Protein AF-0000000086093682 (afdb_homodimer)

Nearest PDB structures (foldseek):
  6ixg-assembly2_B  TM=2.651E-01  e=4.968E+00  Homo sapiens
  8dl8-assembly1_A  TM=3.132E-01  e=8.928E+00  Homo sapiens
  8p4y-assembly1_A  TM=1.957E-01  e=4.505E+00  synthetic construct
  6ixg-assembly2_B  TM=2.914E-01  e=2.664E+00  Homo sapiens
  8p4y-assembly1_A  TM=1.962E-01  e=3.083E+00  synthetic construct

Foldseek 3Di:
DPPPCPPPQFQVVVLVVLVVVLVVLVVVLVVDDDLVVNLVSLLVNLQSLQLSLQLCLVQPLVCQPVQPDDPCSLVVSLVLLVLSLVLLVLSVVCVVPSVVLVVDDPVVVVVNSVSVVVNSVSVNVSSVCCVVPVSVSSVVRDDPVSRNVSSVSSVVSSVVTDRHGDSPPDRPSPPPPPDPPDPPVVCVVPVPPPPPDPPPPPPPDDPPD/DPPPCPVPQFQVVVLVVLVVVLVVLLVVLVVDDDLVVNLVSLLVNLQSLQLSLQLCLVQPLVCQPVQPDDPCSLVVSLVLLVLSLVLLVLSVVCVVPSVVLVVDDPVVVVVNSVSVVVNSVSVNVSSVCCVVPVSVVSVVRDDPVSRNVSSVSSVVSSVVTDRHGDSPPDRPSPPPPPDDPDPPVVCVVVVPPPDPDPPDPPDPPDDDD

Secondary structure (DSSP, 8-state):
-------TT-HHHHHHHHHHHHHHHHHHHHH---HHHHHHHHHHHHHHHHHHHHHIIIIIHHHHHHH--STTHHHHHHHHHHHHHHHHHHHHHHHHHTGGGGGS-HHHHHHHHHHHHHHHHHHHHHHHHIIIIIHHHHHHHS-HHHHHHHHHHHHHHHHT--SS--TTS---S---------SSHHHHHHGGGTTTT------------/-------TT-HHHHHHHHHHHHHHHHHHHHH---HHHHHHHHHHHHHHHHHHHHHIIIIIHHHHHHH--STTHHHHHHHHHHHHHHHHHHHHHHHHHTGGGGGS-HHHHHHHHHHHHHHHHHHHHHHHHIIIIIHHHHHHHS-HHHHHHHHHHHHHHHHT--SS--TTS---S---------SHHHHHHHGGGTTTT--------TT--

Radius of gyration: 27.47 Å; Cα contacts (8 Å, |Δi|>4): 283; chains: 2; bounding box: 153×78×54 Å

Structure (mmCIF, N/CA/C/O b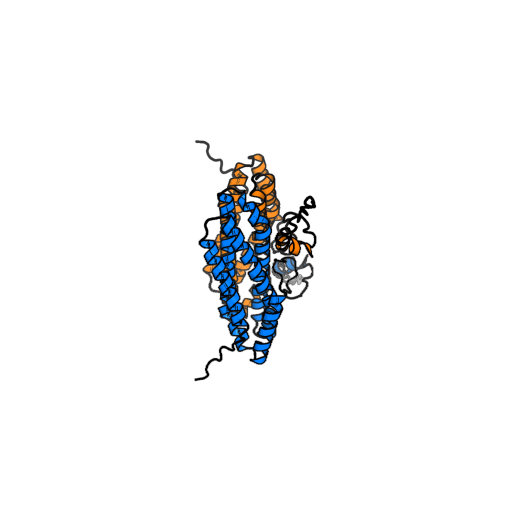ackbone):
data_AF-0000000086093682-model_v1
#
loop_
_entity.id
_entity.type
_entity.pdbx_description
1 polymer 'Hemerythrin-like domain-containing protein'
#
loop_
_atom_site.group_PDB
_atom_site.id
_atom_site.type_symbol
_atom_site.label_atom_id
_atom_site.label_alt_id
_atom_site.label_comp_id
_atom_site.label_asym_id
_atom_site.label_entity_id
_atom_site.label_seq_id
_atom_site.pdbx_PDB_ins_code
_atom_site.Cartn_x
_atom_site.Cartn_y
_atom_site.Cartn_z
_atom_site.occupancy
_atom_site.B_iso_or_equiv
_atom_site.auth_seq_id
_atom_site.auth_comp_id
_atom_site.auth_asym_id
_atom_site.auth_atom_id
_atom_site.pdbx_PDB_model_num
ATOM 1 N N . MET A 1 1 ? -0.188 -31.25 -34.125 1 26.95 1 MET A N 1
ATOM 2 C CA . MET A 1 1 ? -0.972 -30.141 -33.594 1 26.95 1 MET A CA 1
ATOM 3 C C . MET A 1 1 ? -1.224 -30.297 -32.125 1 26.95 1 MET A C 1
ATOM 5 O O . MET A 1 1 ? -2.061 -31.109 -31.703 1 26.95 1 MET A O 1
ATOM 9 N N . VAL A 1 2 ? -0.212 -30.359 -31.234 1 35.53 2 VAL A N 1
ATOM 10 C CA . VAL A 1 2 ? -0.322 -30.625 -29.797 1 35.53 2 VAL A CA 1
ATOM 11 C C . VAL A 1 2 ? -1.395 -29.734 -29.188 1 35.53 2 VAL A C 1
ATOM 13 O O . VAL A 1 2 ? -1.284 -28.5 -29.234 1 35.53 2 VAL A O 1
ATOM 16 N N . GLU A 1 3 ? -2.633 -29.938 -29.422 1 36.41 3 GLU A N 1
ATOM 17 C CA . GLU A 1 3 ? -3.748 -29.25 -28.781 1 36.41 3 GLU A CA 1
ATOM 18 C C . GLU A 1 3 ? -3.414 -28.875 -27.344 1 36.41 3 GLU A C 1
ATOM 20 O O . GLU A 1 3 ? -3.035 -29.75 -26.547 1 36.41 3 GLU A O 1
ATOM 25 N N . SER A 1 4 ? -2.721 -27.766 -27.094 1 41.31 4 SER A N 1
ATOM 26 C CA . SER A 1 4 ? -2.508 -27.25 -25.75 1 41.31 4 SER A CA 1
ATOM 27 C C . SER A 1 4 ? -3.691 -27.562 -24.844 1 41.31 4 SER A C 1
ATOM 29 O O . SER A 1 4 ? -4.797 -27.062 -25.047 1 41.31 4 SER A O 1
ATOM 31 N N . SER A 1 5 ? -4.008 -28.75 -24.5 1 41.97 5 SER A N 1
ATOM 32 C CA . SER A 1 5 ? -5.027 -29.219 -23.578 1 41.97 5 SER A CA 1
ATOM 33 C C . SER A 1 5 ? -5.281 -28.188 -22.469 1 41.97 5 SER A C 1
ATOM 35 O O . SER A 1 5 ? -4.438 -27.984 -21.609 1 41.97 5 SER A O 1
ATOM 37 N N . ILE A 1 6 ? -5.746 -26.984 -22.859 1 49.75 6 ILE A N 1
ATOM 38 C CA . ILE A 1 6 ? -6.336 -26.188 -21.781 1 49.75 6 ILE A CA 1
ATOM 39 C C . ILE A 1 6 ? -6.887 -27.109 -20.703 1 49.75 6 ILE A C 1
ATOM 41 O O . ILE A 1 6 ? -7.824 -27.875 -20.938 1 49.75 6 ILE A O 1
ATOM 45 N N . LEU A 1 7 ? -6.035 -27.75 -20.031 1 57.09 7 LEU A N 1
ATOM 46 C CA . LEU A 1 7 ? -6.488 -28.625 -18.953 1 57.09 7 LEU A CA 1
ATOM 47 C C . LEU A 1 7 ? -7.699 -28.016 -18.234 1 57.09 7 LEU A C 1
ATOM 49 O O . LEU A 1 7 ? -7.664 -26.875 -17.812 1 57.09 7 LEU A O 1
ATOM 53 N N . LEU A 1 8 ? -8.898 -28.406 -18.5 1 66.25 8 LEU A N 1
ATOM 54 C CA . LEU A 1 8 ? -10.164 -28.078 -17.859 1 66.25 8 LEU A CA 1
ATOM 55 C C . LEU A 1 8 ? -9.961 -27.688 -16.406 1 66.25 8 LEU A C 1
ATOM 57 O O . LEU A 1 8 ? -10.664 -26.812 -15.883 1 66.25 8 LEU A O 1
ATOM 61 N N . ASN A 1 9 ? -8.781 -28.078 -15.781 1 87.94 9 ASN A N 1
ATOM 62 C CA . ASN A 1 9 ? -8.547 -27.812 -14.359 1 87.94 9 ASN A CA 1
ATOM 63 C C . ASN A 1 9 ? -7.223 -27.078 -14.141 1 87.94 9 ASN A C 1
ATOM 65 O O . ASN A 1 9 ? -6.414 -27.484 -13.312 1 87.94 9 ASN A O 1
ATOM 69 N N . ASP A 1 10 ? -7.035 -26.016 -14.898 1 96.19 10 ASP A N 1
ATOM 70 C CA . ASP A 1 10 ? -5.852 -25.172 -14.75 1 96.19 10 ASP A CA 1
ATOM 71 C C . ASP A 1 10 ? -5.992 -24.234 -13.555 1 96.19 10 ASP A C 1
ATOM 73 O O . ASP A 1 10 ? -6.828 -23.328 -13.562 1 96.19 10 ASP A O 1
ATOM 77 N N . PRO A 1 11 ? -5.16 -24.422 -12.539 1 98.31 11 PRO A N 1
ATOM 78 C CA . PRO A 1 11 ? -5.305 -23.609 -11.336 1 98.31 11 PRO A CA 1
ATOM 79 C C . PRO A 1 11 ? -5.113 -22.125 -11.602 1 98.31 11 PRO A C 1
ATOM 81 O O . PRO A 1 11 ? -5.754 -21.281 -10.961 1 98.31 11 PRO A O 1
ATOM 84 N N . PHE A 1 12 ? -4.32 -21.766 -12.562 1 98.56 12 PHE A N 1
ATOM 85 C CA . PHE A 1 12 ? -4.051 -20.359 -12.82 1 98.56 12 PHE A CA 1
ATOM 86 C C . PHE A 1 12 ? -5.164 -19.734 -13.656 1 98.56 12 PHE A C 1
ATOM 88 O O . PHE A 1 12 ? -5.457 -18.547 -13.531 1 98.56 12 PHE A O 1
ATOM 95 N N . LYS A 1 13 ? -5.824 -20.531 -14.438 1 97.88 13 LYS A N 1
ATOM 96 C CA . LYS A 1 13 ? -7.027 -20.031 -15.102 1 97.88 13 LYS A CA 1
ATOM 97 C C . LYS A 1 13 ? -8.141 -19.766 -14.086 1 97.88 13 LYS A C 1
ATOM 99 O O . LYS A 1 13 ? -8.93 -18.828 -14.258 1 97.88 13 LYS A O 1
ATOM 104 N N . LEU A 1 14 ? -8.188 -20.625 -13.102 1 97.94 14 LEU A N 1
ATOM 105 C CA . LEU A 1 14 ? -9.133 -20.391 -12.016 1 97.94 14 LEU A CA 1
ATOM 106 C C . LEU A 1 14 ? -8.867 -19.047 -11.344 1 97.94 14 LEU A C 1
ATOM 108 O O . LEU A 1 14 ? -9.797 -18.281 -11.094 1 97.94 14 LEU A O 1
ATOM 112 N N . LEU A 1 15 ? -7.633 -18.734 -11.07 1 98.56 15 LEU A N 1
ATOM 113 C CA . LEU A 1 15 ? -7.262 -17.484 -10.422 1 98.56 15 LEU A CA 1
ATOM 114 C C . LEU A 1 15 ? -7.488 -16.297 -11.359 1 98.56 15 LEU A C 1
ATOM 116 O O . LEU A 1 15 ? -7.875 -15.219 -10.922 1 98.56 15 LEU A O 1
ATOM 120 N N . ILE A 1 16 ? -7.234 -16.531 -12.633 1 98.44 16 ILE A N 1
ATOM 121 C CA . ILE A 1 16 ? -7.461 -15.477 -13.617 1 98.44 16 ILE A CA 1
ATOM 122 C C . ILE A 1 16 ? -8.953 -15.172 -13.703 1 98.44 16 ILE A C 1
ATOM 124 O O . ILE A 1 16 ? -9.344 -14.008 -13.867 1 98.44 16 ILE A O 1
ATOM 128 N N . LYS A 1 17 ? -9.75 -16.156 -13.523 1 97.88 17 LYS A N 1
ATOM 129 C CA . LYS A 1 17 ? -11.188 -15.922 -13.461 1 97.88 17 LYS A CA 1
ATOM 130 C C . LYS A 1 17 ? -11.539 -15.016 -12.289 1 97.88 17 LYS A C 1
ATOM 132 O O . LYS A 1 17 ? -12.383 -14.125 -12.414 1 97.88 17 LYS A O 1
ATOM 137 N N . ASP A 1 18 ? -10.93 -15.25 -11.117 1 97.94 18 ASP A N 1
ATOM 138 C CA . ASP A 1 18 ? -11.094 -14.336 -9.992 1 97.94 18 ASP A CA 1
ATOM 139 C C . ASP A 1 18 ? -10.703 -12.906 -10.383 1 97.94 18 ASP A C 1
ATOM 141 O O . ASP A 1 18 ? -11.414 -11.953 -10.055 1 97.94 18 ASP A O 1
ATOM 145 N N . HIS A 1 19 ? -9.594 -12.766 -11.062 1 98.56 19 HIS A N 1
ATOM 146 C CA . HIS A 1 19 ? -9.117 -11.461 -11.516 1 98.56 19 HIS A CA 1
ATOM 147 C C . HIS A 1 19 ? -10.148 -10.789 -12.414 1 98.56 19 HIS A C 1
ATOM 149 O O . HIS A 1 19 ? -10.406 -9.586 -12.273 1 98.56 19 HIS A O 1
ATOM 155 N N . ASP A 1 20 ? -10.68 -11.57 -13.266 1 98.06 20 ASP A N 1
ATOM 156 C CA . ASP A 1 20 ? -11.688 -11.039 -14.188 1 98.06 20 ASP A CA 1
ATOM 157 C C . ASP A 1 20 ? -12.914 -10.547 -13.43 1 98.06 20 ASP A C 1
ATOM 159 O O . ASP A 1 20 ? -13.477 -9.5 -13.766 1 98.06 20 ASP A O 1
ATOM 163 N N . ASN A 1 21 ? -13.32 -11.289 -12.469 1 96.94 21 ASN A N 1
ATOM 164 C CA . ASN A 1 21 ? -14.438 -10.859 -11.641 1 96.94 21 ASN A CA 1
ATOM 165 C C . ASN A 1 21 ? -14.148 -9.531 -10.945 1 96.94 21 ASN A C 1
ATOM 167 O O . ASN A 1 21 ? -15.016 -8.648 -10.898 1 96.94 21 ASN A O 1
ATOM 171 N N . VAL A 1 22 ? -13.016 -9.398 -10.422 1 95.81 22 VAL A N 1
ATOM 172 C CA . VAL A 1 22 ? -12.609 -8.18 -9.734 1 95.81 22 VAL A CA 1
ATOM 173 C C . VAL A 1 22 ? -12.594 -7.016 -10.727 1 95.81 22 VAL A C 1
ATOM 175 O O . VAL A 1 22 ? -13.062 -5.918 -10.406 1 95.81 22 VAL A O 1
ATOM 178 N N . ARG A 1 23 ? -12.062 -7.219 -11.906 1 97.31 23 ARG A N 1
ATOM 179 C CA . ARG A 1 23 ? -12.055 -6.191 -12.945 1 97.31 23 ARG A CA 1
ATOM 180 C C . ARG A 1 23 ? -13.477 -5.734 -13.273 1 97.31 23 ARG A C 1
ATOM 182 O O . ARG A 1 23 ? -13.719 -4.539 -13.453 1 97.31 23 ARG A O 1
ATOM 189 N N . GLU A 1 24 ? -14.367 -6.684 -13.32 1 97.5 24 GLU A N 1
ATOM 190 C CA . GLU A 1 24 ? -15.758 -6.352 -13.609 1 97.5 24 GLU A CA 1
ATOM 191 C C . GLU A 1 24 ? -16.359 -5.5 -12.492 1 97.5 24 GLU A C 1
ATOM 193 O O . GLU A 1 24 ? -17.062 -4.527 -12.758 1 97.5 24 GLU A O 1
ATOM 198 N N . LEU A 1 25 ? -16.109 -5.852 -11.297 1 96.44 25 LEU A N 1
ATOM 199 C CA . LEU A 1 25 ? -16.594 -5.074 -10.164 1 96.44 25 LEU A CA 1
ATOM 200 C C . LEU A 1 25 ? -16.062 -3.648 -10.211 1 96.44 25 LEU A C 1
ATOM 202 O O . LEU A 1 25 ? -16.781 -2.697 -9.906 1 96.44 25 LEU A O 1
ATOM 206 N N . PHE A 1 26 ? -14.867 -3.547 -10.617 1 94 26 PHE A N 1
ATOM 207 C CA . PHE A 1 26 ? -14.266 -2.223 -10.703 1 94 26 PHE A CA 1
ATOM 208 C C . PHE A 1 26 ? -14.938 -1.391 -11.789 1 94 26 PHE A C 1
ATOM 210 O O . PHE A 1 26 ? -15.203 -0.204 -11.594 1 94 26 PHE A O 1
ATOM 217 N N . ASN A 1 27 ? -15.164 -1.987 -12.898 1 96.25 27 ASN A N 1
ATOM 218 C CA . ASN A 1 27 ? -15.867 -1.287 -13.961 1 96.25 27 ASN A CA 1
ATOM 219 C C . ASN A 1 27 ? -17.25 -0.81 -13.508 1 96.25 27 ASN A C 1
ATOM 221 O O . ASN A 1 27 ? -17.641 0.316 -13.805 1 96.25 27 ASN A O 1
ATOM 225 N N . ASN A 1 28 ? -17.891 -1.63 -12.781 1 96.06 28 ASN A N 1
ATOM 226 C CA . ASN A 1 28 ? -19.188 -1.255 -12.219 1 96.06 28 ASN A CA 1
ATOM 227 C C . ASN A 1 28 ? -19.062 -0.092 -11.234 1 96.06 28 ASN A C 1
ATOM 229 O O . ASN A 1 28 ? -19.859 0.848 -11.273 1 96.06 28 ASN A O 1
ATOM 233 N N . PHE A 1 29 ? -18.078 -0.117 -10.406 1 97.19 29 PHE A N 1
ATOM 234 C CA . PHE A 1 29 ? -17.828 0.938 -9.43 1 97.19 29 PHE A CA 1
ATOM 235 C C . PHE A 1 29 ? -17.656 2.285 -10.117 1 97.19 29 PHE A C 1
ATOM 237 O O . PHE A 1 29 ? -18.234 3.289 -9.688 1 97.19 29 PHE A O 1
ATOM 244 N N . LYS A 1 30 ? -16.953 2.307 -11.156 1 95 30 LYS A N 1
ATOM 245 C CA . LYS A 1 30 ? -16.641 3.543 -11.867 1 95 30 LYS A CA 1
ATOM 246 C C . LYS A 1 30 ? -17.859 4.09 -12.602 1 95 30 LYS A C 1
ATOM 248 O O . LYS A 1 30 ? -17.953 5.293 -12.836 1 95 30 LYS A O 1
ATOM 253 N N . SER A 1 31 ? -18.781 3.244 -12.883 1 95.38 31 SER A N 1
ATOM 254 C CA . SER A 1 31 ? -19.922 3.641 -13.695 1 95.38 31 SER A CA 1
ATOM 255 C C . SER A 1 31 ? -21.094 4.098 -12.828 1 95.38 31 SER A C 1
ATOM 257 O O . SER A 1 31 ? -22.047 4.691 -13.32 1 95.38 31 SER A O 1
ATOM 259 N N . ILE A 1 32 ? -20.969 3.844 -11.578 1 93.38 32 ILE A N 1
ATOM 260 C CA . ILE A 1 32 ? -22.062 4.125 -10.664 1 93.38 32 ILE A CA 1
ATOM 261 C C . ILE A 1 32 ? -21.875 5.496 -10.023 1 93.38 32 ILE A C 1
ATOM 263 O O . ILE A 1 32 ? -20.75 5.871 -9.672 1 93.38 32 ILE A O 1
ATOM 267 N N . SER A 1 33 ? -23.016 6.207 -9.828 1 89.56 33 SER A N 1
ATOM 268 C CA . SER A 1 33 ? -22.938 7.531 -9.211 1 89.56 33 SER A CA 1
ATOM 269 C C . SER A 1 33 ? -23.422 7.504 -7.77 1 89.56 33 SER A C 1
ATOM 271 O O . SER A 1 33 ? -22.906 8.219 -6.918 1 89.56 33 SER A O 1
ATOM 273 N N . SER A 1 34 ? -24.344 6.617 -7.395 1 94.56 34 SER A N 1
ATOM 274 C CA . SER A 1 34 ? -24.922 6.52 -6.055 1 94.56 34 SER A CA 1
ATOM 275 C C . SER A 1 34 ? -23.906 5.953 -5.066 1 94.56 34 SER A C 1
ATOM 277 O O . SER A 1 34 ? -23.375 4.859 -5.273 1 94.56 34 SER A O 1
ATOM 279 N N . GLN A 1 35 ? -23.672 6.738 -4.023 1 96.44 35 GLN A N 1
ATOM 280 C CA . GLN A 1 35 ? -22.75 6.273 -3.002 1 96.44 35 GLN A CA 1
ATOM 281 C C . GLN A 1 35 ? -23.219 4.965 -2.379 1 96.44 35 GLN A C 1
ATOM 283 O O . GLN A 1 35 ? -22.406 4.09 -2.057 1 96.44 35 GLN A O 1
ATOM 288 N N . GLN A 1 36 ? -24.484 4.805 -2.203 1 96.81 36 GLN A N 1
ATOM 289 C CA . GLN A 1 36 ? -25.047 3.576 -1.647 1 96.81 36 GLN A CA 1
ATOM 290 C C . GLN A 1 36 ? -24.719 2.375 -2.533 1 96.81 36 GLN A C 1
ATOM 292 O O . GLN A 1 36 ? -24.344 1.314 -2.035 1 96.81 36 GLN A O 1
ATOM 297 N N . GLN A 1 37 ? -24.875 2.545 -3.777 1 97.12 37 GLN A N 1
ATOM 298 C CA . GLN A 1 37 ? -24.578 1.467 -4.715 1 97.12 37 GLN A CA 1
ATOM 299 C C . GLN A 1 37 ? -23.078 1.181 -4.762 1 97.12 37 GLN A C 1
ATOM 301 O O . GLN A 1 37 ? -22.656 0.026 -4.895 1 97.12 37 GLN A O 1
ATOM 306 N N . LYS A 1 38 ? -22.266 2.24 -4.676 1 97.56 38 LYS A N 1
ATOM 307 C CA . LYS A 1 38 ? -20.828 2.057 -4.617 1 97.56 38 LYS A CA 1
ATOM 308 C C . LYS A 1 38 ? -20.438 1.2 -3.416 1 97.56 38 LYS A C 1
ATOM 310 O O . LYS A 1 38 ? -19.562 0.325 -3.529 1 97.56 38 LYS A O 1
ATOM 315 N N . ILE A 1 39 ? -21.109 1.435 -2.322 1 97.88 39 ILE A N 1
ATOM 316 C CA . ILE A 1 39 ? -20.797 0.697 -1.1 1 97.88 39 ILE A CA 1
ATOM 317 C C . ILE A 1 39 ? -21.109 -0.785 -1.303 1 97.88 39 ILE A C 1
ATOM 319 O O . ILE A 1 39 ? -20.344 -1.648 -0.878 1 97.88 39 ILE A O 1
ATOM 323 N N . LEU A 1 40 ? -22.141 -1.104 -2.014 1 97.56 40 LEU A N 1
ATOM 324 C CA . LEU A 1 40 ? -22.5 -2.494 -2.279 1 97.56 40 LEU A CA 1
ATOM 325 C C . LEU A 1 40 ? -21.438 -3.172 -3.141 1 97.56 40 LEU A C 1
ATOM 327 O O . LEU A 1 40 ? -21.094 -4.336 -2.912 1 97.56 40 LEU A O 1
ATOM 331 N N . ILE A 1 41 ? -20.969 -2.453 -4.051 1 97.5 41 ILE A N 1
ATOM 332 C CA . ILE A 1 41 ? -19.906 -2.988 -4.906 1 97.5 41 ILE A CA 1
ATOM 333 C C . ILE A 1 41 ? -18.641 -3.211 -4.09 1 97.5 41 ILE A C 1
ATOM 335 O O . ILE A 1 41 ? -17.969 -4.23 -4.242 1 97.5 41 ILE A O 1
ATOM 339 N N . ILE A 1 42 ? -18.359 -2.26 -3.197 1 97.69 42 ILE A N 1
ATOM 340 C CA . ILE A 1 42 ? -17.172 -2.359 -2.354 1 97.69 42 ILE A CA 1
ATOM 341 C C . ILE A 1 42 ? -17.297 -3.588 -1.451 1 97.69 42 ILE A C 1
ATOM 343 O O . ILE A 1 42 ? -16.312 -4.305 -1.248 1 97.69 42 ILE A O 1
ATOM 347 N N . GLU A 1 43 ? -18.422 -3.883 -0.979 1 97.31 43 GLU A N 1
ATOM 348 C CA . GLU A 1 43 ? -18.625 -5.059 -0.14 1 97.31 43 GLU A CA 1
ATOM 349 C C . GLU A 1 43 ? -18.344 -6.344 -0.909 1 97.31 43 GLU A C 1
ATOM 351 O O . GLU A 1 43 ? -17.688 -7.25 -0.39 1 97.31 43 GLU A O 1
ATOM 356 N N . GLN A 1 44 ? -18.797 -6.395 -2.096 1 97.06 44 GLN A N 1
ATOM 357 C CA . GLN A 1 44 ? -18.531 -7.559 -2.932 1 97.06 44 GLN A CA 1
ATOM 358 C C . GLN A 1 44 ? -17.047 -7.672 -3.244 1 97.06 44 GLN A C 1
ATOM 360 O O . GLN A 1 44 ? -16.484 -8.773 -3.229 1 97.06 44 GLN A O 1
ATOM 365 N N . PHE A 1 45 ? -16.531 -6.527 -3.506 1 95.94 45 PHE A N 1
ATOM 366 C CA . PHE A 1 45 ? -15.094 -6.434 -3.789 1 95.94 45 PHE A CA 1
ATOM 367 C C . PHE A 1 45 ? -14.273 -6.977 -2.625 1 95.94 45 PHE A C 1
ATOM 369 O O . PHE A 1 45 ? -13.367 -7.785 -2.822 1 95.94 45 PHE A O 1
ATOM 376 N N . ILE A 1 46 ? -14.578 -6.617 -1.443 1 96.88 46 ILE A N 1
ATOM 377 C CA . ILE A 1 46 ? -13.883 -7.039 -0.235 1 96.88 46 ILE A CA 1
ATOM 378 C C . ILE A 1 46 ? -13.953 -8.562 -0.103 1 96.88 46 ILE A C 1
ATOM 380 O O . ILE A 1 46 ? -12.93 -9.219 0.093 1 96.88 46 ILE A O 1
ATOM 384 N N . LYS A 1 47 ? -15.078 -9.086 -0.292 1 97.19 47 LYS A N 1
ATOM 385 C CA . LYS A 1 47 ? -15.281 -10.523 -0.168 1 97.19 47 LYS A CA 1
ATOM 386 C C . LYS A 1 47 ? -14.445 -11.289 -1.192 1 97.19 47 LYS A C 1
ATOM 388 O O . LYS A 1 47 ? -13.711 -12.211 -0.838 1 97.19 47 LYS A O 1
ATOM 393 N N . GLU A 1 48 ? -14.5 -10.867 -2.426 1 97.19 48 GLU A N 1
ATOM 394 C CA . GLU A 1 48 ? -13.805 -11.57 -3.504 1 97.19 48 GLU A CA 1
ATOM 395 C C . GLU A 1 48 ? -12.297 -11.508 -3.316 1 97.19 48 GLU A C 1
ATOM 397 O O . GLU A 1 48 ? -11.602 -12.508 -3.512 1 97.19 48 GLU A O 1
ATOM 402 N N . ILE A 1 49 ? -11.828 -10.367 -2.904 1 97.69 49 ILE A N 1
ATOM 403 C CA . ILE A 1 49 ? -10.391 -10.195 -2.754 1 97.69 49 ILE A CA 1
ATOM 404 C C . ILE A 1 49 ? -9.898 -11 -1.558 1 97.69 49 ILE A C 1
ATOM 406 O O . ILE A 1 49 ? -8.828 -11.617 -1.616 1 97.69 49 ILE A O 1
ATOM 410 N N . CYS A 1 50 ? -10.648 -11.008 -0.494 1 96.12 50 CYS A N 1
ATOM 411 C CA . CYS A 1 50 ? -10.242 -11.758 0.688 1 96.12 50 CYS A CA 1
ATOM 412 C C . CYS A 1 50 ? -10.164 -13.25 0.384 1 96.12 50 CYS A C 1
ATOM 414 O O . CYS A 1 50 ? -9.188 -13.914 0.755 1 96.12 50 CYS A O 1
ATOM 416 N N . ILE A 1 51 ? -11.133 -13.797 -0.335 1 97.06 51 ILE A N 1
ATOM 417 C CA . ILE A 1 51 ? -11.117 -15.203 -0.727 1 97.06 51 ILE A CA 1
ATOM 418 C C . ILE A 1 51 ? -9.922 -15.469 -1.644 1 97.06 51 ILE A C 1
ATOM 420 O O . ILE A 1 51 ? -9.125 -16.375 -1.388 1 97.06 51 ILE A O 1
ATOM 424 N N . HIS A 1 52 ? -9.75 -14.641 -2.67 1 97.94 52 HIS A N 1
ATOM 425 C CA . HIS A 1 52 ? -8.688 -14.797 -3.656 1 97.94 52 HIS A CA 1
ATOM 426 C C . HIS A 1 52 ? -7.312 -14.766 -2.992 1 97.94 52 HIS A C 1
ATOM 428 O O . HIS A 1 52 ? -6.477 -15.633 -3.246 1 97.94 52 HIS A O 1
ATOM 434 N N . SER A 1 53 ? -7.156 -13.773 -2.146 1 96.69 53 SER A N 1
ATOM 435 C CA . SER A 1 53 ? -5.855 -13.586 -1.515 1 96.69 53 SER A CA 1
ATOM 436 C C . SER A 1 53 ? -5.523 -14.734 -0.57 1 96.69 53 SER A C 1
ATOM 438 O O . SER A 1 53 ? -4.379 -15.188 -0.517 1 96.69 53 SER A O 1
ATOM 440 N N . SER A 1 54 ? -6.488 -15.18 0.141 1 95.81 54 SER A N 1
ATOM 441 C CA . SER A 1 54 ? -6.246 -16.25 1.111 1 95.81 54 SER A CA 1
ATOM 442 C C . SER A 1 54 ? -5.766 -17.516 0.425 1 95.81 54 SER A C 1
ATOM 444 O O . SER A 1 54 ? -4.797 -18.141 0.865 1 95.81 54 SER A O 1
ATOM 446 N N . ILE A 1 55 ? -6.363 -17.938 -0.635 1 97.31 55 ILE A N 1
ATOM 447 C CA . ILE A 1 55 ? -6.031 -19.203 -1.275 1 97.31 55 ILE A CA 1
ATOM 448 C C . ILE A 1 55 ? -4.711 -19.062 -2.031 1 97.31 55 ILE A C 1
ATOM 450 O O . ILE A 1 55 ? -3.926 -20.016 -2.098 1 97.31 55 ILE A O 1
ATOM 454 N N . GLU A 1 56 ? -4.461 -17.938 -2.611 1 97.69 56 GLU A N 1
ATOM 455 C CA . GLU A 1 56 ? -3.193 -17.719 -3.305 1 97.69 56 GLU A CA 1
ATOM 456 C C . GLU A 1 56 ? -2.021 -17.734 -2.328 1 97.69 56 GLU A C 1
ATOM 458 O O . GLU A 1 56 ? -0.982 -18.344 -2.611 1 97.69 56 GLU A O 1
ATOM 463 N N . GLU A 1 57 ? -2.201 -17.078 -1.192 1 96.56 57 GLU A N 1
ATOM 464 C CA . GLU A 1 57 ? -1.157 -17.062 -0.172 1 96.56 57 GLU A CA 1
ATOM 465 C C . GLU A 1 57 ? -0.887 -18.469 0.353 1 96.56 57 GLU A C 1
ATOM 467 O O . GLU A 1 57 ? 0.265 -18.844 0.596 1 96.56 57 GLU A O 1
ATOM 472 N N . ARG A 1 58 ? -1.897 -19.172 0.471 1 95.75 58 ARG A N 1
ATOM 473 C CA . ARG A 1 58 ? -1.791 -20.484 1.103 1 95.75 58 ARG A CA 1
ATOM 474 C C . ARG A 1 58 ? -1.231 -21.516 0.129 1 95.75 58 ARG A C 1
ATOM 476 O O . ARG A 1 58 ? -0.396 -22.344 0.504 1 95.75 58 ARG A O 1
ATOM 483 N N . PHE A 1 59 ? -1.579 -21.406 -1.134 1 97.5 59 PHE A N 1
ATOM 484 C CA . PHE A 1 59 ? -1.319 -22.562 -1.982 1 97.5 59 PHE A CA 1
ATOM 485 C C . PHE A 1 59 ? -0.391 -22.203 -3.133 1 97.5 59 PHE A C 1
ATOM 487 O O . PHE A 1 59 ? 0.294 -23.062 -3.688 1 97.5 59 PHE A O 1
ATOM 494 N N . VAL A 1 60 ? -0.338 -20.938 -3.512 1 97.94 60 VAL A N 1
ATOM 495 C CA . VAL A 1 60 ? 0.435 -20.547 -4.688 1 97.94 60 VAL A CA 1
ATOM 496 C C . VAL A 1 60 ? 1.77 -19.953 -4.258 1 97.94 60 VAL A C 1
ATOM 498 O O . VAL A 1 60 ? 2.826 -20.344 -4.758 1 97.94 60 VAL A O 1
ATOM 501 N N . TYR A 1 61 ? 1.812 -19.078 -3.279 1 96.38 61 TYR A N 1
ATOM 502 C CA . TYR A 1 61 ? 3 -18.297 -2.961 1 96.38 61 TYR A CA 1
ATOM 503 C C . TYR A 1 61 ? 4.117 -19.188 -2.438 1 96.38 61 TYR A C 1
ATOM 505 O O . TYR A 1 61 ? 5.289 -18.984 -2.768 1 96.38 61 TYR A O 1
ATOM 513 N N . PRO A 1 62 ? 3.785 -20.203 -1.669 1 96.75 62 PRO A N 1
ATOM 514 C CA . PRO A 1 62 ? 4.871 -21.094 -1.257 1 96.75 62 PRO A CA 1
ATOM 515 C C . PRO A 1 62 ? 5.566 -21.766 -2.441 1 96.75 62 PRO A C 1
ATOM 517 O O . PRO A 1 62 ? 6.75 -22.109 -2.354 1 96.75 62 PRO A O 1
ATOM 520 N N . LEU A 1 63 ? 4.922 -21.922 -3.547 1 97.06 63 LEU A N 1
ATOM 521 C CA . LEU A 1 63 ? 5.496 -22.547 -4.727 1 97.06 63 LEU A CA 1
ATOM 522 C C . LEU A 1 63 ? 6.523 -21.641 -5.387 1 97.06 63 LEU A C 1
ATOM 524 O O . LEU A 1 63 ? 7.395 -22.109 -6.125 1 97.06 63 LEU A O 1
ATOM 528 N N . ILE A 1 64 ? 6.449 -20.328 -5.117 1 95.62 64 ILE A N 1
ATOM 529 C CA . ILE A 1 64 ? 7.387 -19.391 -5.719 1 95.62 64 ILE A CA 1
ATOM 530 C C . ILE A 1 64 ? 8.805 -19.688 -5.234 1 95.62 64 ILE A C 1
ATOM 532 O O . ILE A 1 64 ? 9.711 -19.891 -6.043 1 95.62 64 ILE A O 1
ATOM 536 N N . THR A 1 65 ? 8.938 -19.844 -3.943 1 92.5 65 THR A N 1
ATOM 537 C CA . THR A 1 65 ? 10.281 -20.078 -3.41 1 92.5 65 THR A CA 1
ATOM 538 C C . THR A 1 65 ? 10.688 -21.531 -3.564 1 92.5 65 THR A C 1
ATOM 540 O O . THR A 1 65 ? 11.875 -21.844 -3.678 1 92.5 65 THR A O 1
ATOM 543 N N . SER A 1 66 ? 9.688 -22.422 -3.688 1 95.12 66 SER A N 1
ATOM 544 C CA . SER A 1 66 ? 10.047 -23.828 -3.76 1 95.12 66 SER A CA 1
ATOM 545 C C . SER A 1 66 ? 10.359 -24.25 -5.191 1 95.12 66 SER A C 1
ATOM 547 O O . SER A 1 66 ? 11.18 -25.141 -5.418 1 95.12 66 SER A O 1
ATOM 549 N N . LYS A 1 67 ? 9.773 -23.578 -6.164 1 95.56 67 LYS A N 1
ATOM 550 C CA . LYS A 1 67 ? 9.914 -24.031 -7.547 1 95.56 67 LYS A CA 1
ATOM 551 C C . LYS A 1 67 ? 10.867 -23.109 -8.32 1 95.56 67 LYS A C 1
ATOM 553 O O . LYS A 1 67 ? 11.594 -23.578 -9.203 1 95.56 67 LYS A O 1
ATOM 558 N N . ILE A 1 68 ? 10.773 -21.875 -7.992 1 91.06 68 ILE A N 1
ATOM 559 C CA . ILE A 1 68 ? 11.641 -20.938 -8.688 1 91.06 68 ILE A CA 1
ATOM 560 C C . ILE A 1 68 ? 13.023 -20.922 -8.039 1 91.06 68 ILE A C 1
ATOM 562 O O . ILE A 1 68 ? 13.164 -20.547 -6.879 1 91.06 68 ILE A O 1
ATOM 566 N N . ARG A 1 69 ? 14.008 -21.266 -8.703 1 86.25 69 ARG A N 1
ATOM 567 C CA . ARG A 1 69 ? 15.336 -21.484 -8.125 1 86.25 69 ARG A CA 1
ATOM 568 C C . ARG A 1 69 ? 16.266 -20.328 -8.453 1 86.25 69 ARG A C 1
ATOM 570 O O . ARG A 1 69 ? 17.375 -20.25 -7.918 1 86.25 69 ARG A O 1
ATOM 577 N N . ASP A 1 70 ? 15.82 -19.438 -9.109 1 85.06 70 ASP A N 1
ATOM 578 C CA . ASP A 1 70 ? 16.688 -18.312 -9.43 1 85.06 70 ASP A CA 1
ATOM 579 C C . ASP A 1 70 ? 16.797 -17.344 -8.25 1 85.06 70 ASP A C 1
ATOM 581 O O . ASP A 1 70 ? 16.062 -17.484 -7.273 1 85.06 70 ASP A O 1
ATOM 585 N N . SER A 1 71 ? 17.75 -16.516 -8.289 1 85.69 71 SER A N 1
ATOM 586 C CA . SER A 1 71 ? 18.078 -15.594 -7.211 1 85.69 71 SER A CA 1
ATOM 587 C C . SER A 1 71 ? 16.922 -14.617 -6.957 1 85.69 71 SER A C 1
ATOM 589 O O . SER A 1 71 ? 16.844 -14.016 -5.883 1 85.69 71 SER A O 1
ATOM 591 N N . GLY A 1 72 ? 15.984 -14.523 -7.871 1 91.94 72 GLY A N 1
ATOM 592 C CA . GLY A 1 72 ? 14.906 -13.555 -7.75 1 91.94 72 GLY A CA 1
ATOM 593 C C . GLY A 1 72 ? 13.672 -14.109 -7.078 1 91.94 72 GLY A C 1
ATOM 594 O O . GLY A 1 72 ? 12.711 -13.375 -6.824 1 91.94 72 GLY A O 1
ATOM 595 N N . ALA A 1 73 ? 13.727 -15.367 -6.695 1 93.69 73 ALA A N 1
ATOM 596 C CA . ALA A 1 73 ? 12.539 -16.047 -6.172 1 93.69 73 ALA A CA 1
ATOM 597 C C . ALA A 1 73 ? 12.062 -15.391 -4.875 1 93.69 73 ALA A C 1
ATOM 599 O O . ALA A 1 73 ? 10.875 -15.125 -4.703 1 93.69 73 ALA A O 1
ATOM 600 N N . LYS A 1 74 ? 12.969 -15.148 -3.996 1 94.5 74 LYS A N 1
ATOM 601 C CA . LYS A 1 74 ? 12.609 -14.547 -2.719 1 94.5 74 LYS A CA 1
ATOM 602 C C . LYS A 1 74 ? 12.055 -13.141 -2.916 1 94.5 74 LYS A C 1
ATOM 604 O O . LYS A 1 74 ? 11.078 -12.75 -2.264 1 94.5 74 LYS A O 1
ATOM 609 N N . MET A 1 75 ? 12.648 -12.391 -3.779 1 95.25 75 MET A N 1
ATOM 610 C CA . MET A 1 75 ? 12.18 -11.039 -4.07 1 95.25 75 MET A CA 1
ATOM 611 C C . MET A 1 75 ? 10.766 -11.062 -4.637 1 95.25 75 MET A C 1
ATOM 613 O O . MET A 1 75 ? 9.922 -10.258 -4.234 1 95.25 75 MET A O 1
ATOM 617 N N . ILE A 1 76 ? 10.539 -12 -5.516 1 94.62 76 ILE A N 1
ATOM 618 C CA . ILE A 1 76 ? 9.227 -12.141 -6.145 1 94.62 76 ILE A CA 1
ATOM 619 C C . ILE A 1 76 ? 8.195 -12.555 -5.102 1 94.62 76 ILE A C 1
ATOM 621 O O . ILE A 1 76 ? 7.098 -11.992 -5.039 1 94.62 76 ILE A O 1
ATOM 625 N N . SER A 1 77 ? 8.555 -13.508 -4.328 1 95.5 77 SER A N 1
ATOM 626 C CA . SER A 1 77 ? 7.668 -13.961 -3.262 1 95.5 77 SER A CA 1
ATOM 627 C C . SER A 1 77 ? 7.332 -12.828 -2.299 1 95.5 77 SER A C 1
ATOM 629 O O . SER A 1 77 ? 6.156 -12.562 -2.029 1 95.5 77 SER A O 1
ATOM 631 N N . ASP A 1 78 ? 8.328 -12.133 -1.85 1 95.25 78 ASP A N 1
ATOM 632 C CA . ASP A 1 78 ? 8.133 -11.055 -0.891 1 95.25 78 ASP A CA 1
ATOM 633 C C . ASP A 1 78 ? 7.273 -9.938 -1.488 1 95.25 78 ASP A C 1
ATOM 635 O O . ASP A 1 78 ? 6.461 -9.336 -0.789 1 95.25 78 ASP A O 1
ATOM 639 N N . ARG A 1 79 ? 7.434 -9.688 -2.746 1 95.81 79 ARG A N 1
ATOM 640 C CA . ARG A 1 79 ? 6.625 -8.664 -3.414 1 95.81 79 ARG A CA 1
ATOM 641 C C . ARG A 1 79 ? 5.152 -9.055 -3.426 1 95.81 79 ARG A C 1
ATOM 643 O O . ARG A 1 79 ? 4.281 -8.227 -3.174 1 95.81 79 ARG A O 1
ATOM 650 N N . ASN A 1 80 ? 4.914 -10.266 -3.729 1 96.31 80 ASN A N 1
ATOM 651 C CA . ASN A 1 80 ? 3.529 -10.727 -3.764 1 96.31 80 ASN A CA 1
ATOM 652 C C . ASN A 1 80 ? 2.893 -10.695 -2.379 1 96.31 80 ASN A C 1
ATOM 654 O O . ASN A 1 80 ? 1.753 -10.25 -2.225 1 96.31 80 ASN A O 1
ATOM 658 N N . TYR A 1 81 ? 3.623 -11.078 -1.397 1 95.25 81 TYR A N 1
ATOM 659 C CA . TYR A 1 81 ? 3.105 -10.984 -0.037 1 95.25 81 TYR A CA 1
ATOM 660 C C . TYR A 1 81 ? 2.898 -9.531 0.375 1 95.25 81 TYR A C 1
ATOM 662 O O . TYR A 1 81 ? 1.929 -9.211 1.062 1 95.25 81 TYR A O 1
ATOM 670 N N . LEU A 1 82 ? 3.771 -8.672 0.023 1 95.12 82 LEU A N 1
ATOM 671 C CA . LEU A 1 82 ? 3.645 -7.246 0.302 1 95.12 82 LEU A CA 1
ATOM 672 C C . LEU A 1 82 ? 2.365 -6.684 -0.308 1 95.12 82 LEU A C 1
ATOM 674 O O . LEU A 1 82 ? 1.613 -5.973 0.362 1 95.12 82 LEU A O 1
ATOM 678 N N . ASP A 1 83 ? 2.131 -7.047 -1.529 1 96.44 83 ASP A N 1
ATOM 679 C CA . ASP A 1 83 ? 0.929 -6.578 -2.213 1 96.44 83 ASP A CA 1
ATOM 680 C C . ASP A 1 83 ? -0.331 -7.031 -1.479 1 96.44 83 ASP A C 1
ATOM 682 O O . ASP A 1 83 ? -1.272 -6.254 -1.312 1 96.44 83 ASP A O 1
ATOM 686 N N . HIS A 1 84 ? -0.32 -8.227 -1.033 1 96.44 84 HIS A N 1
ATOM 687 C CA . HIS A 1 84 ? -1.482 -8.75 -0.325 1 96.44 84 HIS A CA 1
ATOM 688 C C . HIS A 1 84 ? -1.641 -8.094 1.04 1 96.44 84 HIS A C 1
ATOM 690 O O . HIS A 1 84 ? -2.76 -7.797 1.467 1 96.44 84 HIS A O 1
ATOM 696 N N . GLN A 1 85 ? -0.568 -7.863 1.691 1 94.06 85 GLN A N 1
ATOM 697 C CA . GLN A 1 85 ? -0.631 -7.18 2.979 1 94.06 85 GLN A CA 1
ATOM 698 C C . GLN A 1 85 ? -1.208 -5.777 2.826 1 94.06 85 GLN A C 1
ATOM 700 O O . GLN A 1 85 ? -2.078 -5.371 3.6 1 94.06 85 GLN A O 1
ATOM 705 N N . GLN A 1 86 ? -0.721 -5.105 1.869 1 95.31 86 GLN A N 1
ATOM 706 C CA . GLN A 1 86 ? -1.232 -3.764 1.616 1 95.31 86 GLN A CA 1
ATOM 707 C C . GLN A 1 86 ? -2.721 -3.795 1.279 1 95.31 86 GLN A C 1
ATOM 709 O O . GLN A 1 86 ? -3.486 -2.947 1.744 1 95.31 86 GLN A O 1
ATOM 714 N N . ALA A 1 87 ? -3.057 -4.758 0.519 1 96.38 87 ALA A N 1
ATOM 715 C CA . ALA A 1 87 ? -4.465 -4.891 0.162 1 96.38 87 ALA A CA 1
ATOM 716 C C . ALA A 1 87 ? -5.328 -5.113 1.4 1 96.38 87 ALA A C 1
ATOM 718 O O . ALA A 1 87 ? -6.383 -4.496 1.552 1 96.38 87 ALA A O 1
ATOM 719 N N . LYS A 1 88 ? -4.887 -5.941 2.234 1 94.81 88 LYS A N 1
ATOM 720 C CA . LYS A 1 88 ? -5.645 -6.23 3.449 1 94.81 88 LYS A CA 1
ATOM 721 C C . LYS A 1 88 ? -5.844 -4.969 4.285 1 94.81 88 LYS A C 1
ATOM 723 O O . LYS A 1 88 ? -6.93 -4.734 4.816 1 94.81 88 LYS A O 1
ATOM 728 N N . GLU A 1 89 ? -4.898 -4.219 4.352 1 94.94 89 GLU A N 1
ATOM 729 C CA . GLU A 1 89 ? -4.984 -2.979 5.117 1 94.94 89 GLU A CA 1
ATOM 730 C C . GLU A 1 89 ? -5.98 -2.01 4.488 1 94.94 89 GLU A C 1
ATOM 732 O O . GLU A 1 89 ? -6.77 -1.376 5.195 1 94.94 89 GLU A O 1
ATOM 737 N N . VAL A 1 90 ? -5.93 -1.891 3.217 1 97.12 90 VAL A N 1
ATOM 738 C CA . VAL A 1 90 ? -6.836 -0.983 2.523 1 97.12 90 VAL A CA 1
ATOM 739 C C . VAL A 1 90 ? -8.273 -1.489 2.65 1 97.12 90 VAL A C 1
ATOM 741 O O . VAL A 1 90 ? -9.195 -0.702 2.855 1 97.12 90 VAL A O 1
ATOM 744 N N . LEU A 1 91 ? -8.445 -2.787 2.541 1 97.25 91 LEU A N 1
ATOM 745 C CA . LEU A 1 91 ? -9.781 -3.357 2.676 1 97.25 91 LEU A CA 1
ATOM 746 C C . LEU A 1 91 ? -10.344 -3.092 4.066 1 97.25 91 LEU A C 1
ATOM 748 O O . LEU A 1 91 ? -11.531 -2.801 4.215 1 97.25 91 LEU A O 1
ATOM 752 N N . GLN A 1 92 ? -9.5 -3.176 5.043 1 96.12 92 GLN A N 1
ATOM 753 C CA . GLN A 1 92 ? -9.953 -2.846 6.391 1 96.12 92 GLN A CA 1
ATOM 754 C C . GLN A 1 92 ? -10.375 -1.382 6.484 1 96.12 92 GLN A C 1
ATOM 756 O O . GLN A 1 92 ? -11.375 -1.06 7.129 1 96.12 92 GLN A O 1
ATOM 761 N N . TYR A 1 93 ? -9.633 -0.527 5.891 1 96.75 93 TYR A N 1
ATOM 762 C CA . TYR A 1 93 ? -10 0.884 5.832 1 96.75 93 TYR A CA 1
ATOM 763 C C . TYR A 1 93 ? -11.367 1.065 5.184 1 96.75 93 TYR A C 1
ATOM 765 O O . TYR A 1 93 ? -12.172 1.876 5.641 1 96.75 93 TYR A O 1
ATOM 773 N N . PHE A 1 94 ? -11.625 0.333 4.109 1 97.69 94 PHE A N 1
ATOM 774 C CA . PHE A 1 94 ? -12.938 0.401 3.463 1 97.69 94 PHE A CA 1
ATOM 775 C C . PHE A 1 94 ? -14.039 -0.006 4.43 1 97.69 94 PHE A C 1
ATOM 777 O O . PHE A 1 94 ? -15.039 0.703 4.574 1 97.69 94 PHE A O 1
ATOM 784 N N . ILE A 1 95 ? -13.812 -1.066 5.102 1 96.56 95 ILE A N 1
ATOM 785 C CA . ILE A 1 95 ? -14.805 -1.593 6.027 1 96.56 95 ILE A CA 1
ATOM 786 C C . ILE A 1 95 ? -15.086 -0.564 7.121 1 96.56 95 ILE A C 1
ATOM 788 O O . ILE A 1 95 ? -16.25 -0.331 7.477 1 96.56 95 ILE A O 1
ATOM 792 N N . ASP A 1 96 ? -14.109 0.071 7.551 1 96.19 96 ASP A N 1
ATOM 793 C CA . ASP A 1 96 ? -14.211 0.98 8.688 1 96.19 96 ASP A CA 1
ATOM 794 C C . ASP A 1 96 ? -14.953 2.258 8.305 1 96.19 96 ASP A C 1
ATOM 796 O O . ASP A 1 96 ? -15.562 2.908 9.156 1 96.19 96 ASP A O 1
ATOM 800 N N . HIS A 1 97 ? -14.953 2.588 6.984 1 97.06 97 HIS A N 1
ATOM 801 C CA . HIS A 1 97 ? -15.391 3.951 6.703 1 97.06 97 HIS A CA 1
ATOM 802 C C . HIS A 1 97 ? -16.484 3.975 5.641 1 97.06 97 HIS A C 1
ATOM 804 O O . HIS A 1 97 ? -17.172 4.984 5.473 1 97.06 97 HIS A O 1
ATOM 810 N N . MET A 1 98 ? -16.656 2.9 4.895 1 97.31 98 MET A N 1
ATOM 811 C CA . MET A 1 98 ? -17.5 2.953 3.709 1 97.31 98 MET A CA 1
ATOM 812 C C . MET A 1 98 ? -18.922 3.367 4.078 1 97.31 98 MET A C 1
ATOM 814 O O . MET A 1 98 ? -19.531 4.191 3.395 1 97.31 98 MET A O 1
ATOM 818 N N . HIS A 1 99 ? -19.438 2.947 5.188 1 96.62 99 HIS A N 1
ATOM 819 C CA . HIS A 1 99 ? -20.828 3.26 5.535 1 96.62 99 HIS A CA 1
ATOM 820 C C . HIS A 1 99 ? -20.953 4.688 6.062 1 96.62 99 HIS A C 1
ATOM 822 O O . HIS A 1 99 ? -21.953 5.359 5.805 1 96.62 99 HIS A O 1
ATOM 828 N N . SER A 1 100 ? -19.953 5.148 6.703 1 95.62 100 SER A N 1
ATOM 829 C CA . SER A 1 100 ? -19.984 6.512 7.23 1 95.62 100 SER A CA 1
ATOM 830 C C . SER A 1 100 ? -19.984 7.539 6.105 1 95.62 100 SER A C 1
ATOM 832 O O . SER A 1 100 ? -20.359 8.695 6.316 1 95.62 100 SER A O 1
ATOM 834 N N . THR A 1 101 ? -19.578 7.125 4.902 1 96.06 101 THR A N 1
ATOM 835 C CA . THR A 1 101 ? -19.484 8.055 3.781 1 96.06 101 THR A CA 1
ATOM 836 C C . THR A 1 101 ? -20.859 8.594 3.41 1 96.06 101 THR A C 1
ATOM 838 O O . THR A 1 101 ? -20.969 9.641 2.766 1 96.06 101 THR A O 1
ATOM 841 N N . LEU A 1 102 ? -21.891 7.891 3.795 1 96.06 102 LEU A N 1
ATOM 842 C CA . LEU A 1 102 ? -23.25 8.297 3.465 1 96.06 102 LEU A CA 1
ATOM 843 C C . LEU A 1 102 ? -23.609 9.602 4.168 1 96.06 102 LEU A C 1
ATOM 845 O O . LEU A 1 102 ? -24.516 10.312 3.73 1 96.06 102 LEU A O 1
ATOM 849 N N . THR A 1 103 ? -22.953 9.977 5.203 1 94.5 103 THR A N 1
ATOM 850 C CA . THR A 1 103 ? -23.266 11.164 5.98 1 94.5 103 THR A CA 1
ATOM 851 C C . THR A 1 103 ? -22.188 12.234 5.809 1 94.5 103 THR A C 1
ATOM 853 O O . THR A 1 103 ? -22.25 13.289 6.438 1 94.5 103 THR A O 1
ATOM 856 N N . LEU A 1 104 ? -21.219 11.922 4.973 1 93.69 104 LEU A N 1
ATOM 857 C CA . LEU A 1 104 ? -20.141 12.875 4.742 1 93.69 104 LEU A CA 1
ATOM 858 C C . LEU A 1 104 ? -20.516 13.867 3.643 1 93.69 104 LEU A C 1
ATOM 860 O O . LEU A 1 104 ? -21.438 13.617 2.867 1 93.69 104 LEU A O 1
ATOM 864 N N . ASN A 1 105 ? -19.781 14.977 3.645 1 90.94 105 ASN A N 1
ATOM 865 C CA . ASN A 1 105 ? -19.984 15.93 2.559 1 90.94 105 ASN A CA 1
ATOM 866 C C . ASN A 1 105 ? -19.406 15.422 1.247 1 90.94 105 ASN A C 1
ATOM 868 O O . ASN A 1 105 ? -18.688 14.414 1.229 1 90.94 105 ASN A O 1
ATOM 872 N N . GLN A 1 106 ? -19.609 16.078 0.187 1 90.94 106 GLN A N 1
ATOM 873 C CA . GLN A 1 106 ? -19.25 15.625 -1.153 1 90.94 106 GLN A CA 1
ATOM 874 C C . GLN A 1 106 ? -17.734 15.492 -1.31 1 90.94 106 GLN A C 1
ATOM 876 O O . GLN A 1 106 ? -17.25 14.547 -1.923 1 90.94 106 GLN A O 1
ATOM 881 N N . ASN A 1 107 ? -17.047 16.422 -0.766 1 88.12 107 ASN A N 1
ATOM 882 C CA . ASN A 1 107 ? -15.586 16.406 -0.874 1 88.12 107 ASN A CA 1
ATOM 883 C C . ASN A 1 107 ? -14.992 15.203 -0.136 1 88.12 107 ASN A C 1
ATOM 885 O O . ASN A 1 107 ? -14.07 14.562 -0.634 1 88.12 107 ASN A O 1
ATOM 889 N N . GLU A 1 108 ? -15.562 14.898 0.981 1 89.81 108 GLU A N 1
ATOM 890 C CA . GLU A 1 108 ? -15.086 13.766 1.771 1 89.81 108 GLU A CA 1
ATOM 891 C C . GLU A 1 108 ? -15.469 12.445 1.115 1 89.81 108 GLU A C 1
ATOM 893 O O . GLU A 1 108 ? -14.688 11.492 1.121 1 89.81 108 GLU A O 1
ATOM 898 N N . GLN A 1 109 ? -16.609 12.469 0.576 1 93.88 109 GLN A N 1
ATOM 899 C CA . GLN A 1 109 ? -17.031 11.289 -0.178 1 93.88 109 GLN A CA 1
ATOM 900 C C . GLN A 1 109 ? -16.109 11.047 -1.37 1 93.88 109 GLN A C 1
ATOM 902 O O . GLN A 1 109 ? -15.711 9.914 -1.633 1 93.88 109 GLN A O 1
ATOM 907 N N . LEU A 1 110 ? -15.773 12.086 -2.01 1 92.31 110 LEU A N 1
ATOM 908 C CA . LEU A 1 110 ? -14.875 11.992 -3.156 1 92.31 110 LEU A CA 1
ATOM 909 C C . LEU A 1 110 ? -13.5 11.492 -2.732 1 92.31 110 LEU A C 1
ATOM 911 O O . LEU A 1 110 ? -12.883 10.703 -3.441 1 92.31 110 LEU A O 1
ATOM 915 N N . LEU A 1 111 ? -13.117 11.914 -1.595 1 91.94 111 LEU A N 1
ATOM 916 C CA . LEU A 1 111 ? -11.82 11.477 -1.088 1 91.94 111 LEU A CA 1
ATOM 917 C C . LEU A 1 111 ? -11.82 9.969 -0.832 1 91.94 111 LEU A C 1
ATOM 919 O O . LEU A 1 111 ? -10.859 9.281 -1.169 1 91.94 111 LEU A O 1
ATOM 923 N N . PHE A 1 112 ? -12.867 9.5 -0.271 1 96.25 112 PHE A N 1
ATOM 924 C CA . PHE A 1 112 ? -12.984 8.062 -0.047 1 96.25 112 PHE A CA 1
ATOM 925 C C . PHE A 1 112 ? -12.977 7.305 -1.369 1 96.25 112 PHE A C 1
ATOM 927 O O . PHE A 1 112 ? -12.234 6.336 -1.533 1 96.25 112 PHE A O 1
ATOM 934 N N . ASN A 1 113 ? -13.766 7.809 -2.27 1 96.25 113 ASN A N 1
ATOM 935 C CA . ASN A 1 113 ? -13.883 7.113 -3.547 1 96.25 113 ASN A CA 1
ATOM 936 C C . ASN A 1 113 ? -12.578 7.16 -4.336 1 96.25 113 ASN A C 1
ATOM 938 O O . ASN A 1 113 ? -12.258 6.219 -5.062 1 96.25 113 ASN A O 1
ATOM 942 N N . LYS A 1 114 ? -11.836 8.156 -4.18 1 93.88 114 LYS A N 1
ATOM 943 C CA . LYS A 1 114 ? -10.508 8.219 -4.789 1 93.88 114 LYS A CA 1
ATOM 944 C C . LYS A 1 114 ? -9.586 7.152 -4.207 1 93.88 114 LYS A C 1
ATOM 946 O O . LYS A 1 114 ? -8.75 6.586 -4.918 1 93.88 114 LYS A O 1
ATOM 951 N N . THR A 1 115 ? -9.758 6.898 -2.916 1 95.12 115 THR A N 1
ATOM 952 C CA . THR A 1 115 ? -8.984 5.84 -2.287 1 95.12 115 THR A CA 1
ATOM 953 C C . THR A 1 115 ? -9.336 4.48 -2.889 1 95.12 115 THR A C 1
ATOM 955 O O . THR A 1 115 ? -8.445 3.66 -3.139 1 95.12 115 THR A O 1
ATOM 958 N N . VAL A 1 116 ? -10.562 4.309 -3.135 1 97 116 VAL A N 1
ATOM 959 C CA . VAL A 1 116 ? -11.016 3.064 -3.75 1 97 116 VAL A CA 1
ATOM 960 C C . VAL A 1 116 ? -10.414 2.932 -5.148 1 97 116 VAL A C 1
ATOM 962 O O . VAL A 1 116 ? -9.883 1.877 -5.504 1 97 116 VAL A O 1
ATOM 965 N N . GLU A 1 117 ? -10.438 3.975 -5.863 1 94.69 117 GLU A N 1
ATOM 966 C CA . GLU A 1 117 ? -9.922 3.951 -7.23 1 94.69 117 GLU A CA 1
ATOM 967 C C . GLU A 1 117 ? -8.414 3.697 -7.246 1 94.69 117 GLU A C 1
ATOM 969 O O . GLU A 1 117 ? -7.918 2.951 -8.094 1 94.69 117 GLU A O 1
ATOM 974 N N . LYS A 1 118 ? -7.75 4.289 -6.359 1 94.12 118 LYS A N 1
ATOM 975 C CA . LYS A 1 118 ? -6.316 4.043 -6.242 1 94.12 118 LYS A CA 1
ATOM 976 C C . LYS A 1 118 ? -6.035 2.578 -5.918 1 94.12 118 LYS A C 1
ATOM 978 O O . LYS A 1 118 ? -5.117 1.977 -6.48 1 94.12 118 LYS A O 1
ATOM 983 N N . PHE A 1 119 ? -6.789 2.055 -5.039 1 95.56 119 PHE A N 1
ATOM 984 C CA . PHE A 1 119 ? -6.641 0.65 -4.676 1 95.56 119 PHE A CA 1
ATOM 985 C C . PHE A 1 119 ? -6.855 -0.247 -5.891 1 95.56 119 PHE A C 1
ATOM 987 O O . PHE A 1 119 ? -6.125 -1.221 -6.086 1 95.56 119 PHE A O 1
ATOM 994 N N . ILE A 1 120 ? -7.789 0.096 -6.625 1 93.81 120 ILE A N 1
ATOM 995 C CA . ILE A 1 120 ? -8.109 -0.672 -7.824 1 93.81 120 ILE A CA 1
ATOM 996 C C . ILE A 1 120 ? -6.922 -0.657 -8.781 1 93.81 120 ILE A C 1
ATOM 998 O O . ILE A 1 120 ? -6.531 -1.699 -9.312 1 93.81 120 ILE A O 1
ATOM 1002 N N . MET A 1 121 ? -6.348 0.436 -8.938 1 92.69 121 MET A N 1
ATOM 1003 C CA . MET A 1 121 ? -5.199 0.539 -9.836 1 92.69 121 MET A CA 1
ATOM 1004 C C . MET A 1 121 ? -4.043 -0.325 -9.344 1 92.69 121 MET A C 1
ATOM 1006 O O . MET A 1 121 ? -3.396 -1.014 -10.133 1 92.69 121 MET A O 1
ATOM 1010 N N . ASP A 1 122 ? -3.857 -0.303 -8.102 1 94.44 122 ASP A N 1
ATOM 1011 C CA . ASP A 1 122 ? -2.812 -1.136 -7.516 1 94.44 122 ASP A CA 1
ATOM 1012 C C . ASP A 1 122 ? -3.113 -2.619 -7.723 1 94.44 122 ASP A C 1
ATOM 1014 O O . ASP A 1 122 ? -2.211 -3.406 -8.016 1 94.44 122 ASP A O 1
ATOM 1018 N N . LEU A 1 123 ? -4.336 -2.922 -7.566 1 96.19 123 LEU A N 1
ATOM 1019 C CA . LEU A 1 123 ? -4.738 -4.316 -7.711 1 96.19 123 LEU A CA 1
ATOM 1020 C C . LEU A 1 123 ? -4.613 -4.77 -9.164 1 96.19 123 LEU A C 1
ATOM 1022 O O . LEU A 1 123 ? -4.188 -5.898 -9.43 1 96.19 123 LEU A O 1
ATOM 1026 N N . LEU A 1 124 ? -4.996 -3.926 -10.047 1 94.81 124 LEU A N 1
ATOM 1027 C CA . LEU A 1 124 ? -4.848 -4.25 -11.461 1 94.81 124 LEU A CA 1
ATOM 1028 C C . LEU A 1 124 ? -3.387 -4.512 -11.812 1 94.81 124 LEU A C 1
ATOM 1030 O O . LEU A 1 124 ? -3.08 -5.453 -12.547 1 94.81 124 LEU A O 1
ATOM 1034 N N . ASP A 1 125 ? -2.561 -3.729 -11.289 1 94.31 125 ASP A N 1
ATOM 1035 C CA . ASP A 1 125 ? -1.13 -3.926 -11.508 1 94.31 125 ASP A CA 1
ATOM 1036 C C . ASP A 1 125 ? -0.66 -5.25 -10.906 1 94.31 125 ASP A C 1
ATOM 1038 O O . ASP A 1 125 ? 0.085 -5.996 -11.547 1 94.31 125 ASP A O 1
ATOM 1042 N N . HIS A 1 126 ? -1.062 -5.531 -9.695 1 96.62 126 HIS A N 1
ATOM 1043 C CA . HIS A 1 126 ? -0.73 -6.785 -9.023 1 96.62 126 HIS A CA 1
ATOM 1044 C C . HIS A 1 126 ? -1.182 -7.984 -9.844 1 96.62 126 HIS A C 1
ATOM 1046 O O . HIS A 1 126 ? -0.4 -8.906 -10.086 1 96.62 126 HIS A O 1
ATOM 1052 N N . MET A 1 127 ? -2.375 -7.922 -10.312 1 97.94 127 MET A N 1
ATOM 1053 C CA . MET A 1 127 ? -2.934 -9.016 -11.109 1 97.94 127 MET A CA 1
ATOM 1054 C C . MET A 1 127 ? -2.18 -9.172 -12.422 1 97.94 127 MET A C 1
ATOM 1056 O O . MET A 1 127 ? -1.892 -10.297 -12.844 1 97.94 127 MET A O 1
ATOM 1060 N N . SER A 1 128 ? -1.866 -8.078 -13 1 96.25 128 SER A N 1
ATOM 1061 C CA . SER A 1 128 ? -1.115 -8.117 -14.258 1 96.25 128 SER A CA 1
ATOM 1062 C C . SER A 1 128 ? 0.25 -8.766 -14.062 1 96.25 128 SER A C 1
ATOM 1064 O O . SER A 1 128 ? 0.686 -9.57 -14.891 1 96.25 128 SER A O 1
ATOM 1066 N N . GLU A 1 129 ? 0.902 -8.477 -13.023 1 94.75 129 GLU A N 1
ATOM 1067 C CA . GLU A 1 129 ? 2.217 -9.047 -12.734 1 94.75 129 GLU A CA 1
ATOM 1068 C C . GLU A 1 129 ? 2.135 -10.555 -12.547 1 94.75 129 GLU A C 1
ATOM 1070 O O . GLU A 1 129 ? 2.973 -11.297 -13.062 1 94.75 129 GLU A O 1
ATOM 1075 N N . GLU A 1 130 ? 1.185 -10.977 -11.82 1 97.81 130 GLU A N 1
ATOM 1076 C CA . GLU A 1 130 ? 1.012 -12.414 -11.641 1 97.81 130 GLU A CA 1
ATOM 1077 C C . GLU A 1 130 ? 0.734 -13.117 -12.969 1 97.81 130 GLU A C 1
ATOM 1079 O O . GLU A 1 130 ? 1.331 -14.156 -13.266 1 97.81 130 GLU A O 1
ATOM 1084 N N . GLU A 1 131 ? -0.084 -12.516 -13.742 1 98 131 GLU A N 1
ATOM 1085 C CA . GLU A 1 131 ? -0.51 -13.109 -15.008 1 98 131 GLU A CA 1
ATOM 1086 C C . GLU A 1 131 ? 0.632 -13.133 -16.016 1 98 131 GLU A C 1
ATOM 1088 O O . GLU A 1 131 ? 0.717 -14.047 -16.844 1 98 131 GLU A O 1
ATOM 1093 N N . GLN A 1 132 ? 1.518 -12.195 -15.875 1 95.06 132 GLN A N 1
ATOM 1094 C CA . GLN A 1 132 ? 2.568 -12.055 -16.875 1 95.06 132 GLN A CA 1
ATOM 1095 C C . GLN A 1 132 ? 3.852 -12.75 -16.422 1 95.06 132 GLN A C 1
ATOM 1097 O O . GLN A 1 132 ? 4.652 -13.188 -17.25 1 95.06 132 GLN A O 1
ATOM 1102 N N . PHE A 1 133 ? 3.988 -12.914 -15.117 1 92.88 133 PHE A N 1
ATOM 1103 C CA . PHE A 1 133 ? 5.289 -13.383 -14.656 1 92.88 133 PHE A CA 1
ATOM 1104 C C . PHE A 1 133 ? 5.137 -14.617 -13.773 1 92.88 133 PHE A C 1
ATOM 1106 O O . PHE A 1 133 ? 5.621 -15.695 -14.117 1 92.88 133 PHE A O 1
ATOM 1113 N N . VAL A 1 134 ? 4.379 -14.547 -12.781 1 96.06 134 VAL A N 1
ATOM 1114 C CA . VAL A 1 134 ? 4.355 -15.586 -11.758 1 96.06 134 VAL A CA 1
ATOM 1115 C C . VAL A 1 134 ? 3.658 -16.828 -12.297 1 96.06 134 VAL A C 1
ATOM 1117 O O . VAL A 1 134 ? 4.223 -17.922 -12.266 1 96.06 134 VAL A O 1
ATOM 1120 N N . PHE A 1 135 ? 2.475 -16.656 -12.859 1 97.94 135 PHE A N 1
ATOM 1121 C CA . PHE A 1 135 ? 1.674 -17.797 -13.281 1 97.94 135 PHE A CA 1
ATOM 1122 C C . PHE A 1 135 ? 2.357 -18.547 -14.414 1 97.94 135 PHE A C 1
ATOM 1124 O O . PHE A 1 135 ? 2.52 -19.781 -14.352 1 97.94 135 PHE A O 1
ATOM 1131 N N . PRO A 1 136 ? 2.824 -17.875 -15.445 1 97 136 PRO A N 1
ATOM 1132 C CA . PRO A 1 136 ? 3.516 -18.594 -16.516 1 97 136 PRO A CA 1
ATOM 1133 C C . PRO A 1 136 ? 4.777 -19.312 -16.031 1 97 136 PRO A C 1
ATOM 1135 O O . PRO A 1 136 ? 5.062 -20.438 -16.438 1 97 136 PRO A O 1
ATOM 1138 N N . LYS A 1 137 ? 5.531 -18.688 -15.125 1 94.88 137 LYS A N 1
ATOM 1139 C CA . LYS A 1 137 ? 6.754 -19.297 -14.602 1 94.88 137 LYS A CA 1
ATOM 1140 C C . LYS A 1 137 ? 6.445 -20.578 -13.82 1 94.88 137 LYS A C 1
ATOM 1142 O O . LYS A 1 137 ? 7.082 -21.609 -14.031 1 94.88 137 LYS A O 1
ATOM 1147 N N . LEU A 1 138 ? 5.484 -20.484 -12.984 1 97.31 138 LEU A N 1
ATOM 1148 C CA . LEU A 1 138 ? 5.109 -21.672 -12.211 1 97.31 138 LEU A CA 1
ATOM 1149 C C . LEU A 1 138 ? 4.574 -22.766 -13.117 1 97.31 138 LEU A C 1
ATOM 1151 O O . LEU A 1 138 ? 4.883 -23.953 -12.93 1 97.31 138 LEU A O 1
ATOM 1155 N N . THR A 1 139 ? 3.756 -22.359 -14.133 1 97.44 139 THR A N 1
ATOM 1156 C CA . THR A 1 139 ? 3.227 -23.312 -15.094 1 97.44 139 THR A CA 1
ATOM 1157 C C . THR A 1 139 ? 4.359 -24.078 -15.773 1 97.44 139 THR A C 1
ATOM 1159 O O . THR A 1 139 ? 4.277 -25.297 -15.961 1 97.44 139 THR A O 1
ATOM 1162 N N . SER A 1 140 ? 5.438 -23.406 -16.031 1 96.56 140 SER A N 1
ATOM 1163 C CA . SER A 1 140 ? 6.551 -24.016 -16.75 1 96.56 140 SER A CA 1
ATOM 1164 C C . SER A 1 140 ? 7.359 -24.938 -15.844 1 96.56 140 SER A C 1
ATOM 1166 O O . SER A 1 140 ? 8.125 -25.766 -16.312 1 96.56 140 SER A O 1
ATOM 1168 N N . LEU A 1 141 ? 7.188 -24.844 -14.562 1 96.62 141 LEU A N 1
ATOM 1169 C CA . LEU A 1 141 ? 8.031 -25.562 -13.617 1 96.62 141 LEU A CA 1
ATOM 1170 C C . LEU A 1 141 ? 7.258 -26.688 -12.945 1 96.62 141 LEU A C 1
ATOM 1172 O O . LEU A 1 141 ? 7.824 -27.469 -12.172 1 96.62 141 LEU A O 1
ATOM 1176 N N . MET A 1 142 ? 6.027 -26.766 -13.242 1 96.75 142 MET A N 1
ATOM 1177 C CA . MET A 1 142 ? 5.184 -27.75 -12.555 1 96.75 142 MET A CA 1
ATOM 1178 C C . MET A 1 142 ? 4.734 -28.844 -13.516 1 96.75 142 MET A C 1
ATOM 1180 O O . MET A 1 142 ? 4.52 -28.594 -14.703 1 96.75 142 MET A O 1
ATOM 1184 N N . THR A 1 143 ? 4.594 -30.078 -12.945 1 96.31 143 THR A N 1
ATOM 1185 C CA . THR A 1 143 ? 4.047 -31.188 -13.711 1 96.31 143 THR A CA 1
ATOM 1186 C C . THR A 1 143 ? 2.527 -31.078 -13.82 1 96.31 143 THR A C 1
ATOM 1188 O O . THR A 1 143 ? 1.902 -30.312 -13.086 1 96.31 143 THR A O 1
ATOM 1191 N N . GLN A 1 144 ? 2.021 -31.828 -14.719 1 95.31 144 GLN A N 1
ATOM 1192 C CA . GLN A 1 144 ? 0.57 -31.859 -14.867 1 95.31 144 GLN A CA 1
ATOM 1193 C C . GLN A 1 144 ? -0.098 -32.344 -13.578 1 95.31 144 GLN A C 1
ATOM 1195 O O . GLN A 1 144 ? -1.167 -31.844 -13.211 1 95.31 144 GLN A O 1
ATOM 1200 N N . GLN A 1 145 ? 0.523 -33.25 -12.922 1 96.12 145 GLN A N 1
ATOM 1201 C CA . GLN A 1 145 ? -0.008 -33.75 -11.656 1 96.12 145 GLN A CA 1
ATOM 1202 C C . GLN A 1 145 ? -0.015 -32.656 -10.586 1 96.12 145 GLN A C 1
ATOM 1204 O O . GLN A 1 145 ? -1.008 -32.5 -9.875 1 96.12 145 GLN A O 1
ATOM 1209 N N . GLU A 1 146 ? 1.039 -31.922 -10.5 1 96.62 146 GLU A N 1
ATOM 1210 C CA . GLU A 1 146 ? 1.132 -30.812 -9.547 1 96.62 146 GLU A CA 1
ATOM 1211 C C . GLU A 1 146 ? 0.09 -29.734 -9.844 1 96.62 146 GLU A C 1
ATOM 1213 O O . GLU A 1 146 ? -0.515 -29.188 -8.93 1 96.62 146 GLU A O 1
ATOM 1218 N N . MET A 1 147 ? -0.091 -29.5 -11.117 1 97.56 147 MET A N 1
ATOM 1219 C CA . MET A 1 147 ? -1.098 -28.531 -11.539 1 97.56 147 MET A CA 1
ATOM 1220 C C . MET A 1 147 ? -2.494 -28.984 -11.125 1 97.56 147 MET A C 1
ATOM 1222 O O . MET A 1 147 ? -3.283 -28.188 -10.609 1 97.56 147 MET A O 1
ATOM 1226 N N . SER A 1 148 ? -2.775 -30.188 -11.328 1 96.5 148 SER A N 1
ATOM 1227 C CA . SER A 1 148 ? -4.074 -30.75 -10.969 1 96.5 148 SER A CA 1
ATOM 1228 C C . SER A 1 148 ? -4.301 -30.703 -9.461 1 96.5 148 SER A C 1
ATOM 1230 O O . SER A 1 148 ? -5.391 -30.359 -9 1 96.5 148 SER A O 1
ATOM 1232 N N . GLU A 1 149 ? -3.309 -30.984 -8.703 1 97.31 149 GLU A N 1
ATOM 1233 C CA . GLU A 1 149 ? -3.4 -30.953 -7.246 1 97.31 149 GLU A CA 1
ATOM 1234 C C . GLU A 1 149 ? -3.607 -29.516 -6.746 1 97.31 149 GLU A C 1
ATOM 1236 O O . GLU A 1 149 ? -4.414 -29.281 -5.844 1 97.31 149 GLU A O 1
ATOM 1241 N N . LEU A 1 150 ? -2.893 -28.594 -7.34 1 98 150 LEU A N 1
ATOM 1242 C CA . LEU A 1 150 ? -3.062 -27.188 -6.977 1 98 150 LEU A CA 1
ATOM 1243 C C . LEU A 1 150 ? -4.48 -26.719 -7.277 1 98 150 LEU A C 1
ATOM 1245 O O . LEU A 1 150 ? -5.082 -26 -6.477 1 98 150 LEU A O 1
ATOM 1249 N N . TYR A 1 151 ? -4.969 -27.156 -8.422 1 97.94 151 TYR A N 1
ATOM 1250 C CA . TYR A 1 151 ? -6.34 -26.797 -8.766 1 97.94 151 TYR A CA 1
ATOM 1251 C C . TYR A 1 151 ? -7.316 -27.266 -7.691 1 97.94 151 TYR A C 1
ATOM 1253 O O . TYR A 1 151 ? -8.156 -26.484 -7.23 1 97.94 151 TYR A O 1
ATOM 1261 N N . SER A 1 152 ? -7.152 -28.484 -7.328 1 97.44 152 SER A N 1
ATOM 1262 C CA . SER A 1 152 ? -8.023 -29.047 -6.305 1 97.44 152 SER A CA 1
ATOM 1263 C C . SER A 1 152 ? -7.883 -28.312 -4.98 1 97.44 152 SER A C 1
ATOM 1265 O O . SER A 1 152 ? -8.875 -28.031 -4.301 1 97.44 152 SER A O 1
ATOM 1267 N N . ASP A 1 153 ? -6.723 -27.969 -4.609 1 97.62 153 ASP A N 1
ATOM 1268 C CA . ASP A 1 153 ? -6.465 -27.219 -3.379 1 97.62 153 ASP A CA 1
ATOM 1269 C C . ASP A 1 153 ? -7.133 -25.844 -3.418 1 97.62 153 ASP A C 1
ATOM 1271 O O . ASP A 1 153 ? -7.727 -25.406 -2.43 1 97.62 153 ASP A O 1
ATOM 1275 N N . LEU A 1 154 ? -7.02 -25.203 -4.523 1 98.12 154 LEU A N 1
ATOM 1276 C CA . LEU A 1 154 ? -7.598 -23.875 -4.664 1 98.12 154 LEU A CA 1
ATOM 1277 C C . LEU A 1 154 ? -9.117 -23.938 -4.566 1 98.12 154 LEU A C 1
ATOM 1279 O O . LEU A 1 154 ? -9.734 -23.109 -3.889 1 98.12 154 LEU A O 1
ATOM 1283 N N . VAL A 1 155 ? -9.68 -24.906 -5.207 1 97.31 155 VAL A N 1
ATOM 1284 C CA . VAL A 1 155 ? -11.125 -25.047 -5.176 1 97.31 155 VAL A CA 1
ATOM 1285 C C . VAL A 1 155 ? -11.586 -25.312 -3.742 1 97.31 155 VAL A C 1
ATOM 1287 O O . VAL A 1 155 ? -12.508 -24.656 -3.25 1 97.31 155 VAL A O 1
ATOM 1290 N N . ARG A 1 156 ? -10.977 -26.188 -3.072 1 96.88 156 ARG A N 1
ATOM 1291 C CA . ARG A 1 156 ? -11.312 -26.5 -1.685 1 96.88 156 ARG A CA 1
ATOM 1292 C C . ARG A 1 156 ? -11.062 -25.281 -0.782 1 96.88 156 ARG A C 1
ATOM 1294 O O . ARG A 1 156 ? -11.859 -25 0.116 1 96.88 156 ARG A O 1
ATOM 1301 N N . GLY A 1 157 ? -9.969 -24.656 -1.055 1 96.44 157 GLY A N 1
ATOM 1302 C CA . GLY A 1 157 ? -9.625 -23.484 -0.261 1 96.44 157 GLY A CA 1
ATOM 1303 C C . GLY A 1 157 ? -10.656 -22.375 -0.355 1 96.44 157 GLY A C 1
ATOM 1304 O O . GLY A 1 157 ? -10.922 -21.688 0.628 1 96.44 157 GLY A O 1
ATOM 1305 N N . LYS A 1 158 ? -11.188 -22.234 -1.519 1 95.94 158 LYS A N 1
ATOM 1306 C CA . LYS A 1 158 ? -12.195 -21.203 -1.709 1 95.94 158 LYS A CA 1
ATOM 1307 C C . LYS A 1 158 ? -13.414 -21.453 -0.827 1 95.94 158 LYS A C 1
ATOM 1309 O O . LYS A 1 158 ? -14.016 -20.5 -0.314 1 95.94 158 LYS A O 1
ATOM 1314 N N . GLU A 1 159 ? -13.758 -22.609 -0.584 1 93.62 159 GLU A N 1
ATOM 1315 C CA . GLU A 1 159 ? -14.93 -22.984 0.2 1 93.62 159 GLU A CA 1
ATOM 1316 C C . GLU A 1 159 ? -14.781 -22.547 1.657 1 93.62 159 GLU A C 1
ATOM 1318 O O . GLU A 1 159 ? -15.766 -22.25 2.332 1 93.62 159 GLU A O 1
ATOM 1323 N N . ASN A 1 160 ? -13.602 -22.438 2.115 1 91.06 160 ASN A N 1
ATOM 1324 C CA . ASN A 1 160 ? -13.352 -22.172 3.527 1 91.06 160 ASN A CA 1
ATOM 1325 C C . ASN A 1 160 ? -12.617 -20.844 3.719 1 91.06 160 ASN A C 1
ATOM 1327 O O . ASN A 1 160 ? -12.125 -20.562 4.812 1 91.06 160 ASN A O 1
ATOM 1331 N N . ALA A 1 161 ? -12.57 -20.109 2.711 1 92.62 161 ALA A N 1
ATOM 1332 C CA . ALA A 1 161 ? -11.758 -18.891 2.744 1 92.62 161 ALA A CA 1
ATOM 1333 C C . ALA A 1 161 ? -12.477 -17.781 3.5 1 92.62 161 ALA A C 1
ATOM 1335 O O . ALA A 1 161 ? -13.695 -17.656 3.422 1 92.62 161 ALA A O 1
ATOM 1336 N N . PRO A 1 162 ? -11.664 -16.984 4.277 1 90.88 162 PRO A N 1
ATOM 1337 C CA . PRO A 1 162 ? -12.273 -15.828 4.926 1 90.88 162 PRO A CA 1
ATOM 1338 C C . PRO A 1 162 ? -12.852 -14.828 3.926 1 90.88 162 PRO A C 1
ATOM 1340 O O . PRO A 1 162 ? -12.289 -14.633 2.848 1 90.88 162 PRO A O 1
ATOM 1343 N N . THR A 1 163 ? -13.953 -14.188 4.352 1 90 163 THR A N 1
ATOM 1344 C CA . THR A 1 163 ? -14.602 -13.211 3.479 1 90 163 THR A CA 1
ATOM 1345 C C . THR A 1 163 ? -14.352 -11.789 3.973 1 90 163 THR A C 1
ATOM 1347 O O . THR A 1 163 ? -14.797 -10.828 3.352 1 90 163 THR A O 1
ATOM 1350 N N . LEU A 1 164 ? -13.609 -11.648 5.055 1 89.19 164 LEU A N 1
ATOM 1351 C CA . LEU A 1 164 ? -13.18 -10.367 5.605 1 89.19 164 LEU A CA 1
ATOM 1352 C C . LEU A 1 164 ? -11.664 -10.336 5.789 1 89.19 164 LEU A C 1
ATOM 1354 O O . LEU A 1 164 ? -11.039 -11.383 5.992 1 89.19 164 LEU A O 1
ATOM 1358 N N . PRO A 1 165 ? -11.156 -9.094 5.672 1 87 165 PRO A N 1
ATOM 1359 C CA . PRO A 1 165 ? -9.695 -9.016 5.793 1 87 165 PRO A CA 1
ATOM 1360 C C . PRO A 1 165 ? -9.211 -9.211 7.227 1 87 165 PRO A C 1
ATOM 1362 O O . PRO A 1 165 ? -9.945 -8.945 8.172 1 87 165 PRO A O 1
ATOM 1365 N N . HIS A 1 166 ? -7.945 -9.758 7.359 1 81.62 166 HIS A N 1
ATOM 1366 C CA . HIS A 1 166 ? -7.254 -9.883 8.641 1 81.6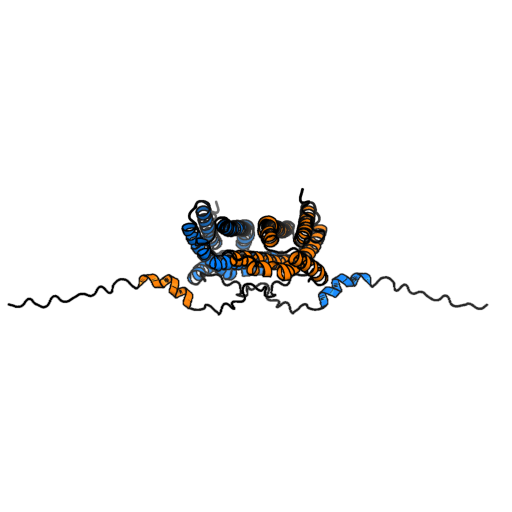2 166 HIS A CA 1
ATOM 1367 C C . HIS A 1 166 ? -5.82 -9.383 8.539 1 81.62 166 HIS A C 1
ATOM 1369 O O . HIS A 1 166 ? -4.875 -10.172 8.547 1 81.62 166 HIS A O 1
ATOM 1375 N N . PRO A 1 167 ? -5.598 -8.07 8.547 1 80.69 167 PRO A N 1
ATOM 1376 C CA . PRO A 1 167 ? -4.277 -7.504 8.258 1 80.69 167 PRO A CA 1
ATOM 1377 C C . PRO A 1 167 ? -3.258 -7.801 9.352 1 80.69 167 PRO A C 1
ATOM 1379 O O . PRO A 1 167 ? -2.049 -7.707 9.125 1 80.69 167 PRO A O 1
ATOM 1382 N N . LYS A 1 168 ? -3.697 -8.109 10.438 1 71.25 168 LYS A N 1
ATOM 1383 C CA . LYS A 1 168 ? -2.77 -8.367 11.531 1 71.25 168 LYS A CA 1
ATOM 1384 C C . LYS A 1 168 ? -2.365 -9.844 11.57 1 71.25 168 LYS A C 1
ATOM 1386 O O . LYS A 1 168 ? -1.513 -10.234 12.367 1 71.25 168 LYS A O 1
ATOM 1391 N N . ALA A 1 169 ? -3.033 -10.586 10.695 1 61.75 169 ALA A N 1
ATOM 1392 C CA . ALA A 1 169 ? -2.623 -11.992 10.648 1 61.75 169 ALA A CA 1
ATOM 1393 C C . ALA A 1 169 ? -1.276 -12.141 9.945 1 61.75 169 ALA A C 1
ATOM 1395 O O . ALA A 1 169 ? -1.077 -11.609 8.852 1 61.75 169 ALA A O 1
ATOM 1396 N N . PRO A 1 170 ? -0.305 -12.656 10.789 1 51.94 170 PRO A N 1
ATOM 1397 C CA . PRO A 1 170 ? 1.038 -12.75 10.211 1 51.94 170 PRO A CA 1
ATOM 1398 C C . PRO A 1 170 ? 1.05 -13.453 8.859 1 51.94 170 PRO A C 1
ATOM 1400 O O . PRO A 1 170 ? 0.315 -14.43 8.656 1 51.94 170 PRO A O 1
ATOM 1403 N N . MET A 1 171 ? 1.257 -12.68 7.941 1 53.16 171 MET A N 1
ATOM 1404 C CA . MET A 1 171 ? 1.521 -13.328 6.656 1 53.16 171 MET A CA 1
ATOM 1405 C C . MET A 1 171 ? 2.939 -13.891 6.609 1 53.16 171 MET A C 1
ATOM 1407 O O . MET A 1 171 ? 3.842 -13.359 7.262 1 53.16 171 MET A O 1
ATOM 1411 N N . LYS A 1 172 ? 3.186 -15.164 6.414 1 44.56 172 LYS A N 1
ATOM 1412 C CA . LYS A 1 172 ? 4.504 -15.789 6.379 1 44.56 172 LYS A CA 1
ATOM 1413 C C . LYS A 1 172 ? 5.508 -14.922 5.629 1 44.56 172 LYS A C 1
ATOM 1415 O O . LYS A 1 172 ? 5.586 -14.977 4.398 1 44.56 172 LYS A O 1
ATOM 1420 N N . MET A 1 173 ? 5.516 -13.609 5.715 1 41.31 173 MET A N 1
ATOM 1421 C CA . MET A 1 173 ? 6.758 -13.195 5.066 1 41.31 173 MET A CA 1
ATOM 1422 C C . MET A 1 173 ? 7.906 -14.125 5.457 1 41.31 173 MET A C 1
ATOM 1424 O O . MET A 1 173 ? 7.828 -14.828 6.461 1 41.31 173 MET A O 1
ATOM 1428 N N . GLY A 1 174 ? 9.086 -14.328 4.852 1 36.59 174 GLY A N 1
ATOM 1429 C CA . GLY A 1 174 ? 10.18 -15.102 5.422 1 36.59 174 GLY A CA 1
ATOM 1430 C C . GLY A 1 174 ? 10.273 -14.977 6.934 1 36.59 174 GLY A C 1
ATOM 1431 O O . GLY A 1 174 ? 10.07 -13.891 7.484 1 36.59 174 GLY A O 1
ATOM 1432 N N . THR A 1 175 ? 9.891 -16 7.691 1 34.69 175 THR A N 1
ATOM 1433 C CA . THR A 1 175 ? 10.016 -16.297 9.117 1 34.69 175 THR A CA 1
ATOM 1434 C C . THR A 1 175 ? 11.258 -15.609 9.695 1 34.69 175 THR A C 1
ATOM 1436 O O . THR A 1 175 ? 11.672 -15.922 10.812 1 34.69 175 THR A O 1
ATOM 1439 N N . LYS A 1 176 ? 12.242 -15.125 9.031 1 33.88 176 LYS A N 1
ATOM 1440 C CA . LYS A 1 176 ? 13.242 -14.773 10.031 1 33.88 176 LYS A CA 1
ATOM 1441 C C . LYS A 1 176 ? 12.742 -13.664 10.953 1 33.88 176 LYS A C 1
ATOM 1443 O O . LYS A 1 176 ? 12.359 -12.586 10.484 1 33.88 176 LYS A O 1
ATOM 1448 N N . LEU A 1 177 ? 12.039 -13.969 12.031 1 34.06 177 LEU A N 1
ATOM 1449 C CA . LEU A 1 177 ? 11.898 -13.094 13.188 1 34.06 177 LEU A CA 1
ATOM 1450 C C . LEU A 1 177 ? 13.031 -12.07 13.227 1 34.06 177 LEU A C 1
ATOM 1452 O O . LEU A 1 177 ? 14.195 -12.43 13.398 1 34.06 177 LEU A O 1
ATOM 1456 N N . LEU A 1 178 ? 13.031 -11.156 12.383 1 35.91 178 LEU A N 1
ATOM 1457 C CA . LEU A 1 178 ? 14.023 -10.109 12.609 1 35.91 178 LEU A CA 1
ATOM 1458 C C . LEU A 1 178 ? 14.047 -9.695 14.078 1 35.91 178 LEU A C 1
ATOM 1460 O O . LEU A 1 178 ? 13.016 -9.312 14.633 1 35.91 178 LEU A O 1
ATOM 1464 N N . HIS A 1 179 ? 14.906 -10.32 14.82 1 33.03 179 HIS A N 1
ATOM 1465 C CA . HIS A 1 179 ? 15.383 -9.805 16.094 1 33.03 179 HIS A CA 1
ATOM 1466 C C . HIS A 1 179 ? 15.461 -8.281 16.094 1 33.03 179 HIS A C 1
ATOM 1468 O O . HIS A 1 179 ? 15.797 -7.68 15.062 1 33.03 179 HIS A O 1
ATOM 1474 N N . PRO A 1 180 ? 15.047 -7.59 17.109 1 34.62 180 PRO A N 1
ATOM 1475 C CA . PRO A 1 180 ? 15.125 -6.141 17.312 1 34.62 180 PRO A CA 1
ATOM 1476 C C . PRO A 1 180 ? 16.453 -5.551 16.859 1 34.62 180 PRO A C 1
ATOM 1478 O O . PRO A 1 180 ? 17.516 -5.969 17.344 1 34.62 180 PRO A O 1
ATOM 1481 N N . ILE A 1 181 ? 16.781 -5.234 15.734 1 33.94 181 ILE A N 1
ATOM 1482 C CA . ILE A 1 181 ? 17.969 -4.512 15.273 1 33.94 181 ILE A CA 1
ATOM 1483 C C . ILE A 1 181 ? 18.078 -3.182 16.016 1 33.94 181 ILE A C 1
ATOM 1485 O O . ILE A 1 181 ? 17.406 -2.211 15.656 1 33.94 181 ILE A O 1
ATOM 1489 N N . THR A 1 182 ? 18.062 -3.086 17.297 1 32.97 182 THR A N 1
ATOM 1490 C CA . THR A 1 182 ? 18.375 -1.803 17.922 1 32.97 182 THR A CA 1
ATOM 1491 C C . THR A 1 182 ? 19.609 -1.179 17.281 1 32.97 182 THR A C 1
ATOM 1493 O O . THR A 1 182 ? 19.562 -0.031 16.828 1 32.97 182 THR A O 1
ATOM 1496 N N . GLY A 1 183 ? 20.938 -1.392 17.891 1 30.73 183 GLY A N 1
ATOM 1497 C CA . GLY A 1 183 ? 22.203 -0.672 17.906 1 30.73 183 GLY A CA 1
ATOM 1498 C C . GLY A 1 183 ? 23 -0.854 16.641 1 30.73 183 GLY A C 1
ATOM 1499 O O . GLY A 1 183 ? 24.016 -0.179 16.422 1 30.73 183 GLY A O 1
ATOM 1500 N N . ALA A 1 184 ? 22.953 -1.891 15.914 1 32.56 184 ALA A N 1
ATOM 1501 C CA . ALA A 1 184 ? 24.047 -2.287 15.031 1 32.56 184 ALA A CA 1
ATOM 1502 C C . AL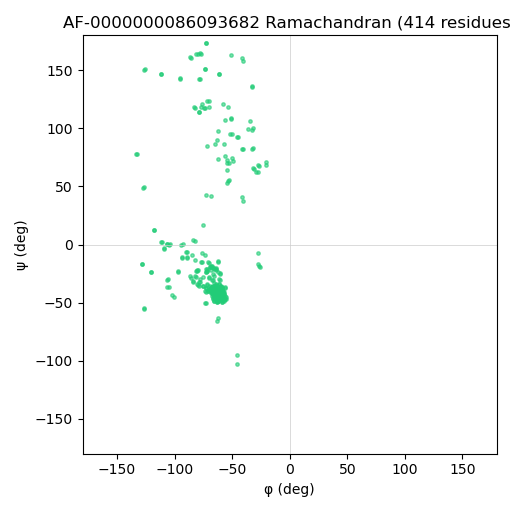A A 1 184 ? 23.969 -1.555 13.695 1 32.56 184 ALA A C 1
ATOM 1504 O O . ALA A 1 184 ? 24.984 -1.388 13.016 1 32.56 184 ALA A O 1
ATOM 1505 N N . MET A 1 185 ? 22.906 -1.243 13.211 1 35.38 185 MET A N 1
ATOM 1506 C CA . MET A 1 185 ? 22.891 -0.627 11.883 1 35.38 185 MET A CA 1
ATOM 1507 C C . MET A 1 185 ? 23.453 0.789 11.938 1 35.38 185 MET A C 1
ATOM 1509 O O . MET A 1 185 ? 23.828 1.353 10.906 1 35.38 185 MET A O 1
ATOM 1513 N N . ASP A 1 186 ? 23.594 1.386 13.062 1 31.92 186 ASP A N 1
ATOM 1514 C CA . ASP A 1 186 ? 24.328 2.639 13.133 1 31.92 186 ASP A CA 1
ATOM 1515 C C . ASP A 1 186 ? 25.797 2.428 12.758 1 31.92 186 ASP A C 1
ATOM 1517 O O . ASP A 1 186 ? 26.453 3.336 12.234 1 31.92 186 ASP A O 1
ATOM 1521 N N . LYS A 1 187 ? 26.406 1.244 13.094 1 33.78 187 LYS A N 1
ATOM 1522 C CA . LYS A 1 187 ? 27.844 1.03 12.898 1 33.78 187 LYS A CA 1
ATOM 1523 C C . LYS A 1 187 ? 28.172 0.837 11.422 1 33.78 187 LYS A C 1
ATOM 1525 O O . LYS A 1 187 ? 29.25 1.219 10.969 1 33.78 187 LYS A O 1
ATOM 1530 N N . LEU A 1 188 ? 27.375 0.128 10.625 1 36.12 188 LEU A N 1
ATOM 1531 C CA . LEU A 1 188 ? 27.797 -0.139 9.258 1 36.12 188 LEU A CA 1
ATOM 1532 C C . LEU A 1 188 ? 27.844 1.15 8.445 1 36.12 188 LEU A C 1
ATOM 1534 O O . LEU A 1 188 ? 28.734 1.314 7.59 1 36.12 188 LEU A O 1
ATOM 1538 N N . MET A 1 189 ? 26.969 1.971 8.727 1 36.22 189 MET A N 1
ATOM 1539 C CA . MET A 1 189 ? 27.062 3.168 7.898 1 36.22 189 MET A CA 1
ATOM 1540 C C . MET A 1 189 ? 28.266 4.012 8.297 1 36.22 189 MET A C 1
ATOM 1542 O O . MET A 1 189 ? 28.766 4.805 7.492 1 36.22 189 MET A O 1
ATOM 1546 N N . HIS A 1 190 ? 28.578 4.031 9.609 1 35.06 190 HIS A N 1
ATOM 1547 C CA . HIS A 1 190 ? 29.641 4.922 10.055 1 35.06 190 HIS A CA 1
ATOM 1548 C C . HIS A 1 190 ? 31 4.23 9.984 1 35.06 190 HIS A C 1
ATOM 1550 O O . HIS A 1 190 ? 32 4.805 10.391 1 35.06 190 HIS A O 1
ATOM 1556 N N . GLY A 1 191 ? 30.953 2.906 9.75 1 35.06 191 GLY A N 1
ATOM 1557 C CA . GLY A 1 191 ? 32.219 2.24 9.922 1 35.06 191 GLY A CA 1
ATOM 1558 C C . GLY A 1 191 ? 33.281 2.725 8.953 1 35.06 191 GLY A C 1
ATOM 1559 O O . GLY A 1 191 ? 34.438 2.297 9.023 1 35.06 191 GLY A O 1
ATOM 1560 N N . GLY A 1 192 ? 32.938 3.295 7.805 1 33.75 192 GLY A N 1
ATOM 1561 C CA . GLY A 1 192 ? 34 3.455 6.836 1 33.75 192 GLY A CA 1
ATOM 1562 C C . GLY A 1 192 ? 35.031 4.473 7.262 1 33.75 192 GLY A C 1
ATOM 1563 O O . GLY A 1 192 ? 36.062 4.641 6.594 1 33.75 192 GLY A O 1
ATOM 1564 N N . LYS A 1 193 ? 34.688 5.418 8.188 1 35.25 193 LYS A N 1
ATOM 1565 C CA . LYS A 1 193 ? 35.625 6.543 8.211 1 35.25 193 LYS A CA 1
ATOM 1566 C C . LYS A 1 193 ? 36.875 6.199 8.992 1 35.25 193 LYS A C 1
ATOM 1568 O O . LYS A 1 193 ? 37.844 6.977 9.008 1 35.25 193 LYS A O 1
ATOM 1573 N N . GLU A 1 194 ? 36.781 5.203 9.883 1 32.47 194 GLU A N 1
ATOM 1574 C CA . GLU A 1 194 ? 37.875 5.391 10.844 1 32.47 194 GLU A CA 1
ATOM 1575 C C . GLU A 1 194 ? 39.188 4.82 10.305 1 32.47 194 GLU A C 1
ATOM 1577 O O . GLU A 1 194 ? 40.219 4.887 10.977 1 32.47 194 GLU A O 1
ATOM 1582 N N . GLU A 1 195 ? 39.188 4.059 9.297 1 30.89 195 GLU A N 1
ATOM 1583 C CA . GLU A 1 195 ? 40.469 3.318 9.305 1 30.89 195 GLU A CA 1
ATOM 1584 C C . GLU A 1 195 ? 41.625 4.211 8.906 1 30.89 195 GLU A C 1
ATOM 1586 O O . GLU A 1 195 ? 42.75 3.736 8.758 1 30.89 195 GLU A O 1
ATOM 1591 N N . GLU A 1 196 ? 41.344 5.445 8.422 1 28.42 196 GLU A N 1
ATOM 1592 C CA . GLU A 1 196 ? 42.531 5.824 7.664 1 28.42 196 GLU A CA 1
ATOM 1593 C C . GLU A 1 196 ? 43.75 5.902 8.57 1 28.42 196 GLU A C 1
ATOM 1595 O O . GLU A 1 196 ? 44.844 5.434 8.203 1 28.42 196 GLU A O 1
ATOM 1600 N N . THR A 1 197 ? 43.719 6.777 9.484 1 27.92 197 THR A N 1
ATOM 1601 C CA . THR A 1 197 ? 44.875 7.652 9.531 1 27.92 197 THR A CA 1
ATOM 1602 C C . THR A 1 197 ? 46.031 6.988 10.289 1 27.92 197 THR A C 1
ATOM 1604 O O . THR A 1 197 ? 46.812 7.664 10.953 1 27.92 197 THR A O 1
ATOM 1607 N N . ARG A 1 198 ? 45.969 5.781 10.75 1 27.06 198 ARG A N 1
ATOM 1608 C CA . ARG A 1 198 ? 47.031 5.496 11.727 1 27.06 198 ARG A CA 1
ATOM 1609 C C . ARG A 1 198 ? 48.406 5.469 11.062 1 27.06 198 ARG A C 1
ATOM 1611 O O . ARG A 1 198 ? 48.781 4.453 10.484 1 27.06 198 ARG A O 1
ATOM 1618 N N . VAL A 1 199 ? 48.688 6.398 10.148 1 27.84 199 VAL A N 1
ATOM 1619 C CA . VAL A 1 199 ? 50.031 6.316 9.586 1 27.84 199 VAL A CA 1
ATOM 1620 C C . VAL A 1 199 ? 51.062 6.316 10.703 1 27.84 199 VAL A C 1
ATOM 1622 O O . VAL A 1 199 ? 50.906 7.039 11.695 1 27.84 199 VAL A O 1
ATOM 1625 N N . SER A 1 200 ? 51.875 5.25 10.852 1 26.84 200 SER A N 1
ATOM 1626 C CA . SER A 1 200 ? 52.969 4.805 11.68 1 26.84 200 SER A CA 1
ATOM 1627 C C . SER A 1 200 ? 54.094 5.852 11.711 1 26.84 200 SER A C 1
ATOM 1629 O O . SER A 1 200 ? 54.688 6.148 10.68 1 26.84 200 SER A O 1
ATOM 1631 N N . SER A 1 201 ? 53.906 6.977 12.344 1 27.66 201 SER A N 1
ATOM 1632 C CA . SER A 1 201 ? 55 7.953 12.484 1 27.66 201 SER A CA 1
ATOM 1633 C C . SER A 1 201 ? 56.25 7.32 13.102 1 27.66 201 SER A C 1
ATOM 1635 O O . SER A 1 201 ? 56.219 6.887 14.25 1 27.66 201 SER A O 1
ATOM 1637 N N . THR A 1 202 ? 57 6.422 12.406 1 28.45 202 THR A N 1
ATOM 1638 C CA . THR A 1 202 ? 58.312 5.945 12.812 1 28.45 202 THR A CA 1
ATOM 1639 C C . THR A 1 202 ? 59.25 7.113 13.164 1 28.45 202 THR A C 1
ATOM 1641 O O . THR A 1 202 ? 59.406 8.031 12.367 1 28.45 202 THR A O 1
ATOM 1644 N N . THR A 1 203 ? 59.344 7.465 14.461 1 27.03 203 THR A N 1
ATOM 1645 C CA . THR A 1 203 ? 60.219 8.43 15.133 1 27.03 203 THR A CA 1
ATOM 1646 C C . THR A 1 203 ? 61.688 8.195 14.789 1 27.03 203 THR A C 1
ATOM 1648 O O . THR A 1 203 ? 62.188 7.078 14.906 1 27.03 203 THR A O 1
ATOM 1651 N N . HIS A 1 204 ? 62.25 8.898 13.797 1 29.42 204 HIS A N 1
ATOM 1652 C CA . HIS A 1 204 ? 63.656 9.07 13.461 1 29.42 204 HIS A CA 1
ATOM 1653 C C . HIS A 1 204 ? 64.438 9.539 14.672 1 29.42 204 HIS A C 1
ATOM 1655 O O . HIS A 1 204 ? 64.312 10.672 15.133 1 29.42 204 HIS A O 1
ATOM 1661 N N . GLU A 1 205 ? 64.438 8.875 15.797 1 26.3 205 GLU A N 1
ATOM 1662 C CA . GLU A 1 205 ? 65.25 9.406 16.859 1 26.3 205 GLU A CA 1
ATOM 1663 C C . GLU A 1 205 ? 66.688 9.68 16.359 1 26.3 205 GLU A C 1
ATOM 1665 O O . GLU A 1 205 ? 67.125 9.086 15.367 1 26.3 205 GLU A O 1
ATOM 1670 N N . ASN A 1 206 ? 67.438 10.516 17.156 1 27.52 206 ASN A N 1
ATOM 1671 C CA . ASN A 1 206 ? 68.562 11.391 17.281 1 27.52 206 ASN A CA 1
ATOM 1672 C C . ASN A 1 206 ? 69.875 10.594 17.266 1 27.52 206 ASN A C 1
ATOM 1674 O O . ASN A 1 206 ? 70.125 9.734 18.125 1 27.52 206 ASN A O 1
ATOM 1678 N N . VAL A 1 207 ? 70.375 10.305 16.125 1 27.05 207 VAL A N 1
ATOM 1679 C CA . VAL A 1 207 ? 71.812 9.898 15.93 1 27.05 207 VAL A CA 1
ATOM 1680 C C . VAL A 1 207 ? 72.688 10.961 16.531 1 27.05 207 VAL A C 1
ATOM 1682 O O . VAL A 1 207 ? 72.75 12.102 16.078 1 27.05 207 VAL A O 1
ATOM 1685 N N . ASN A 1 208 ? 72.688 11.219 17.766 1 24.98 208 ASN A N 1
ATOM 1686 C CA . ASN A 1 208 ? 73.75 12 18.406 1 24.98 208 ASN A CA 1
ATOM 1687 C C . ASN A 1 208 ? 75.125 11.422 18.125 1 24.98 208 ASN A C 1
ATOM 1689 O O . ASN A 1 208 ? 75.438 10.312 18.547 1 24.98 208 ASN A O 1
ATOM 1693 N N . MET A 1 209 ? 75.625 11.609 16.812 1 22.94 209 MET A N 1
ATOM 1694 C CA . MET A 1 209 ? 77 11.945 16.594 1 22.94 209 MET A CA 1
ATOM 1695 C C . MET A 1 209 ? 77.375 13.242 17.297 1 22.94 209 MET A C 1
ATOM 1697 O O . MET A 1 209 ? 76.562 14.195 17.297 1 22.94 209 MET A O 1
ATOM 1701 N N . MET B 1 1 ? -3.297 45.781 1.556 1 26.91 1 MET B N 1
ATOM 1702 C CA . MET B 1 1 ? -2.557 44.688 0.913 1 26.91 1 MET B CA 1
ATOM 1703 C C . MET B 1 1 ? -1.982 43.75 1.95 1 26.91 1 MET B C 1
ATOM 1705 O O . MET B 1 1 ? -0.994 44.062 2.615 1 26.91 1 MET B O 1
ATOM 1709 N N . VAL B 1 2 ? -2.762 43.031 2.791 1 35.5 2 VAL B N 1
ATOM 1710 C CA . VAL B 1 2 ? -2.342 42.188 3.896 1 35.5 2 VAL B CA 1
ATOM 1711 C C . VAL B 1 2 ? -1.255 41.219 3.42 1 35.5 2 VAL B C 1
ATOM 1713 O O . VAL B 1 2 ? -1.476 40.438 2.498 1 35.5 2 VAL B O 1
ATOM 1716 N N . GLU B 1 3 ? -0.068 41.625 3.203 1 36.06 3 GLU B N 1
ATOM 1717 C CA . GLU B 1 3 ? 1.087 40.781 2.893 1 36.06 3 GLU B CA 1
ATOM 1718 C C . GLU B 1 3 ? 0.994 39.438 3.596 1 36.06 3 GLU B C 1
ATOM 1720 O O . GLU B 1 3 ? 0.846 39.375 4.816 1 36.06 3 GLU B O 1
ATOM 1725 N N . SER B 1 4 ? 0.254 38.469 3.061 1 41.16 4 SER B N 1
ATOM 1726 C CA . SER B 1 4 ? 0.252 37.094 3.574 1 41.16 4 SER B CA 1
ATOM 1727 C C . SER B 1 4 ? 1.61 36.75 4.16 1 41.16 4 SER B C 1
ATOM 1729 O O . SER B 1 4 ? 2.605 36.656 3.438 1 41.16 4 SER B O 1
ATOM 1731 N N . SER B 1 5 ? 2.092 37.312 5.184 1 41.72 5 SER B N 1
ATOM 1732 C CA . SER B 1 5 ? 3.311 37 5.926 1 41.72 5 SER B CA 1
ATOM 1733 C C . SER B 1 5 ? 3.678 35.531 5.809 1 41.72 5 SER B C 1
ATOM 1735 O O . SER B 1 5 ? 2.992 34.656 6.363 1 41.72 5 SER B O 1
ATOM 1737 N N . ILE B 1 6 ? 3.971 35.031 4.59 1 49.66 6 ILE B N 1
ATOM 1738 C CA . ILE B 1 6 ? 4.68 33.75 4.57 1 49.66 6 ILE B CA 1
ATOM 1739 C C . ILE B 1 6 ? 5.48 33.594 5.859 1 49.66 6 ILE B C 1
ATOM 1741 O O . ILE B 1 6 ? 6.414 34.375 6.117 1 49.66 6 ILE B O 1
ATOM 1745 N N . LEU B 1 7 ? 4.809 33.469 6.914 1 56.84 7 LEU B N 1
ATOM 1746 C CA . LEU B 1 7 ? 5.52 33.25 8.172 1 56.84 7 LEU B CA 1
ATOM 1747 C C . LEU B 1 7 ? 6.789 32.438 7.953 1 56.84 7 LEU B C 1
ATOM 1749 O O . LEU B 1 7 ? 6.738 31.344 7.367 1 56.84 7 LEU B O 1
ATOM 1753 N N . LEU B 1 8 ? 7.941 32.969 7.855 1 66.06 8 LEU B N 1
ATOM 1754 C CA . LEU B 1 8 ? 9.273 32.375 7.777 1 66.06 8 LEU B CA 1
ATOM 1755 C C . LEU B 1 8 ? 9.312 31.016 8.461 1 66.06 8 LEU B C 1
ATOM 1757 O O . LEU B 1 8 ? 10.016 30.109 8.016 1 66.06 8 LEU B O 1
ATOM 1761 N N . ASN B 1 9 ? 8.297 30.688 9.359 1 87.69 9 ASN B N 1
ATOM 1762 C CA . ASN B 1 9 ? 8.297 29.453 10.117 1 87.69 9 ASN B CA 1
ATOM 1763 C C . ASN B 1 9 ? 6.984 28.688 9.945 1 87.69 9 ASN B C 1
ATOM 1765 O O . ASN B 1 9 ? 6.375 28.266 10.93 1 87.69 9 ASN B O 1
ATOM 1769 N N . ASP B 1 10 ? 6.586 28.547 8.688 1 96.19 10 ASP B N 1
ATOM 1770 C CA . ASP B 1 10 ? 5.383 27.781 8.367 1 96.19 10 ASP B CA 1
ATOM 1771 C C . ASP B 1 10 ? 5.656 26.281 8.391 1 96.19 10 ASP B C 1
ATOM 1773 O O . ASP B 1 10 ? 6.395 25.766 7.551 1 96.19 10 ASP B O 1
ATOM 1777 N N . PRO B 1 11 ? 5.043 25.578 9.336 1 98.31 11 PRO B N 1
ATOM 1778 C CA . PRO B 1 11 ? 5.336 24.141 9.461 1 98.31 11 PRO B CA 1
ATOM 1779 C C . PRO B 1 11 ? 4.977 23.359 8.203 1 98.31 11 PRO B C 1
ATOM 1781 O O . PRO B 1 11 ? 5.648 22.375 7.871 1 98.31 11 PRO B O 1
ATOM 1784 N N . PHE B 1 12 ? 3.994 23.781 7.484 1 98.56 12 PHE B N 1
ATOM 1785 C CA . PHE B 1 12 ? 3.566 23.031 6.309 1 98.56 12 PHE B CA 1
ATOM 1786 C C . PHE B 1 12 ? 4.449 23.344 5.109 1 98.56 12 PHE B C 1
ATOM 1788 O O . PHE B 1 12 ? 4.664 22.484 4.246 1 98.56 12 PHE B O 1
ATOM 1795 N N . LYS B 1 13 ? 5.004 24.516 5.086 1 97.88 13 LYS B N 1
ATOM 1796 C CA . LYS B 1 13 ? 6.016 24.781 4.07 1 97.88 13 LYS B CA 1
ATOM 1797 C C . LYS B 1 13 ? 7.27 23.953 4.305 1 97.88 13 LYS B C 1
ATOM 1799 O O . LYS B 1 13 ? 7.934 23.531 3.354 1 97.88 13 LYS B O 1
ATOM 1804 N N . LEU B 1 14 ? 7.574 23.781 5.562 1 97.94 14 LEU B N 1
ATOM 1805 C CA . LEU B 1 14 ? 8.688 22.891 5.898 1 97.94 14 LEU B CA 1
ATOM 1806 C C . LEU B 1 14 ? 8.438 21.484 5.363 1 97.94 14 LEU B C 1
ATOM 1808 O O . LEU B 1 14 ? 9.336 20.875 4.777 1 97.94 14 LEU B O 1
ATOM 1812 N N . LEU B 1 15 ? 7.254 20.953 5.539 1 98.56 15 LEU B N 1
ATOM 1813 C CA . LEU B 1 15 ? 6.906 19.625 5.07 1 98.56 15 LEU B CA 1
ATOM 1814 C C . LEU B 1 15 ? 6.855 19.578 3.547 1 98.56 15 LEU B C 1
ATOM 1816 O O . LEU B 1 15 ? 7.223 18.562 2.941 1 98.56 15 LEU B O 1
ATOM 1820 N N . ILE B 1 16 ? 6.383 20.656 2.969 1 98.44 16 ILE B N 1
ATOM 1821 C CA . ILE B 1 16 ? 6.336 20.734 1.513 1 98.44 16 ILE B CA 1
ATOM 1822 C C . ILE B 1 16 ? 7.758 20.719 0.95 1 98.44 16 ILE B C 1
ATOM 1824 O O . ILE B 1 16 ? 8.008 20.125 -0.099 1 98.44 16 ILE B O 1
ATOM 1828 N N . LYS B 1 17 ? 8.656 21.312 1.66 1 97.81 17 LYS B N 1
ATOM 1829 C CA . LYS B 1 17 ? 10.055 21.219 1.253 1 97.81 17 LYS B CA 1
ATOM 1830 C C . LYS B 1 17 ? 10.539 19.766 1.251 1 97.81 17 LYS B C 1
ATOM 1832 O O . LYS B 1 17 ? 11.266 19.359 0.346 1 97.81 17 LYS B O 1
ATOM 1837 N N . ASP B 1 18 ? 10.172 19 2.277 1 97.94 18 ASP B N 1
ATOM 1838 C CA . ASP B 1 18 ? 10.469 17.562 2.27 1 97.94 18 ASP B CA 1
ATOM 1839 C C . ASP B 1 18 ? 9.891 16.891 1.023 1 97.94 18 ASP B C 1
ATOM 1841 O O . ASP B 1 18 ? 10.562 16.078 0.383 1 97.94 18 ASP B O 1
ATOM 1845 N N . HIS B 1 19 ? 8.672 17.219 0.691 1 98.56 19 HIS B N 1
ATOM 1846 C CA . HIS B 1 19 ? 8.016 16.672 -0.489 1 98.56 19 HIS B CA 1
ATOM 1847 C C . HIS B 1 19 ? 8.797 16.984 -1.757 1 98.56 19 HIS B C 1
ATOM 1849 O O . HIS B 1 19 ? 8.977 16.125 -2.617 1 98.56 19 HIS B O 1
ATOM 1855 N N . ASP B 1 20 ? 9.219 18.188 -1.795 1 98.06 20 ASP B N 1
ATOM 1856 C CA . ASP B 1 20 ? 9.992 18.625 -2.961 1 98.06 20 ASP B CA 1
ATOM 1857 C C . ASP B 1 20 ? 11.289 17.828 -3.08 1 98.06 20 ASP B C 1
ATOM 1859 O O . ASP B 1 20 ? 11.695 17.453 -4.18 1 98.06 20 ASP B O 1
ATOM 1863 N N . ASN B 1 21 ? 11.938 17.625 -1.992 1 96.94 21 ASN B N 1
ATOM 1864 C CA . ASN B 1 21 ? 13.156 16.812 -1.994 1 96.94 21 ASN B CA 1
ATOM 1865 C C . ASN B 1 21 ? 12.891 15.406 -2.51 1 96.94 21 ASN B C 1
ATOM 1867 O O . ASN B 1 21 ? 13.664 14.875 -3.301 1 96.94 21 ASN B O 1
ATOM 1871 N N . VAL B 1 22 ? 11.852 14.836 -2.072 1 95.81 22 VAL B N 1
ATOM 1872 C CA . VAL B 1 22 ? 11.477 13.484 -2.486 1 95.81 22 VAL B CA 1
ATOM 1873 C C . VAL B 1 22 ? 11.18 13.469 -3.984 1 95.81 22 VAL B C 1
ATOM 1875 O O . VAL B 1 22 ? 11.609 12.562 -4.699 1 95.81 22 VAL B O 1
ATOM 1878 N N . ARG B 1 23 ? 10.453 14.445 -4.477 1 97.38 23 ARG B N 1
ATOM 1879 C CA . ARG B 1 23 ? 10.172 14.555 -5.902 1 97.38 23 ARG B CA 1
ATOM 1880 C C . ARG B 1 23 ? 11.461 14.625 -6.715 1 97.38 23 ARG B C 1
ATOM 1882 O O . ARG B 1 23 ? 11.562 14.008 -7.777 1 97.38 23 ARG B O 1
ATOM 1889 N N . GLU B 1 24 ? 12.406 15.359 -6.195 1 97.56 24 GLU B N 1
ATOM 1890 C CA . GLU B 1 24 ? 13.695 15.477 -6.883 1 97.56 24 GLU B CA 1
ATOM 1891 C C . GLU B 1 24 ? 14.414 14.125 -6.93 1 97.56 24 GLU B C 1
ATOM 1893 O O . GLU B 1 24 ? 14.969 13.758 -7.961 1 97.56 24 GLU B O 1
ATOM 1898 N N . LEU B 1 25 ? 14.422 13.438 -5.867 1 96.44 25 LEU B N 1
ATOM 1899 C CA . LEU B 1 25 ? 15.031 12.109 -5.824 1 96.44 25 LEU B CA 1
ATOM 1900 C C . LEU B 1 25 ? 14.367 11.172 -6.828 1 96.44 25 LEU B C 1
ATOM 1902 O O . LEU B 1 25 ? 15.047 10.383 -7.488 1 96.44 25 LEU B O 1
ATOM 1906 N N . PHE B 1 26 ? 13.109 11.32 -6.918 1 94.31 26 PHE B N 1
ATOM 1907 C CA . PHE B 1 26 ? 12.375 10.492 -7.863 1 94.31 26 PHE B CA 1
ATOM 1908 C C . PHE B 1 26 ? 12.781 10.805 -9.297 1 94.31 26 PHE B C 1
ATOM 1910 O O . PHE B 1 26 ? 12.992 9.898 -10.109 1 94.31 26 PHE B O 1
ATOM 1917 N N . ASN B 1 27 ? 12.859 12.047 -9.602 1 96.31 27 ASN B N 1
ATOM 1918 C CA . ASN B 1 27 ? 13.297 12.453 -10.938 1 96.31 27 ASN B CA 1
ATOM 1919 C C . ASN B 1 27 ? 14.688 11.906 -11.258 1 96.31 27 ASN B C 1
ATOM 1921 O O . ASN B 1 27 ? 14.938 11.438 -12.367 1 96.31 27 ASN B O 1
ATOM 1925 N N . ASN B 1 28 ? 15.523 11.961 -10.305 1 96.12 28 ASN B N 1
ATOM 1926 C CA . ASN B 1 28 ? 16.859 11.398 -10.461 1 96.12 28 ASN B CA 1
ATOM 1927 C C . ASN B 1 28 ? 16.812 9.891 -10.695 1 96.12 28 ASN B C 1
ATOM 1929 O O . ASN B 1 28 ? 17.516 9.375 -11.578 1 96.12 28 ASN B O 1
ATOM 1933 N N . PHE B 1 29 ? 16 9.195 -9.977 1 97.25 29 PHE B N 1
ATOM 1934 C CA . PHE B 1 29 ? 15.859 7.75 -10.109 1 97.25 29 PHE B CA 1
ATOM 1935 C C . PHE B 1 29 ? 15.445 7.375 -11.531 1 97.25 29 PHE B C 1
ATOM 1937 O O . PHE B 1 29 ? 16 6.441 -12.117 1 97.25 29 PHE B O 1
ATOM 1944 N N . LYS B 1 30 ? 14.562 8.086 -12.07 1 95.06 30 LYS B N 1
ATOM 1945 C CA . LYS B 1 30 ? 14.016 7.789 -13.383 1 95.06 30 LYS B CA 1
ATOM 1946 C C . LYS B 1 30 ? 15.031 8.086 -14.484 1 95.06 30 LYS B C 1
ATOM 1948 O O . LYS B 1 30 ? 14.992 7.48 -15.555 1 95.06 30 LYS B O 1
ATOM 1953 N N . SER B 1 31 ? 15.969 8.93 -14.203 1 95.44 31 SER B N 1
ATOM 1954 C CA . SER B 1 31 ? 16.906 9.375 -15.227 1 95.44 31 SER B CA 1
ATOM 1955 C C . SER B 1 31 ? 18.172 8.516 -15.234 1 95.44 31 SER B C 1
ATOM 1957 O O . SER B 1 31 ? 18.969 8.578 -16.172 1 95.44 31 SER B O 1
ATOM 1959 N N . ILE B 1 32 ? 18.297 7.73 -14.234 1 93.25 32 ILE B N 1
ATOM 1960 C CA . ILE B 1 32 ? 19.516 6.949 -14.07 1 93.25 32 ILE B CA 1
ATOM 1961 C C . ILE B 1 32 ? 19.312 5.555 -14.656 1 93.25 32 ILE B C 1
ATOM 1963 O O . ILE B 1 32 ? 18.25 4.949 -14.5 1 93.25 32 ILE B O 1
ATOM 1967 N N . SER B 1 33 ? 20.406 5.023 -15.273 1 89.5 33 SER B N 1
ATOM 1968 C CA . SER B 1 33 ? 20.328 3.691 -15.867 1 89.5 33 SER B CA 1
ATOM 1969 C C . SER B 1 33 ? 21.078 2.666 -15.023 1 89.5 33 SER B C 1
ATOM 1971 O O . SER B 1 33 ? 20.672 1.511 -14.922 1 89.5 33 SER B O 1
ATOM 1973 N N . SER B 1 34 ? 22.141 3.041 -14.305 1 94.56 34 SER B N 1
ATOM 1974 C CA . SER B 1 34 ? 22.953 2.146 -13.484 1 94.56 34 SER B CA 1
ATOM 1975 C C . SER B 1 34 ? 22.188 1.688 -12.25 1 94.56 34 SER B C 1
ATOM 1977 O O . SER B 1 34 ? 21.719 2.512 -11.461 1 94.56 34 SER B O 1
ATOM 1979 N N . GLN B 1 35 ? 22.094 0.36 -12.125 1 96.44 35 GLN B N 1
ATOM 1980 C CA . GLN B 1 35 ? 21.422 -0.184 -10.961 1 96.44 35 GLN B CA 1
ATOM 1981 C C . GLN B 1 35 ? 22.109 0.246 -9.672 1 96.44 35 GLN B C 1
ATOM 1983 O O . GLN B 1 35 ? 21.453 0.505 -8.656 1 96.44 35 GLN B O 1
ATOM 1988 N N . GLN B 1 36 ? 23.391 0.339 -9.68 1 96.81 36 GLN B N 1
ATOM 1989 C CA . GLN B 1 36 ? 24.141 0.774 -8.508 1 96.81 36 GLN B CA 1
ATOM 1990 C C . GLN B 1 36 ? 23.766 2.199 -8.109 1 96.81 36 GLN B C 1
ATOM 1992 O O . GLN B 1 36 ? 23.578 2.488 -6.926 1 96.81 36 GLN B O 1
ATOM 1997 N N . GLN B 1 37 ? 23.672 3.033 -9.047 1 97.19 37 GLN B N 1
ATOM 1998 C CA . GLN B 1 37 ? 23.297 4.418 -8.781 1 97.19 37 GLN B CA 1
ATOM 1999 C C . GLN B 1 37 ? 21.844 4.512 -8.312 1 97.19 37 GLN B C 1
ATOM 2001 O O . GLN B 1 37 ? 21.516 5.332 -7.453 1 97.19 37 GLN B O 1
ATOM 2006 N N . LYS B 1 38 ? 20.984 3.691 -8.898 1 97.62 38 LYS B N 1
ATOM 2007 C CA . LYS B 1 38 ? 19.594 3.645 -8.453 1 97.62 38 LYS B CA 1
ATOM 2008 C C . LYS B 1 38 ? 19.5 3.268 -6.977 1 97.62 38 LYS B C 1
ATOM 2010 O O . LYS B 1 38 ? 18.719 3.852 -6.23 1 97.62 38 LYS B O 1
ATOM 2015 N N . ILE B 1 39 ? 20.344 2.344 -6.586 1 97.88 39 ILE B N 1
ATOM 2016 C CA . ILE B 1 39 ? 20.344 1.881 -5.203 1 97.88 39 ILE B CA 1
ATOM 2017 C C . ILE B 1 39 ? 20.734 3.029 -4.273 1 97.88 39 ILE B C 1
ATOM 2019 O O . ILE B 1 39 ? 20.125 3.207 -3.211 1 97.88 39 ILE B O 1
ATOM 2023 N N . LEU B 1 40 ? 21.625 3.869 -4.668 1 97.5 40 LEU B N 1
ATOM 2024 C CA . LEU B 1 40 ? 22.047 5.008 -3.859 1 97.5 40 LEU B CA 1
ATOM 2025 C C . LEU B 1 40 ? 20.906 6.012 -3.699 1 97.5 40 LEU B C 1
ATOM 2027 O O . LEU B 1 40 ? 20.719 6.57 -2.617 1 97.5 40 LEU B O 1
ATOM 2031 N N . ILE B 1 41 ? 20.219 6.176 -4.73 1 97.56 41 ILE B N 1
ATOM 2032 C CA . ILE B 1 41 ? 19.062 7.078 -4.676 1 97.56 41 ILE B CA 1
ATOM 2033 C C . ILE B 1 41 ? 18 6.5 -3.754 1 97.56 41 ILE B C 1
ATOM 2035 O O . ILE B 1 41 ? 17.391 7.223 -2.959 1 97.56 41 ILE B O 1
ATOM 2039 N N . ILE B 1 42 ? 17.812 5.188 -3.848 1 97.75 42 ILE B N 1
ATOM 2040 C CA . ILE B 1 42 ? 16.812 4.516 -3.02 1 97.75 42 ILE B CA 1
ATOM 2041 C C . ILE B 1 42 ? 17.203 4.652 -1.546 1 97.75 42 ILE B C 1
ATOM 2043 O O . ILE B 1 42 ? 16.328 4.883 -0.696 1 97.75 42 ILE B O 1
ATOM 2047 N N . GLU B 1 43 ? 18.422 4.586 -1.234 1 97.31 43 GLU B N 1
ATOM 2048 C CA . GLU B 1 43 ? 18.875 4.746 0.142 1 97.31 43 GLU B CA 1
ATOM 2049 C C . GLU B 1 43 ? 18.562 6.137 0.675 1 97.31 43 GLU B C 1
ATOM 2051 O O . GLU B 1 43 ? 18.094 6.285 1.806 1 97.31 43 GLU B O 1
ATOM 2056 N N . GLN B 1 44 ? 18.797 7.102 -0.132 1 97.06 44 GLN B N 1
ATOM 2057 C CA . GLN B 1 44 ? 18.469 8.469 0.265 1 97.06 44 GLN B CA 1
ATOM 2058 C C . GLN B 1 44 ? 16.969 8.648 0.429 1 97.06 44 GLN B C 1
ATOM 2060 O O . GLN B 1 44 ? 16.516 9.305 1.372 1 97.06 44 GLN B O 1
ATOM 2065 N N . PHE B 1 45 ? 16.297 8.055 -0.504 1 96 45 PHE B N 1
ATOM 2066 C CA . PHE B 1 45 ? 14.844 8.078 -0.488 1 96 45 PHE B CA 1
ATOM 2067 C C . PHE B 1 45 ? 14.305 7.488 0.81 1 96 45 PHE B C 1
ATOM 2069 O O . PHE B 1 45 ? 13.453 8.086 1.464 1 96 45 PHE B O 1
ATOM 2076 N N . ILE B 1 46 ? 14.805 6.395 1.225 1 96.94 46 ILE B N 1
ATOM 2077 C CA . ILE B 1 46 ? 14.375 5.699 2.434 1 96.94 46 ILE B CA 1
ATOM 2078 C C . ILE B 1 46 ? 14.594 6.598 3.65 1 96.94 46 ILE B C 1
ATOM 2080 O O . ILE B 1 46 ? 13.68 6.789 4.461 1 96.94 46 ILE B O 1
ATOM 2084 N N . LYS B 1 47 ? 15.719 7.184 3.709 1 97.19 47 LYS B N 1
ATOM 2085 C CA . LYS B 1 47 ? 16.047 8.047 4.836 1 97.19 47 LYS B CA 1
ATOM 2086 C C . LYS B 1 47 ? 15.109 9.242 4.914 1 97.19 47 LYS B C 1
ATOM 2088 O O . LYS B 1 47 ? 14.539 9.523 5.969 1 97.19 47 LYS B O 1
ATOM 2093 N N . GLU B 1 48 ? 14.906 9.914 3.816 1 97.19 48 GLU B N 1
ATOM 2094 C CA . GLU B 1 48 ? 14.086 11.117 3.787 1 97.19 48 GLU B CA 1
ATOM 2095 C C . GLU B 1 48 ? 12.633 10.805 4.141 1 97.19 48 GLU B C 1
ATOM 2097 O O . GLU B 1 48 ? 12 11.547 4.895 1 97.19 48 GLU B O 1
ATOM 2102 N N . ILE B 1 49 ? 12.156 9.719 3.629 1 97.69 49 ILE B N 1
ATOM 2103 C CA . ILE B 1 49 ? 10.766 9.367 3.857 1 97.69 49 ILE B CA 1
ATOM 2104 C C . ILE B 1 49 ? 10.562 8.953 5.316 1 97.69 49 ILE B C 1
ATOM 2106 O O . ILE B 1 49 ? 9.562 9.305 5.938 1 97.69 49 ILE B O 1
ATOM 2110 N N . CYS B 1 50 ? 11.5 8.219 5.848 1 96.12 50 CYS B N 1
ATOM 2111 C CA . CYS B 1 50 ? 11.383 7.781 7.238 1 96.12 50 CYS B CA 1
ATOM 2112 C C . CYS B 1 50 ? 11.367 8.977 8.18 1 96.12 50 CYS B C 1
ATOM 2114 O O . CYS B 1 50 ? 10.539 9.047 9.094 1 96.12 50 CYS B O 1
ATOM 2116 N N . ILE B 1 51 ? 12.234 9.953 7.961 1 97 51 ILE B N 1
ATOM 2117 C CA . ILE B 1 51 ? 12.266 11.164 8.773 1 97 51 ILE B CA 1
ATOM 2118 C C . ILE B 1 51 ? 10.953 11.93 8.617 1 97 51 ILE B C 1
ATOM 2120 O O . ILE B 1 51 ? 10.297 12.258 9.609 1 97 51 ILE B O 1
ATOM 2124 N N . HIS B 1 52 ? 10.523 12.148 7.375 1 97.94 52 HIS B N 1
ATOM 2125 C CA . HIS B 1 52 ? 9.312 12.898 7.059 1 97.94 52 HIS B CA 1
ATOM 2126 C C . HIS B 1 52 ? 8.086 12.258 7.707 1 97.94 52 HIS B C 1
ATOM 2128 O O . HIS B 1 52 ? 7.293 12.945 8.352 1 97.94 52 HIS B O 1
ATOM 2134 N N . SER B 1 53 ? 8.008 10.961 7.535 1 96.62 53 SER B N 1
ATOM 2135 C CA . SER B 1 53 ? 6.832 10.25 8.031 1 96.62 53 SER B CA 1
ATOM 2136 C C . SER B 1 53 ? 6.777 10.266 9.555 1 96.62 53 SER B C 1
ATOM 2138 O O . SER B 1 53 ? 5.707 10.43 10.141 1 96.62 53 SER B O 1
ATOM 2140 N N . SER B 1 54 ? 7.891 10.109 10.156 1 95.81 54 SER B N 1
ATOM 2141 C CA . SER B 1 54 ? 7.922 10.055 11.617 1 95.81 54 SER B CA 1
ATOM 2142 C C . SER B 1 54 ? 7.438 11.367 12.227 1 95.81 54 SER B C 1
ATOM 2144 O O . SER B 1 54 ? 6.621 11.359 13.156 1 95.81 54 SER B O 1
ATOM 2146 N N . ILE B 1 55 ? 7.863 12.477 11.758 1 97.31 55 ILE B N 1
ATOM 2147 C CA . ILE B 1 55 ? 7.527 13.766 12.367 1 97.31 55 ILE B CA 1
ATOM 2148 C C . ILE B 1 55 ? 6.086 14.133 12.031 1 97.31 55 ILE B C 1
ATOM 2150 O O . ILE B 1 55 ? 5.387 14.734 12.852 1 97.31 55 ILE B O 1
ATOM 2154 N N . GLU B 1 56 ? 5.641 13.805 10.859 1 97.69 56 GLU B N 1
ATOM 2155 C CA . GLU B 1 56 ? 4.254 14.078 10.492 1 97.69 56 GLU B CA 1
ATOM 2156 C C . GLU B 1 56 ? 3.287 13.258 11.344 1 97.69 56 GLU B C 1
ATOM 2158 O O . GLU B 1 56 ? 2.271 13.781 11.805 1 97.69 56 GLU B O 1
ATOM 2163 N N . GLU B 1 57 ? 3.607 11.984 11.539 1 96.56 57 GLU B N 1
ATOM 2164 C CA . GLU B 1 57 ? 2.773 11.125 12.367 1 96.56 57 GLU B CA 1
ATOM 2165 C C . GLU B 1 57 ? 2.725 11.625 13.812 1 96.56 57 GLU B C 1
ATOM 2167 O O . GLU B 1 57 ? 1.673 11.586 14.453 1 96.56 57 GLU B O 1
ATOM 2172 N N . ARG B 1 58 ? 3.801 12.086 14.219 1 95.69 58 ARG B N 1
ATOM 2173 C CA . ARG B 1 58 ? 3.926 12.461 15.625 1 95.69 58 ARG B CA 1
ATOM 2174 C C . ARG B 1 58 ? 3.287 13.82 15.891 1 95.69 58 ARG B C 1
ATOM 2176 O O . ARG B 1 58 ? 2.615 14.008 16.906 1 95.69 58 ARG B O 1
ATOM 2183 N N . PHE B 1 59 ? 3.379 14.734 14.938 1 97.5 59 PHE B N 1
ATOM 2184 C CA . PHE B 1 59 ? 3.066 16.109 15.32 1 97.5 59 PHE B CA 1
ATOM 2185 C C . PHE B 1 59 ? 1.914 16.641 14.484 1 97.5 59 PHE B C 1
ATOM 2187 O O . PHE B 1 59 ? 1.215 17.578 14.914 1 97.5 59 PHE B O 1
ATOM 2194 N N . VAL B 1 60 ? 1.685 16.094 13.305 1 97.94 60 VAL B N 1
ATOM 2195 C CA . VAL B 1 60 ? 0.679 16.672 12.414 1 97.94 60 VAL B CA 1
ATOM 2196 C C . VAL B 1 60 ? -0.601 15.836 12.477 1 97.94 60 VAL B C 1
ATOM 2198 O O . VAL B 1 60 ? -1.694 16.375 12.648 1 97.94 60 VAL B O 1
ATOM 2201 N N . TYR B 1 61 ? -0.529 14.531 12.461 1 96.31 61 TYR B N 1
ATOM 2202 C CA . TYR B 1 61 ? -1.702 13.68 12.289 1 96.31 61 TYR B CA 1
ATOM 2203 C C . TYR B 1 61 ? -2.623 13.773 13.5 1 96.31 61 TYR B C 1
ATOM 2205 O O . TYR B 1 61 ? -3.848 13.789 13.359 1 96.31 61 TYR B O 1
ATOM 2213 N N . PRO B 1 62 ? -2.064 13.883 14.695 1 96.75 62 PRO B N 1
ATOM 2214 C CA . PRO B 1 62 ? -2.975 14.062 15.828 1 96.75 62 PRO B CA 1
ATOM 2215 C C . PRO B 1 62 ? -3.818 15.328 15.711 1 96.75 62 PRO B C 1
ATOM 2217 O O . PRO B 1 62 ? -4.93 15.391 16.234 1 96.75 62 PRO B O 1
ATOM 2220 N N . LEU B 1 63 ? -3.383 16.312 15.008 1 97 63 LEU B N 1
ATOM 2221 C CA . LEU B 1 63 ? -4.113 17.578 14.844 1 97 63 LEU B CA 1
ATOM 2222 C C . LEU B 1 63 ? -5.316 17.391 13.93 1 97 63 LEU B C 1
ATOM 2224 O O . LEU B 1 63 ? -6.27 18.172 13.977 1 97 63 LEU B O 1
ATOM 2228 N N . ILE B 1 64 ? -5.301 16.328 13.094 1 95.62 64 ILE B N 1
ATOM 2229 C CA . ILE B 1 64 ? -6.41 16.094 12.18 1 95.62 64 ILE B CA 1
ATOM 2230 C C . ILE B 1 64 ? -7.684 15.812 12.977 1 95.62 64 ILE B C 1
ATOM 2232 O O . ILE B 1 64 ? -8.703 16.469 12.781 1 95.62 64 ILE B O 1
ATOM 2236 N N . THR B 1 65 ? -7.562 14.93 13.938 1 92.5 65 THR B N 1
ATOM 2237 C CA . THR B 1 65 ? -8.758 14.562 14.688 1 92.5 65 THR B CA 1
ATOM 2238 C C . THR B 1 65 ? -9.062 15.602 15.766 1 92.5 65 THR B C 1
ATOM 2240 O O . THR B 1 65 ? -10.219 15.789 16.141 1 92.5 65 THR B O 1
ATOM 2243 N N . SER B 1 66 ? -8.039 16.344 16.172 1 95.12 66 SER B N 1
ATOM 2244 C CA . SER B 1 66 ? -8.281 17.297 17.25 1 95.12 66 SER B CA 1
ATOM 2245 C C . SER B 1 66 ? -8.82 18.625 16.719 1 95.12 66 SER B C 1
ATOM 2247 O O . SER B 1 66 ? -9.586 19.312 17.406 1 95.12 66 SER B O 1
ATOM 2249 N N . LYS B 1 67 ? -8.469 18.969 15.5 1 95.56 67 LYS B N 1
ATOM 2250 C CA . LYS B 1 67 ? -8.828 20.281 14.984 1 95.56 67 LYS B CA 1
ATOM 2251 C C . LYS B 1 67 ? -9.977 20.188 13.984 1 95.56 67 LYS B C 1
ATOM 2253 O O . LYS B 1 67 ? -10.812 21.094 13.898 1 95.56 67 LYS B O 1
ATOM 2258 N N . ILE B 1 68 ? -9.922 19.141 13.242 1 90.94 68 ILE B N 1
ATOM 2259 C CA . ILE B 1 68 ? -10.984 18.969 12.25 1 90.94 68 ILE B CA 1
ATOM 2260 C C . ILE B 1 68 ? -12.219 18.359 12.906 1 90.94 68 ILE B C 1
ATOM 2262 O O . ILE B 1 68 ? -12.172 17.219 13.383 1 90.94 68 ILE B O 1
ATOM 2266 N N . ARG B 1 69 ? -13.281 19 12.938 1 86 69 ARG B N 1
ATOM 2267 C CA . ARG B 1 69 ? -14.461 18.594 13.703 1 86 69 ARG B CA 1
ATOM 2268 C C . ARG B 1 69 ? -15.531 18.016 12.789 1 86 69 ARG B C 1
ATOM 2270 O O . ARG B 1 69 ? -16.531 17.469 13.273 1 86 69 ARG B O 1
ATOM 2277 N N . ASP B 1 70 ? -15.297 17.953 11.625 1 84.88 70 ASP B N 1
ATOM 2278 C CA . ASP B 1 70 ? -16.312 17.391 10.742 1 84.88 70 ASP B CA 1
ATOM 2279 C C . ASP B 1 70 ? -16.266 15.859 10.773 1 84.88 70 ASP B C 1
ATOM 2281 O O . ASP B 1 70 ? -15.359 15.273 11.359 1 84.88 70 ASP B O 1
ATOM 2285 N N . SER B 1 71 ? -17.266 15.266 10.312 1 85.5 71 SER B N 1
ATOM 2286 C CA . SER B 1 71 ? -17.469 13.82 10.352 1 85.5 71 SER B CA 1
ATOM 2287 C C . SER B 1 71 ? -16.391 13.094 9.562 1 85.5 71 SER B C 1
ATOM 2289 O O . SER B 1 71 ? -16.156 11.898 9.773 1 85.5 71 SER B O 1
ATOM 2291 N N . GLY B 1 72 ? -15.633 13.781 8.75 1 91.88 72 GLY B N 1
ATOM 2292 C CA . GLY B 1 72 ? -14.648 13.148 7.891 1 91.88 72 GLY B CA 1
ATOM 2293 C C . GLY B 1 72 ? -13.258 13.109 8.508 1 91.88 72 GLY B C 1
ATOM 2294 O O . GLY B 1 72 ? -12.336 12.523 7.934 1 91.88 72 GLY B O 1
ATOM 2295 N N . ALA B 1 73 ? -13.133 13.656 9.703 1 93.69 73 ALA B N 1
ATOM 2296 C CA . ALA B 1 73 ? -11.82 13.797 10.32 1 93.69 73 ALA B CA 1
ATOM 2297 C C . ALA B 1 73 ? -11.172 12.438 10.562 1 93.69 73 ALA B C 1
ATOM 2299 O O . ALA B 1 73 ? -9.992 12.234 10.25 1 93.69 73 ALA B O 1
ATOM 2300 N N . LYS B 1 74 ? -11.922 11.539 11.102 1 94.44 74 LYS B N 1
ATOM 2301 C CA . LYS B 1 74 ? -11.383 10.211 11.383 1 94.44 74 LYS B CA 1
ATOM 2302 C C . LYS B 1 74 ? -11 9.492 10.102 1 94.44 74 LYS B C 1
ATOM 2304 O O . LYS B 1 74 ? -9.961 8.828 10.039 1 94.44 74 LYS B O 1
ATOM 2309 N N . MET B 1 75 ? -11.805 9.609 9.109 1 95.19 75 MET B N 1
ATOM 2310 C CA . MET B 1 75 ? -11.516 8.984 7.82 1 95.19 75 MET B CA 1
ATOM 2311 C C . MET B 1 75 ? -10.234 9.547 7.219 1 95.19 75 MET B C 1
ATOM 2313 O O . MET B 1 75 ? -9.398 8.789 6.715 1 95.19 75 MET B O 1
ATOM 2317 N N . ILE B 1 76 ? -10.094 10.836 7.328 1 94.56 76 ILE B N 1
ATOM 2318 C CA . ILE B 1 76 ? -8.914 11.508 6.789 1 94.56 76 ILE B CA 1
ATOM 2319 C C . ILE B 1 76 ? -7.676 11.086 7.574 1 94.56 76 ILE B C 1
ATOM 2321 O O . ILE B 1 76 ? -6.641 10.766 6.988 1 94.56 76 ILE B O 1
ATOM 2325 N N . SER B 1 77 ? -7.805 11.094 8.844 1 95.44 77 SER B N 1
ATOM 2326 C CA . SER B 1 77 ? -6.699 10.664 9.703 1 95.44 77 SER B CA 1
ATOM 2327 C C . SER B 1 77 ? -6.289 9.227 9.398 1 95.44 77 SER B C 1
ATOM 2329 O O . SER B 1 77 ? -5.113 8.953 9.156 1 95.44 77 SER B O 1
ATOM 2331 N N . ASP B 1 78 ? -7.234 8.359 9.344 1 95.25 78 ASP B N 1
ATOM 2332 C CA . ASP B 1 78 ? -6.957 6.945 9.102 1 95.25 78 ASP B CA 1
ATOM 2333 C C . ASP B 1 78 ? -6.32 6.742 7.727 1 95.25 78 ASP B C 1
ATOM 2335 O O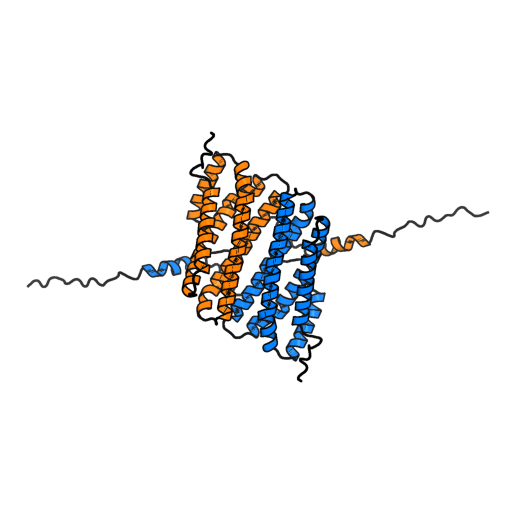 . ASP B 1 78 ? -5.445 5.887 7.566 1 95.25 78 ASP B O 1
ATOM 2339 N N . ARG B 1 79 ? -6.73 7.5 6.77 1 95.69 79 ARG B N 1
ATOM 2340 C CA . ARG B 1 79 ? -6.152 7.406 5.434 1 95.69 79 ARG B CA 1
ATOM 2341 C C . ARG B 1 79 ? -4.676 7.797 5.449 1 95.69 79 ARG B C 1
ATOM 2343 O O . ARG B 1 79 ? -3.85 7.133 4.82 1 95.69 79 ARG B O 1
ATOM 2350 N N . ASN B 1 80 ? -4.398 8.844 6.121 1 96.25 80 ASN B N 1
ATOM 2351 C CA . ASN B 1 80 ? -3.01 9.289 6.184 1 96.25 80 ASN B CA 1
ATOM 2352 C C . ASN B 1 80 ? -2.133 8.281 6.918 1 96.25 80 ASN B C 1
ATOM 2354 O O . ASN B 1 80 ? -1.027 7.969 6.473 1 96.25 80 ASN B O 1
ATOM 2358 N N . TYR B 1 81 ? -2.637 7.727 7.961 1 95.12 81 TYR B N 1
ATOM 2359 C CA . TYR B 1 81 ? -1.888 6.691 8.664 1 95.12 81 TYR B CA 1
ATOM 2360 C C . TYR B 1 81 ? -1.736 5.445 7.793 1 95.12 81 TYR B C 1
ATOM 2362 O O . TYR B 1 81 ? -0.687 4.797 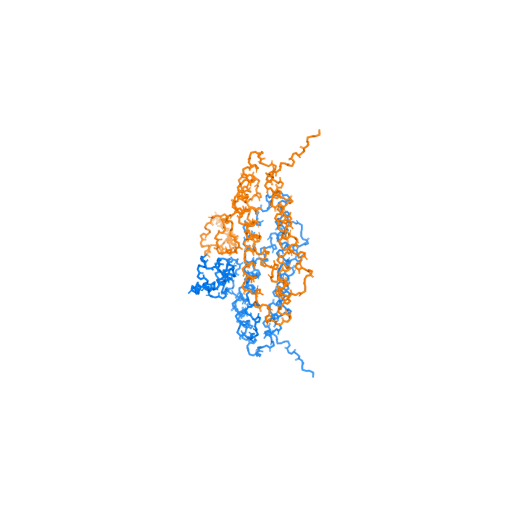7.809 1 95.12 81 TYR B O 1
ATOM 2370 N N . LEU B 1 82 ? -2.727 5.074 7.086 1 95 82 LEU B N 1
ATOM 2371 C CA . LEU B 1 82 ? -2.672 3.943 6.168 1 95 82 LEU B CA 1
ATOM 2372 C C . LEU B 1 82 ? -1.578 4.141 5.125 1 95 82 LEU B C 1
ATOM 2374 O O . LEU B 1 82 ? -0.777 3.238 4.875 1 95 82 LEU B O 1
ATOM 2378 N N . ASP B 1 83 ? -1.548 5.312 4.574 1 96.31 83 ASP B N 1
ATOM 2379 C CA . ASP B 1 83 ? -0.535 5.621 3.572 1 96.31 83 ASP B CA 1
ATOM 2380 C C . ASP B 1 83 ? 0.872 5.473 4.148 1 96.31 83 ASP B C 1
ATOM 2382 O O . ASP B 1 83 ? 1.76 4.918 3.496 1 96.31 83 ASP B O 1
ATOM 2386 N N . HIS B 1 84 ? 1.048 5.922 5.336 1 96.44 84 HIS B N 1
ATOM 2387 C CA . HIS B 1 84 ? 2.361 5.832 5.965 1 96.44 84 HIS B CA 1
ATOM 2388 C C . HIS B 1 84 ? 2.713 4.391 6.305 1 96.44 84 HIS B C 1
ATOM 2390 O O . HIS B 1 84 ? 3.861 3.971 6.145 1 96.44 84 HIS B O 1
ATOM 2396 N N . GLN B 1 85 ? 1.761 3.658 6.742 1 94 85 GLN B N 1
ATOM 2397 C CA . GLN B 1 85 ? 2.004 2.248 7.027 1 94 85 GLN B CA 1
ATOM 2398 C C . GLN B 1 85 ? 2.418 1.494 5.77 1 94 85 GLN B C 1
ATOM 2400 O O . GLN B 1 85 ? 3.379 0.721 5.789 1 94 85 GLN B O 1
ATOM 2405 N N . GLN B 1 86 ? 1.711 1.733 4.75 1 95.31 86 GLN B N 1
ATOM 2406 C CA . GLN B 1 86 ? 2.049 1.09 3.486 1 95.31 86 GLN B CA 1
ATOM 2407 C C . GLN B 1 86 ? 3.445 1.49 3.021 1 95.31 86 GLN B C 1
ATOM 2409 O O . GLN B 1 86 ? 4.207 0.654 2.531 1 95.31 86 GLN B O 1
ATOM 2414 N N . ALA B 1 87 ? 3.715 2.729 3.203 1 96.5 87 ALA B N 1
ATOM 2415 C CA . ALA B 1 87 ? 5.039 3.203 2.814 1 96.5 87 ALA B CA 1
ATOM 2416 C C . ALA B 1 87 ? 6.133 2.49 3.609 1 96.5 87 ALA B C 1
ATOM 2418 O O . ALA B 1 87 ? 7.137 2.057 3.043 1 96.5 87 ALA B O 1
ATOM 2419 N N . LYS B 1 88 ? 5.93 2.365 4.836 1 94.88 88 LYS B N 1
ATOM 2420 C CA . LYS B 1 88 ? 6.922 1.703 5.68 1 94.88 88 LYS B CA 1
ATOM 2421 C C . LYS B 1 88 ? 7.16 0.267 5.223 1 94.88 88 LYS B C 1
ATOM 2423 O O . LYS B 1 88 ? 8.305 -0.194 5.18 1 94.88 88 LYS B O 1
ATOM 2428 N N . GLU B 1 89 ? 6.184 -0.354 4.875 1 95.06 89 GLU B N 1
ATOM 2429 C CA . GLU B 1 89 ? 6.305 -1.733 4.414 1 95.06 89 GLU B CA 1
ATOM 2430 C C . GLU B 1 89 ? 7.078 -1.811 3.102 1 95.06 89 GLU B C 1
ATOM 2432 O O . GLU B 1 89 ? 7.926 -2.689 2.926 1 95.06 89 GLU B O 1
ATOM 2437 N N . VAL B 1 90 ? 6.785 -0.937 2.227 1 97.19 90 VAL B N 1
ATOM 2438 C CA . VAL B 1 90 ? 7.469 -0.932 0.937 1 97.19 90 VAL B CA 1
ATOM 2439 C C . VAL B 1 90 ? 8.938 -0.573 1.132 1 97.19 90 VAL B C 1
ATOM 2441 O O . VAL B 1 90 ? 9.82 -1.163 0.498 1 97.19 90 VAL B O 1
ATOM 2444 N N . LEU B 1 91 ? 9.195 0.376 2.006 1 97.31 91 LEU B N 1
ATOM 2445 C CA . LEU B 1 91 ? 10.578 0.762 2.271 1 97.31 91 LEU B CA 1
ATOM 2446 C C . LEU B 1 91 ? 11.367 -0.409 2.846 1 97.31 91 LEU B C 1
ATOM 2448 O O . LEU B 1 91 ? 12.531 -0.607 2.498 1 97.31 91 LEU B O 1
ATOM 2452 N N . GLN B 1 92 ? 10.734 -1.161 3.676 1 96.19 92 GLN B N 1
ATOM 2453 C CA . GLN B 1 92 ? 11.398 -2.35 4.199 1 96.19 92 GLN B CA 1
ATOM 2454 C C . GLN B 1 92 ? 11.703 -3.346 3.082 1 96.19 92 GLN B C 1
ATOM 2456 O O . GLN B 1 92 ? 12.773 -3.957 3.062 1 96.19 92 GLN B O 1
ATOM 2461 N N . TYR B 1 93 ? 10.789 -3.527 2.209 1 96.75 93 TYR B N 1
ATOM 2462 C CA . TYR B 1 93 ? 11.016 -4.375 1.042 1 96.75 93 TYR B CA 1
ATOM 2463 C C . TYR B 1 93 ? 12.219 -3.893 0.241 1 96.75 93 TYR B C 1
ATOM 2465 O O . TYR B 1 93 ? 13.023 -4.699 -0.226 1 96.75 93 TYR B O 1
ATOM 2473 N N . PHE B 1 94 ? 12.336 -2.578 0.055 1 97.75 94 PHE B N 1
ATOM 2474 C CA . PHE B 1 94 ? 13.492 -2.025 -0.647 1 97.75 94 PHE B CA 1
ATOM 2475 C C . PHE B 1 94 ? 14.781 -2.391 0.066 1 97.75 94 PHE B C 1
ATOM 2477 O O . PHE B 1 94 ? 15.727 -2.881 -0.559 1 97.75 94 PHE B O 1
ATOM 2484 N N . ILE B 1 95 ? 14.781 -2.211 1.333 1 96.62 95 ILE B N 1
ATOM 2485 C CA . ILE B 1 95 ? 15.969 -2.477 2.131 1 96.62 95 ILE B CA 1
ATOM 2486 C C . ILE B 1 95 ? 16.359 -3.947 1.997 1 96.62 95 ILE B C 1
ATOM 2488 O O . ILE B 1 95 ? 17.547 -4.27 1.827 1 96.62 95 ILE B O 1
ATOM 2492 N N . ASP B 1 96 ? 15.438 -4.785 1.982 1 96.25 96 ASP B N 1
ATOM 2493 C CA . ASP B 1 96 ? 15.672 -6.227 2.002 1 96.25 96 ASP B CA 1
ATOM 2494 C C . ASP B 1 96 ? 16.219 -6.715 0.664 1 96.25 96 ASP B C 1
ATOM 2496 O O . ASP B 1 96 ? 16.922 -7.723 0.606 1 96.25 96 ASP B O 1
ATOM 2500 N N . HIS B 1 97 ? 15.945 -5.938 -0.428 1 97.12 97 HIS B N 1
ATOM 2501 C CA . HIS B 1 97 ? 16.203 -6.582 -1.71 1 97.12 97 HIS B CA 1
ATOM 2502 C C . HIS B 1 97 ? 17.078 -5.703 -2.602 1 97.12 97 HIS B C 1
ATOM 2504 O O . HIS B 1 97 ? 17.641 -6.18 -3.592 1 97.12 97 HIS B O 1
ATOM 2510 N N . MET B 1 98 ? 17.203 -4.43 -2.297 1 97.31 98 MET B N 1
ATOM 2511 C CA . MET B 1 98 ? 17.812 -3.502 -3.242 1 97.31 98 MET B CA 1
ATOM 2512 C C . MET B 1 98 ? 19.234 -3.93 -3.58 1 97.31 98 MET B C 1
ATOM 2514 O O . MET B 1 98 ? 19.641 -3.906 -4.746 1 97.31 98 MET B O 1
ATOM 2518 N N . HIS B 1 99 ? 19.984 -4.434 -2.656 1 96.69 99 HIS B N 1
ATOM 2519 C CA . HIS B 1 99 ? 21.375 -4.785 -2.926 1 96.69 99 HIS B CA 1
ATOM 2520 C C . HIS B 1 99 ? 21.469 -6.102 -3.691 1 96.69 99 HIS B C 1
ATOM 2522 O O . HIS B 1 99 ? 22.344 -6.262 -4.547 1 96.69 99 HIS B O 1
ATOM 2528 N N . SER B 1 100 ? 20.578 -6.973 -3.455 1 95.69 100 SER B N 1
ATOM 2529 C CA . SER B 1 100 ? 20.594 -8.258 -4.152 1 95.69 100 SER B CA 1
ATOM 2530 C C . SER B 1 100 ? 20.297 -8.078 -5.637 1 95.69 100 SER B C 1
ATOM 2532 O O . SER B 1 100 ? 20.594 -8.969 -6.445 1 95.69 100 SER B O 1
ATOM 2534 N N . THR B 1 101 ? 19.703 -6.941 -6.012 1 96.06 101 THR B N 1
ATOM 2535 C CA . THR B 1 101 ? 19.312 -6.719 -7.402 1 96.06 101 THR B CA 1
ATOM 2536 C C . THR B 1 101 ? 20.547 -6.672 -8.297 1 96.06 101 THR B C 1
ATOM 2538 O O . THR B 1 101 ? 20.453 -6.852 -9.516 1 96.06 101 THR B O 1
ATOM 2541 N N . LEU B 1 102 ? 21.703 -6.414 -7.719 1 96.06 102 LEU B N 1
ATOM 2542 C CA . LEU B 1 102 ? 22.938 -6.316 -8.484 1 96.06 102 LEU B CA 1
ATOM 2543 C C . LEU B 1 102 ? 23.312 -7.664 -9.094 1 96.06 102 LEU B C 1
ATOM 2545 O O . LEU B 1 102 ? 24.062 -7.727 -10.07 1 96.06 102 LEU B O 1
ATOM 2549 N N . THR B 1 103 ? 22.812 -8.742 -8.602 1 94.44 103 THR B N 1
ATOM 2550 C CA . THR B 1 103 ? 23.172 -10.078 -9.062 1 94.44 103 THR B CA 1
ATOM 2551 C C . THR B 1 103 ? 22 -10.742 -9.773 1 94.44 103 THR B C 1
ATOM 2553 O O . THR B 1 103 ? 22.078 -11.898 -10.18 1 94.44 103 THR B O 1
ATOM 2556 N N . LEU B 1 104 ? 20.922 -10 -9.875 1 93.69 104 LEU B N 1
ATOM 2557 C CA . LEU B 1 104 ? 19.734 -10.539 -10.539 1 93.69 104 LEU B CA 1
ATOM 2558 C C . LEU B 1 104 ? 19.812 -10.328 -12.047 1 93.69 104 LEU B C 1
ATOM 2560 O O . LEU B 1 104 ? 20.594 -9.5 -12.523 1 93.69 104 LEU B O 1
ATOM 2564 N N . ASN B 1 105 ? 19.016 -11.117 -12.742 1 90.94 105 ASN B N 1
ATOM 2565 C CA . ASN B 1 105 ? 18.938 -10.906 -14.188 1 90.94 105 ASN B CA 1
ATOM 2566 C C . ASN B 1 105 ? 18.156 -9.641 -14.531 1 90.94 105 ASN B C 1
ATOM 2568 O O . ASN B 1 105 ? 17.547 -9.031 -13.656 1 90.94 105 ASN B O 1
ATOM 2572 N N . GLN B 1 106 ? 18.109 -9.258 -15.734 1 91.06 106 GLN B N 1
ATOM 2573 C CA . GLN B 1 106 ? 17.547 -7.98 -16.172 1 91.06 106 GLN B CA 1
ATOM 2574 C C . GLN B 1 106 ? 16.047 -7.906 -15.898 1 91.06 106 GLN B C 1
ATOM 2576 O O . GLN B 1 106 ? 15.547 -6.867 -15.477 1 91.06 106 GLN B O 1
ATOM 2581 N N . ASN B 1 107 ? 15.391 -8.977 -16.125 1 88.25 107 ASN B N 1
ATOM 2582 C CA . ASN B 1 107 ? 13.945 -9 -15.906 1 88.25 107 ASN B CA 1
ATOM 2583 C C . ASN B 1 107 ? 13.602 -8.828 -14.43 1 88.25 107 ASN B C 1
ATOM 2585 O O . ASN B 1 107 ? 12.656 -8.117 -14.086 1 88.25 107 ASN B O 1
ATOM 2589 N N . GLU B 1 108 ? 14.391 -9.422 -13.602 1 89.94 108 GLU B N 1
ATOM 2590 C CA . GLU B 1 108 ? 14.172 -9.32 -12.164 1 89.94 108 GLU B CA 1
ATOM 2591 C C . GLU B 1 108 ? 14.539 -7.926 -11.648 1 89.94 108 GLU B C 1
ATOM 2593 O O . GLU B 1 108 ? 13.852 -7.375 -10.789 1 89.94 108 GLU B O 1
ATOM 2598 N N . GLN B 1 109 ? 15.555 -7.426 -12.219 1 93.88 109 GLN B N 1
ATOM 2599 C CA . GLN B 1 109 ? 15.922 -6.051 -11.891 1 93.88 109 GLN B CA 1
ATOM 2600 C C . GLN B 1 109 ? 14.82 -5.074 -12.297 1 93.88 109 GLN B C 1
ATOM 2602 O O . GLN B 1 109 ? 14.484 -4.168 -11.531 1 93.88 109 GLN B O 1
ATOM 2607 N N . LEU B 1 110 ? 14.281 -5.309 -13.422 1 92.5 110 LEU B N 1
ATOM 2608 C CA . LEU B 1 110 ? 13.195 -4.461 -13.914 1 92.5 110 LEU B CA 1
ATOM 2609 C C . LEU B 1 110 ? 11.969 -4.57 -13.008 1 92.5 110 LEU B C 1
ATOM 2611 O O . LEU B 1 110 ? 11.297 -3.572 -12.75 1 92.5 110 LEU B O 1
ATOM 2615 N N . LEU B 1 111 ? 11.773 -5.734 -12.531 1 92.12 111 LEU B N 1
ATOM 2616 C CA . LEU B 1 111 ? 10.641 -5.938 -11.641 1 92.12 111 LEU B CA 1
ATOM 2617 C C . LEU B 1 111 ? 10.812 -5.148 -10.344 1 92.12 111 LEU B C 1
ATOM 2619 O O . LEU B 1 111 ? 9.867 -4.523 -9.859 1 92.12 111 LEU B O 1
ATOM 2623 N N . PHE B 1 112 ? 11.977 -5.176 -9.82 1 96.31 112 PHE B N 1
ATOM 2624 C CA . PHE B 1 112 ? 12.258 -4.395 -8.625 1 96.31 112 PHE B CA 1
ATOM 2625 C C . PHE B 1 112 ? 12.07 -2.906 -8.891 1 96.31 112 PHE B C 1
ATOM 2627 O O . PHE B 1 112 ? 11.398 -2.213 -8.125 1 96.31 112 PHE B O 1
ATOM 2634 N N . ASN B 1 113 ? 12.625 -2.486 -9.992 1 96.38 113 ASN B N 1
ATOM 2635 C CA . ASN B 1 113 ? 12.57 -1.062 -10.297 1 96.38 113 ASN B CA 1
ATOM 2636 C C . ASN B 1 113 ? 11.141 -0.609 -10.586 1 96.38 113 ASN B C 1
ATOM 2638 O O . ASN B 1 113 ? 10.766 0.525 -10.281 1 96.38 113 ASN B O 1
ATOM 2642 N N . LYS B 1 114 ? 10.359 -1.441 -11.102 1 94.06 114 LYS B N 1
ATOM 2643 C CA . LYS B 1 114 ? 8.945 -1.136 -11.289 1 94.06 114 LYS B CA 1
ATOM 2644 C C . LYS B 1 114 ? 8.234 -0.957 -9.945 1 94.06 114 LYS B C 1
ATOM 2646 O O . LYS B 1 114 ? 7.34 -0.122 -9.812 1 94.06 114 LYS B O 1
ATOM 2651 N N . THR B 1 115 ? 8.664 -1.751 -8.969 1 95.38 115 THR B N 1
ATOM 2652 C CA . THR B 1 115 ? 8.109 -1.598 -7.629 1 95.38 115 THR B CA 1
ATOM 2653 C C . THR B 1 115 ? 8.453 -0.228 -7.055 1 95.38 115 THR B C 1
ATOM 2655 O O . THR B 1 115 ? 7.613 0.42 -6.43 1 95.38 115 THR B O 1
ATOM 2658 N N . VAL B 1 116 ? 9.641 0.19 -7.309 1 97.19 116 VAL B N 1
ATOM 2659 C CA . VAL B 1 116 ? 10.07 1.504 -6.848 1 97.19 116 VAL B CA 1
ATOM 2660 C C . VAL B 1 116 ? 9.242 2.592 -7.52 1 97.19 116 VAL B C 1
ATOM 2662 O O . VAL B 1 116 ? 8.75 3.506 -6.855 1 97.19 116 VAL B O 1
ATOM 2665 N N . GLU B 1 117 ? 9.031 2.439 -8.766 1 94.94 117 GLU B N 1
ATOM 2666 C CA . GLU B 1 117 ? 8.281 3.439 -9.516 1 94.94 117 GLU B CA 1
ATOM 2667 C C . GLU B 1 117 ? 6.824 3.492 -9.062 1 94.94 117 GLU B C 1
ATOM 2669 O O . GLU B 1 117 ? 6.242 4.574 -8.945 1 94.94 117 GLU B O 1
ATOM 2674 N N . LYS B 1 118 ? 6.289 2.383 -8.82 1 94.44 118 LYS B N 1
ATOM 2675 C CA . LYS B 1 118 ? 4.926 2.336 -8.297 1 94.44 118 LYS B CA 1
ATOM 2676 C C . LYS B 1 118 ? 4.832 3.025 -6.938 1 94.44 118 LYS B C 1
ATOM 2678 O O . LYS B 1 118 ? 3.883 3.764 -6.672 1 94.44 118 LYS B O 1
ATOM 2683 N N . PHE B 1 119 ? 5.777 2.758 -6.133 1 95.94 119 PHE B N 1
ATOM 2684 C CA . PHE B 1 119 ? 5.816 3.391 -4.82 1 95.94 119 PHE B CA 1
ATOM 2685 C C . PHE B 1 119 ? 5.879 4.91 -4.949 1 95.94 119 PHE B C 1
ATOM 2687 O O . PHE B 1 119 ? 5.207 5.629 -4.211 1 95.94 119 PHE B O 1
ATOM 2694 N N . ILE B 1 120 ? 6.633 5.32 -5.836 1 94.25 120 ILE B N 1
ATOM 2695 C CA . ILE B 1 120 ? 6.793 6.75 -6.078 1 94.25 120 ILE B CA 1
ATOM 2696 C C . ILE B 1 120 ? 5.453 7.359 -6.48 1 94.25 120 ILE B C 1
ATOM 2698 O O . ILE B 1 120 ? 5.066 8.414 -5.969 1 94.25 120 ILE B O 1
ATOM 2702 N N . MET B 1 121 ? 4.766 6.711 -7.297 1 92.94 121 MET B N 1
ATOM 2703 C CA . MET B 1 121 ? 3.467 7.219 -7.73 1 92.94 121 MET B CA 1
ATOM 2704 C C . MET B 1 121 ? 2.5 7.316 -6.559 1 92.94 121 MET B C 1
ATOM 2706 O O . MET B 1 121 ? 1.772 8.305 -6.426 1 92.94 121 MET B O 1
ATOM 2710 N N . ASP B 1 122 ? 2.541 6.359 -5.75 1 94.5 122 ASP B N 1
ATOM 2711 C CA . ASP B 1 122 ? 1.695 6.379 -4.559 1 94.5 122 ASP B CA 1
ATOM 2712 C C . ASP B 1 122 ? 2.076 7.527 -3.631 1 94.5 122 ASP B C 1
ATOM 2714 O O . ASP B 1 122 ? 1.206 8.188 -3.057 1 94.5 122 ASP B O 1
ATOM 2718 N N . LEU B 1 123 ? 3.328 7.707 -3.533 1 96.25 123 LEU B N 1
ATOM 2719 C CA . LEU B 1 123 ? 3.816 8.766 -2.652 1 96.25 123 LEU B CA 1
ATOM 2720 C C . LEU B 1 123 ? 3.463 10.141 -3.207 1 96.25 123 LEU B C 1
ATOM 2722 O O . LEU B 1 123 ? 3.096 11.039 -2.451 1 96.25 123 LEU B O 1
ATOM 2726 N N . LEU B 1 124 ? 3.604 10.297 -4.473 1 94.88 124 LEU B N 1
ATOM 2727 C CA . LEU B 1 124 ? 3.227 11.555 -5.102 1 94.88 124 LEU B CA 1
ATOM 2728 C C . LEU B 1 124 ? 1.755 11.867 -4.855 1 94.88 124 LEU B C 1
ATOM 2730 O O . LEU B 1 124 ? 1.398 13.008 -4.559 1 94.88 124 LEU B O 1
ATOM 2734 N N . ASP B 1 125 ? 0.974 10.883 -4.961 1 94.25 125 ASP B N 1
ATOM 2735 C CA . ASP B 1 125 ? -0.45 11.055 -4.688 1 94.25 125 ASP B CA 1
ATOM 2736 C C . ASP B 1 125 ? -0.688 11.43 -3.229 1 94.25 125 ASP B C 1
ATOM 2738 O O . ASP B 1 125 ? -1.472 12.336 -2.934 1 94.25 125 ASP B O 1
ATOM 2742 N N . HIS B 1 126 ? -0.056 10.734 -2.312 1 96.56 126 HIS B N 1
ATOM 2743 C CA . HIS B 1 126 ? -0.152 11.023 -0.887 1 96.56 126 HIS B CA 1
ATOM 2744 C C . HIS B 1 126 ? 0.238 12.461 -0.589 1 96.56 126 HIS B C 1
ATOM 2746 O O . HIS B 1 126 ? -0.495 13.18 0.095 1 96.56 126 HIS B O 1
ATOM 2752 N N . MET B 1 127 ? 1.319 12.883 -1.148 1 97.88 127 MET B N 1
ATOM 2753 C CA . MET B 1 127 ? 1.813 14.242 -0.93 1 97.88 127 MET B CA 1
ATOM 2754 C C . MET B 1 127 ? 0.849 15.273 -1.507 1 97.88 127 MET B C 1
ATOM 2756 O O . MET B 1 127 ? 0.584 16.297 -0.88 1 97.88 127 MET B O 1
ATOM 2760 N N . SER B 1 128 ? 0.345 14.969 -2.646 1 96.19 128 SER B N 1
ATOM 2761 C CA . SER B 1 128 ? -0.618 15.867 -3.271 1 96.19 128 SER B CA 1
ATOM 2762 C C . SER B 1 128 ? -1.864 16.031 -2.408 1 96.19 128 SER B C 1
ATOM 2764 O O . SER B 1 128 ? -2.375 17.141 -2.25 1 96.19 128 SER B O 1
ATOM 2766 N N . GLU B 1 129 ? -2.332 15.008 -1.843 1 94.56 129 GLU B N 1
ATOM 2767 C CA . GLU B 1 129 ? -3.52 15.055 -0.995 1 94.56 129 GLU B CA 1
ATOM 2768 C C . GLU B 1 129 ? -3.277 15.906 0.249 1 94.56 129 GLU B C 1
ATOM 2770 O O . GLU B 1 129 ? -4.129 16.703 0.631 1 94.56 129 GLU B O 1
ATOM 2775 N N . GLU B 1 130 ? -2.189 15.719 0.842 1 97.75 130 GLU B N 1
ATOM 2776 C CA . GLU B 1 130 ? -1.865 16.531 2.01 1 97.75 130 GLU B CA 1
ATOM 2777 C C . GLU B 1 130 ? -1.778 18.016 1.646 1 97.75 130 GLU B C 1
ATOM 2779 O O . GLU B 1 130 ? -2.332 18.859 2.348 1 97.75 130 GLU B O 1
ATOM 2784 N N . GLU B 1 131 ? -1.165 18.281 0.562 1 98 131 GLU B N 1
ATOM 2785 C CA . GLU B 1 131 ? -0.929 19.656 0.134 1 98 131 GLU B CA 1
ATOM 2786 C C . GLU B 1 131 ? -2.23 20.328 -0.283 1 98 131 GLU B C 1
ATOM 2788 O O . GLU B 1 131 ? -2.391 21.531 -0.108 1 98 131 GLU B O 1
ATOM 2793 N N . GLN B 1 132 ? -3.15 19.531 -0.743 1 95 132 GLN B N 1
ATOM 2794 C CA . GLN B 1 132 ? -4.375 20.109 -1.287 1 95 132 GLN B CA 1
ATOM 2795 C C . GLN B 1 132 ? -5.492 20.109 -0.245 1 95 132 GLN B C 1
ATOM 2797 O O . GLN B 1 132 ? -6.391 20.953 -0.294 1 95 132 GLN B O 1
ATOM 2802 N N . PHE B 1 133 ? -5.359 19.219 0.727 1 92.75 133 PHE B N 1
ATOM 2803 C CA . PHE B 1 133 ? -6.512 19.062 1.612 1 92.75 133 PHE B CA 1
ATOM 2804 C C . PHE B 1 133 ? -6.094 19.219 3.07 1 92.75 133 PHE B C 1
ATOM 2806 O O . PHE B 1 133 ? -6.543 20.141 3.756 1 92.75 133 PHE B O 1
ATOM 2813 N N . VAL B 1 134 ? -5.18 18.484 3.512 1 96 134 VAL B N 1
ATOM 2814 C CA . VAL B 1 134 ? -4.879 18.391 4.934 1 96 134 VAL B CA 1
ATOM 2815 C C . VAL B 1 134 ? -4.191 19.672 5.402 1 96 134 VAL B C 1
ATOM 2817 O O . VAL B 1 134 ? -4.645 20.328 6.352 1 96 134 VAL B O 1
ATOM 2820 N N . PHE B 1 135 ? -3.15 20.094 4.699 1 97.94 135 PHE B N 1
ATOM 2821 C CA . PHE B 1 135 ? -2.344 21.219 5.148 1 97.94 135 PHE B CA 1
ATOM 2822 C C . PHE B 1 135 ? -3.158 22.5 5.125 1 97.94 135 PHE B C 1
ATOM 2824 O O . PHE B 1 135 ? -3.199 23.234 6.113 1 97.94 135 PHE B O 1
ATOM 2831 N N . PRO B 1 136 ? -3.861 22.797 4.043 1 97 136 PRO B N 1
ATOM 2832 C CA . PRO B 1 136 ? -4.672 24.016 4.043 1 97 136 PRO B CA 1
ATOM 2833 C C . PRO B 1 136 ? -5.758 24 5.117 1 97 136 PRO B C 1
ATOM 2835 O O . PRO B 1 136 ? -6.02 25.031 5.746 1 97 136 PRO B O 1
ATOM 2838 N N . LYS B 1 137 ? -6.383 22.859 5.367 1 94.88 137 LYS B N 1
ATOM 2839 C CA . LYS B 1 137 ? -7.434 22.766 6.375 1 94.88 137 LYS B CA 1
ATOM 2840 C C . LYS B 1 137 ? -6.879 23.031 7.773 1 94.88 137 LYS B C 1
ATOM 2842 O O . LYS B 1 137 ? -7.453 23.812 8.531 1 94.88 137 LYS B O 1
ATOM 2847 N N . LEU B 1 138 ? -5.797 22.438 8.062 1 97.25 138 LEU B N 1
ATOM 2848 C CA . LEU B 1 138 ? -5.188 22.656 9.367 1 97.25 138 LEU B CA 1
ATOM 2849 C C . LEU B 1 138 ? -4.738 24.109 9.516 1 97.25 138 LEU B C 1
ATOM 2851 O O . LEU B 1 138 ? -4.914 24.703 10.586 1 97.25 138 LEU B O 1
ATOM 2855 N N . THR B 1 139 ? -4.152 24.656 8.422 1 97.44 139 THR B N 1
ATOM 2856 C CA . THR B 1 139 ? -3.73 26.047 8.445 1 97.44 139 THR B CA 1
ATOM 2857 C C . THR B 1 139 ? -4.902 26.969 8.789 1 97.44 139 THR B C 1
ATOM 2859 O O . THR B 1 139 ? -4.754 27.906 9.578 1 97.44 139 THR B O 1
ATOM 2862 N N . SER B 1 140 ? -6.062 26.641 8.312 1 96.56 140 SER B N 1
ATOM 2863 C CA . SER B 1 140 ? -7.234 27.484 8.523 1 96.56 140 SER B CA 1
ATOM 2864 C C . SER B 1 140 ? -7.777 27.328 9.938 1 96.56 140 SER B C 1
ATOM 2866 O O . SER B 1 140 ? -8.547 28.172 10.406 1 96.56 140 SER B O 1
ATOM 2868 N N . LEU B 1 141 ? -7.375 26.312 10.648 1 96.69 141 LEU B N 1
ATOM 2869 C CA . LEU B 1 141 ? -7.969 26.016 11.945 1 96.69 141 LEU B CA 1
ATOM 2870 C C . LEU B 1 141 ? -6.988 26.312 13.078 1 96.69 141 LEU B C 1
ATOM 2872 O O . LEU B 1 141 ? -7.332 26.188 14.25 1 96.69 141 LEU B O 1
ATOM 2876 N N . MET B 1 142 ? -5.836 26.688 12.719 1 96.81 142 MET B N 1
ATOM 2877 C CA . MET B 1 142 ? -4.801 26.891 13.727 1 96.81 142 MET B CA 1
ATOM 2878 C C . MET B 1 142 ? -4.441 28.359 13.867 1 96.81 142 MET B C 1
ATOM 2880 O O . MET B 1 142 ? -4.477 29.109 12.883 1 96.81 142 MET B O 1
ATOM 2884 N N . THR B 1 143 ? -4.094 28.766 15.125 1 96.38 143 THR B N 1
ATOM 2885 C CA . THR B 1 143 ? -3.605 30.109 15.375 1 96.38 143 THR B CA 1
ATOM 2886 C C . THR B 1 143 ? -2.148 30.25 14.945 1 96.38 143 THR B C 1
ATOM 2888 O O . THR B 1 143 ? -1.465 29.25 14.719 1 96.38 143 THR B O 1
ATOM 2891 N N . GLN B 1 144 ? -1.746 31.453 14.836 1 95.38 144 GLN B N 1
ATOM 2892 C CA . GLN B 1 144 ? -0.348 31.703 14.5 1 95.38 144 GLN B CA 1
ATOM 2893 C C . GLN B 1 144 ? 0.584 31.109 15.555 1 95.38 144 GLN B C 1
ATOM 2895 O O . GLN B 1 144 ? 1.657 30.609 15.219 1 95.38 144 GLN B O 1
ATOM 2900 N N . GLN B 1 145 ? 0.169 31.156 16.766 1 96.19 145 GLN B N 1
ATOM 2901 C CA . GLN B 1 145 ? 0.965 30.578 17.859 1 96.19 145 GLN B CA 1
ATOM 2902 C C . GLN B 1 145 ? 1.074 29.062 17.703 1 96.19 145 GLN B C 1
ATOM 2904 O O . GLN B 1 145 ? 2.162 28.5 17.844 1 96.19 145 GLN B O 1
ATOM 2909 N N . GLU B 1 146 ? -0.003 28.422 17.406 1 96.62 146 GLU B N 1
ATOM 2910 C CA . GLU B 1 146 ? -0.014 26.984 17.188 1 96.62 146 GLU B CA 1
ATOM 2911 C C . GLU B 1 146 ? 0.86 26.594 16 1 96.62 146 GLU B C 1
ATOM 2913 O O . GLU B 1 146 ? 1.571 25.578 16.047 1 96.62 146 GLU B O 1
ATOM 2918 N N . MET B 1 147 ? 0.777 27.391 14.984 1 97.5 147 MET B N 1
ATOM 2919 C CA . MET B 1 147 ? 1.604 27.156 13.805 1 97.5 147 MET B CA 1
ATOM 2920 C C . MET B 1 147 ? 3.086 27.266 14.148 1 97.5 147 MET B C 1
ATOM 2922 O O . MET B 1 147 ? 3.885 26.422 13.734 1 97.5 147 MET B O 1
ATOM 2926 N N . SER B 1 148 ? 3.426 28.234 14.875 1 96.56 148 SER B N 1
ATOM 2927 C CA . SER B 1 148 ? 4.812 28.438 15.289 1 96.56 148 SER B CA 1
ATOM 2928 C C . SER B 1 148 ? 5.301 27.297 16.172 1 96.56 148 SER B C 1
ATOM 2930 O O . SER B 1 148 ? 6.43 26.812 16 1 96.56 148 SER B O 1
ATOM 2932 N N . GLU B 1 149 ? 4.496 26.812 17.047 1 97.31 149 GLU B N 1
ATOM 2933 C CA . GLU B 1 149 ? 4.848 25.703 17.922 1 97.31 149 GLU B CA 1
ATOM 2934 C C . GLU B 1 149 ? 5.023 24.406 17.125 1 97.31 149 GLU B C 1
ATOM 2936 O O . GLU B 1 149 ? 5.957 23.641 17.359 1 97.31 149 GLU B O 1
ATOM 2941 N N . LEU B 1 150 ? 4.137 24.188 16.188 1 98 150 LEU B N 1
ATOM 2942 C CA . LEU B 1 150 ? 4.25 23.016 15.328 1 98 150 LEU B CA 1
ATOM 2943 C C . LEU B 1 150 ? 5.543 23.047 14.523 1 98 150 LEU B C 1
ATOM 2945 O O . LEU B 1 150 ? 6.219 22.031 14.383 1 98 150 LEU B O 1
ATOM 2949 N N . TYR B 1 151 ? 5.848 24.234 14.023 1 97.94 151 TYR B N 1
ATOM 2950 C CA . TYR B 1 151 ? 7.094 24.375 13.281 1 97.94 151 TYR B CA 1
ATOM 2951 C C . TYR B 1 151 ? 8.289 23.953 14.133 1 97.94 151 TYR B C 1
ATOM 2953 O O . TYR B 1 151 ? 9.133 23.188 13.688 1 97.94 151 TYR B O 1
ATOM 2961 N N . SER B 1 152 ? 8.305 24.469 15.312 1 97.38 152 SER B N 1
ATOM 2962 C CA . SER B 1 152 ? 9.398 24.156 16.234 1 97.38 152 SER B CA 1
ATOM 2963 C C . SER B 1 152 ? 9.438 22.656 16.547 1 97.38 152 SER B C 1
ATOM 2965 O O . SER B 1 152 ? 10.516 22.062 16.578 1 97.38 152 SER B O 1
ATOM 2967 N N . ASP B 1 153 ? 8.336 22.047 16.734 1 97.56 153 ASP B N 1
ATOM 2968 C CA . ASP B 1 153 ? 8.25 20.609 17 1 97.56 153 ASP B CA 1
ATOM 2969 C C . ASP B 1 153 ? 8.781 19.797 15.812 1 97.56 153 ASP B C 1
ATOM 2971 O O . ASP B 1 153 ? 9.516 18.828 16 1 97.56 153 ASP B O 1
ATOM 2975 N N . LEU B 1 154 ? 8.406 20.203 14.656 1 98.06 154 LEU B N 1
ATOM 2976 C CA . LEU B 1 154 ? 8.836 19.484 13.461 1 98.06 154 LEU B CA 1
ATOM 2977 C C . LEU B 1 154 ? 10.352 19.578 13.281 1 98.06 154 LEU B C 1
ATOM 2979 O O . LEU B 1 154 ? 11.008 18.594 12.977 1 98.06 154 LEU B O 1
ATOM 2983 N N . VAL B 1 155 ? 10.859 20.75 13.5 1 97.19 155 VAL B N 1
ATOM 2984 C CA . VAL B 1 155 ? 12.305 20.938 13.367 1 97.19 155 VAL B CA 1
ATOM 2985 C C . VAL B 1 155 ? 13.039 20.062 14.383 1 97.19 155 VAL B C 1
ATOM 2987 O O . VAL B 1 155 ? 13.977 19.344 14.023 1 97.19 155 VAL B O 1
ATOM 2990 N N . ARG B 1 156 ? 12.633 20.094 15.578 1 96.81 156 ARG B N 1
ATOM 2991 C CA . ARG B 1 156 ? 13.25 19.281 16.625 1 96.81 156 ARG B CA 1
ATOM 2992 C C . ARG B 1 156 ? 13.07 17.781 16.328 1 96.81 156 ARG B C 1
ATOM 2994 O O . ARG B 1 156 ? 13.992 17 16.547 1 96.81 156 ARG B O 1
ATOM 3001 N N . GLY B 1 157 ? 11.898 17.484 15.891 1 96.38 157 GLY B N 1
ATOM 3002 C CA . GLY B 1 157 ? 11.609 16.094 15.578 1 96.38 157 GLY B CA 1
ATOM 3003 C C . GLY B 1 157 ? 12.508 15.531 14.492 1 96.38 157 GLY B C 1
ATOM 3004 O O . GLY B 1 157 ? 12.891 14.359 14.539 1 96.38 157 GLY B O 1
ATOM 3005 N N . LYS B 1 158 ? 12.789 16.359 13.555 1 95.94 158 LYS B N 1
ATOM 3006 C CA . LYS B 1 158 ? 13.648 15.914 12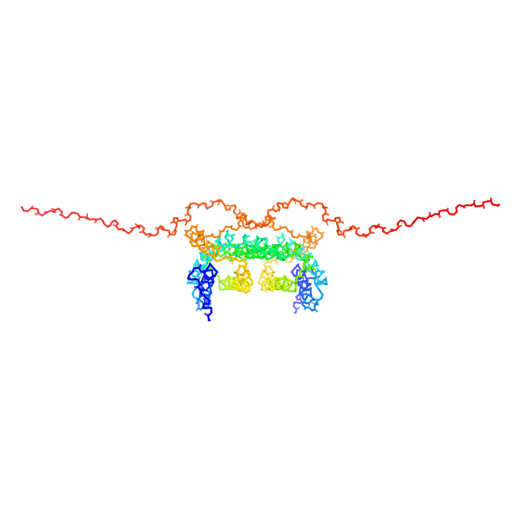.461 1 95.94 158 LYS B CA 1
ATOM 3007 C C . LYS B 1 158 ? 15.031 15.516 12.984 1 95.94 158 LYS B C 1
ATOM 3009 O O . LYS B 1 158 ? 15.633 14.562 12.484 1 95.94 158 LYS B O 1
ATOM 3014 N N . GLU B 1 159 ? 15.508 16.125 13.938 1 93.56 159 GLU B N 1
ATOM 3015 C CA . GLU B 1 159 ? 16.844 15.875 14.492 1 93.56 159 GLU B CA 1
ATOM 3016 C C . GLU B 1 159 ? 16.922 14.492 15.133 1 93.56 159 GLU B C 1
ATOM 3018 O O . GLU B 1 159 ? 17.984 13.867 15.148 1 93.56 159 GLU B O 1
ATOM 3023 N N . ASN B 1 160 ? 15.852 13.969 15.562 1 91.06 160 ASN B N 1
ATOM 3024 C CA . ASN B 1 160 ? 15.836 12.711 16.297 1 91.06 160 ASN B CA 1
ATOM 3025 C C . ASN B 1 160 ? 15.039 11.641 15.562 1 91.06 160 ASN B C 1
ATOM 3027 O O . ASN B 1 160 ? 14.734 10.586 16.125 1 91.06 160 ASN B O 1
ATOM 3031 N N . ALA B 1 161 ? 14.75 11.906 14.375 1 92.75 161 ALA B N 1
ATOM 3032 C CA . ALA B 1 161 ? 13.852 11.016 13.641 1 92.75 161 ALA B CA 1
ATOM 3033 C C . ALA B 1 161 ? 14.594 9.773 13.148 1 92.75 161 ALA B C 1
ATOM 3035 O O . ALA B 1 161 ? 15.773 9.852 12.781 1 92.75 161 ALA B O 1
ATOM 3036 N N . PRO B 1 162 ? 13.883 8.609 13.188 1 90.94 162 PRO B N 1
ATOM 3037 C CA . PRO B 1 162 ? 14.508 7.422 12.609 1 90.94 162 PRO B CA 1
ATOM 3038 C C . PRO B 1 162 ? 14.797 7.574 11.117 1 90.94 162 PRO B C 1
ATOM 3040 O O . PRO B 1 162 ? 14.023 8.203 10.398 1 90.94 162 PRO B O 1
ATOM 3043 N N . THR B 1 163 ? 15.898 6.934 10.703 1 90.19 163 THR B N 1
ATOM 3044 C CA . THR B 1 163 ? 16.281 7.016 9.297 1 90.19 163 THR B CA 1
ATOM 3045 C C . THR B 1 163 ? 16 5.699 8.578 1 90.19 163 THR B C 1
ATOM 3047 O O . THR B 1 163 ? 16.25 5.578 7.375 1 90.19 163 THR B O 1
ATOM 3050 N N . LEU B 1 164 ? 15.469 4.73 9.297 1 89.62 164 LEU B N 1
ATOM 3051 C CA . LEU B 1 164 ? 15.039 3.443 8.758 1 89.62 164 LEU B CA 1
ATOM 3052 C C . LEU B 1 164 ? 13.586 3.152 9.133 1 89.62 164 LEU B C 1
ATOM 3054 O O . LEU B 1 164 ? 13.102 3.625 10.156 1 89.62 164 LEU B O 1
ATOM 3058 N N . PRO B 1 165 ? 12.961 2.373 8.227 1 87.25 165 PRO B N 1
ATOM 3059 C CA . PRO B 1 165 ? 11.547 2.105 8.508 1 87.25 165 PRO B CA 1
ATOM 3060 C C . PRO B 1 165 ? 11.359 1.112 9.656 1 87.25 165 PRO B C 1
ATOM 3062 O O . PRO B 1 165 ? 12.234 0.291 9.914 1 87.25 165 PRO B O 1
ATOM 3065 N N . HIS B 1 166 ? 10.188 1.274 10.367 1 81.75 166 HIS B N 1
ATOM 3066 C CA . HIS B 1 166 ? 9.766 0.339 11.398 1 81.75 166 HIS B CA 1
ATOM 3067 C C . HIS B 1 166 ? 8.297 -0.041 11.234 1 81.75 166 HIS B C 1
ATOM 3069 O O . HIS B 1 166 ? 7.445 0.394 12.008 1 81.75 166 HIS B O 1
ATOM 3075 N N . PRO B 1 167 ? 7.969 -0.927 10.305 1 81.06 167 PRO B N 1
ATOM 3076 C CA . PRO B 1 167 ? 6.574 -1.194 9.945 1 81.06 167 PRO B CA 1
ATOM 3077 C C . PRO B 1 167 ? 5.809 -1.914 11.055 1 81.06 167 PRO B C 1
ATOM 3079 O O . PRO B 1 167 ? 4.578 -1.911 11.062 1 81.06 167 PRO B O 1
ATOM 3082 N N . LYS B 1 168 ? 6.465 -2.482 11.883 1 71.75 168 LYS B N 1
ATOM 3083 C CA . LYS B 1 168 ? 5.785 -3.217 12.945 1 71.75 168 LYS B CA 1
ATOM 3084 C C . LYS B 1 168 ? 5.516 -2.32 14.148 1 71.75 168 LYS B C 1
ATOM 3086 O O . LYS B 1 168 ? 4.863 -2.74 15.109 1 71.75 168 LYS B O 1
ATOM 3091 N N . ALA B 1 169 ? 6.055 -1.126 14.047 1 62.19 169 ALA B N 1
ATOM 3092 C CA . ALA B 1 169 ? 5.754 -0.207 15.141 1 62.19 169 ALA B CA 1
ATOM 3093 C C . ALA B 1 169 ? 4.32 0.305 15.047 1 62.19 169 ALA B C 1
ATOM 3095 O O . ALA B 1 169 ? 3.883 0.764 13.992 1 62.19 169 ALA B O 1
ATOM 3096 N N . PRO B 1 170 ? 3.547 -0.07 16.141 1 52.31 170 PRO B N 1
ATOM 3097 C CA . PRO B 1 170 ? 2.135 0.318 16.078 1 52.31 170 PRO B CA 1
ATOM 3098 C C . PRO B 1 170 ? 1.941 1.798 15.758 1 52.31 170 PRO B C 1
ATOM 3100 O O . PRO B 1 170 ? 2.705 2.643 16.234 1 52.31 170 PRO B O 1
ATOM 3103 N N . MET B 1 171 ? 1.512 1.982 14.641 1 53.06 171 MET B N 1
ATOM 3104 C CA . MET B 1 171 ? 1.069 3.346 14.359 1 53.06 171 MET B CA 1
ATOM 3105 C C . MET B 1 171 ? -0.293 3.613 14.992 1 53.06 171 MET B C 1
ATOM 3107 O O . MET B 1 171 ? -1.104 2.697 15.141 1 53.06 171 MET B O 1
ATOM 3111 N N . LYS B 1 172 ? -0.464 4.543 15.906 1 44.59 172 LYS B N 1
ATOM 3112 C CA . LYS B 1 172 ? -1.726 4.832 16.578 1 44.59 172 LYS B CA 1
ATOM 3113 C C . LYS B 1 172 ? -2.895 4.801 15.602 1 44.59 172 LYS B C 1
ATOM 3115 O O . LYS B 1 172 ? -3.156 5.785 14.906 1 44.59 172 LYS B O 1
ATOM 3120 N N . MET B 1 173 ? -3.008 3.904 14.664 1 41.25 173 MET B N 1
ATOM 3121 C CA . MET B 1 173 ? -4.375 4.023 14.164 1 41.25 173 MET B CA 1
ATOM 3122 C C . MET B 1 173 ? -5.355 4.242 15.312 1 41.25 173 MET B C 1
ATOM 3124 O O . MET B 1 173 ? -5.043 3.934 16.469 1 41.25 173 MET B O 1
ATOM 3128 N N . GLY B 1 174 ? -6.559 4.773 15.32 1 36.69 174 GLY B N 1
ATOM 3129 C CA . GLY B 1 174 ? -7.461 4.734 16.453 1 36.69 174 GLY B CA 1
ATOM 3130 C C . GLY B 1 174 ? -7.309 3.479 17.297 1 36.69 174 GLY B C 1
ATOM 3131 O O . GLY B 1 174 ? -7.211 2.375 16.75 1 36.69 174 GLY B O 1
ATOM 3132 N N . THR B 1 175 ? -6.621 3.543 18.406 1 34.94 175 THR B N 1
ATOM 3133 C CA . THR B 1 175 ? -6.445 2.605 19.516 1 34.94 175 THR B CA 1
ATOM 3134 C C . THR B 1 175 ? -7.664 1.698 19.656 1 34.94 175 THR B C 1
ATOM 3136 O O . THR B 1 175 ? -7.922 1.158 20.734 1 34.94 175 THR B O 1
ATOM 3139 N N . LYS B 1 176 ? -8.758 1.801 19.016 1 34 176 LYS B N 1
ATOM 3140 C CA . LYS B 1 176 ? -9.594 0.752 19.594 1 34 176 LYS B CA 1
ATOM 3141 C C . LYS B 1 176 ? -9 -0.629 19.344 1 34 176 LYS B C 1
ATOM 3143 O O . LYS B 1 176 ? -8.734 -0.995 18.203 1 34 176 LYS B O 1
ATOM 3148 N N . LEU B 1 177 ? -8.156 -1.146 20.219 1 33.84 177 LEU B N 1
ATOM 3149 C CA . LEU B 1 177 ? -7.906 -2.576 20.359 1 33.84 177 LEU B CA 1
ATOM 3150 C C . LEU B 1 177 ? -9.047 -3.393 19.766 1 33.84 177 LEU B C 1
ATOM 3152 O O . LEU B 1 177 ? -10.172 -3.359 20.266 1 33.84 177 LEU B O 1
ATOM 3156 N N . LEU B 1 178 ? -9.195 -3.361 18.531 1 35.91 178 LEU B N 1
ATOM 3157 C CA . LEU B 1 178 ? -10.188 -4.309 18.047 1 35.91 178 LEU B CA 1
ATOM 3158 C C . LEU B 1 178 ? -9.992 -5.68 18.688 1 35.91 178 LEU B C 1
ATOM 3160 O O . LEU B 1 178 ? -8.906 -6.258 18.609 1 35.91 178 LEU B O 1
ATOM 3164 N N . HIS B 1 179 ? -10.68 -5.887 19.766 1 32.81 179 HIS B N 1
ATOM 3165 C CA . HIS B 1 179 ? -10.977 -7.219 20.281 1 32.81 179 HIS B CA 1
ATOM 3166 C C . HIS B 1 179 ? -11.141 -8.227 19.156 1 32.81 179 HIS B C 1
ATOM 3168 O O . HIS B 1 179 ? -11.68 -7.895 18.094 1 32.81 179 HIS B O 1
ATOM 3174 N N . PRO B 1 180 ? -10.602 -9.383 19.234 1 34.59 180 PRO B N 1
ATOM 3175 C CA . PRO B 1 180 ? -10.734 -10.5 18.297 1 34.59 180 PRO B CA 1
ATOM 3176 C C . PRO B 1 180 ? -12.156 -10.672 17.781 1 34.59 180 PRO B C 1
ATOM 3178 O O . PRO B 1 180 ? -13.094 -10.844 18.562 1 34.59 180 PRO B O 1
ATOM 3181 N N . ILE B 1 181 ? -12.688 -10.07 16.875 1 33.97 181 ILE B N 1
ATOM 3182 C CA . ILE B 1 181 ? -13.977 -10.312 16.219 1 33.97 181 ILE B CA 1
ATOM 3183 C C . ILE B 1 181 ? -14.039 -11.758 15.742 1 33.97 181 ILE B C 1
ATOM 3185 O O . ILE B 1 181 ? -13.477 -12.094 14.695 1 33.97 181 ILE B O 1
ATOM 3189 N N . THR B 1 182 ? -13.844 -12.766 16.531 1 32.5 182 THR B N 1
ATOM 3190 C CA . THR B 1 182 ? -14.141 -14.109 16.047 1 32.5 182 THR B CA 1
ATOM 3191 C C . THR B 1 182 ? -15.492 -14.156 15.344 1 32.5 182 THR B C 1
ATOM 3193 O O . THR B 1 182 ? -15.578 -14.578 14.195 1 32.5 182 THR B O 1
ATOM 3196 N N . GLY B 1 183 ? -16.672 -14.727 16.062 1 30.95 183 GLY B N 1
ATOM 3197 C CA . GLY B 1 183 ? -17.938 -15.344 15.695 1 30.95 183 GLY B CA 1
ATOM 3198 C C . GLY B 1 183 ? -18.969 -14.352 15.203 1 30.95 183 GLY B C 1
ATOM 3199 O O . GLY B 1 183 ? -20.047 -14.742 14.727 1 30.95 183 GLY B O 1
ATOM 3200 N N . ALA B 1 184 ? -19 -13.125 15.562 1 32.56 184 ALA B N 1
ATOM 3201 C CA . ALA B 1 184 ? -20.219 -12.336 15.523 1 32.56 184 ALA B CA 1
ATOM 3202 C C . ALA B 1 184 ? -20.453 -11.758 14.125 1 32.56 184 ALA B C 1
ATOM 3204 O O . ALA B 1 184 ? -21.578 -11.422 13.766 1 32.56 184 ALA B O 1
ATOM 3205 N N . MET B 1 185 ? -19.531 -11.469 13.414 1 35.38 185 MET B N 1
ATOM 3206 C CA . MET B 1 185 ? -19.828 -10.836 12.125 1 35.38 185 MET B CA 1
ATOM 3207 C C . MET B 1 185 ? -20.484 -11.828 11.172 1 35.38 185 MET B C 1
ATOM 3209 O O . MET B 1 185 ? -21.094 -11.43 10.172 1 35.38 185 MET B O 1
ATOM 3213 N N . ASP B 1 186 ? -20.438 -13.078 11.414 1 31.86 186 ASP B N 1
ATOM 3214 C CA . ASP B 1 186 ? -21.266 -14 10.633 1 31.86 186 ASP B CA 1
ATOM 3215 C C . ASP B 1 186 ? -22.75 -13.727 10.844 1 31.86 186 ASP B C 1
ATOM 3217 O O . ASP B 1 186 ? -23.547 -13.875 9.922 1 31.86 186 ASP B O 1
ATOM 3221 N N . LYS B 1 187 ? -23.188 -13.32 12.086 1 33.59 187 LYS B N 1
ATOM 3222 C CA . LYS B 1 187 ? -24.609 -13.188 12.406 1 33.59 187 LYS B CA 1
ATOM 3223 C C . LYS B 1 187 ? -25.203 -11.961 11.719 1 33.59 187 LYS B C 1
ATOM 3225 O O . LYS B 1 187 ? -26.375 -11.961 11.352 1 33.59 187 LYS B O 1
ATOM 3230 N N . LEU B 1 188 ? -24.547 -10.812 11.648 1 35.75 188 LEU B N 1
ATOM 3231 C CA . 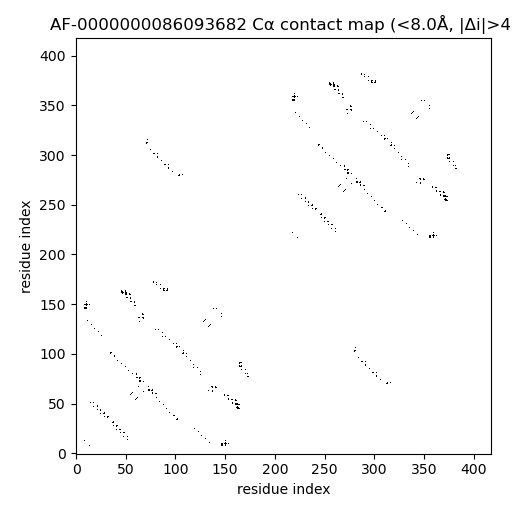LEU B 1 188 ? -25.203 -9.625 11.109 1 35.75 188 LEU B CA 1
ATOM 3232 C C . LEU B 1 188 ? -25.547 -9.82 9.641 1 35.75 188 LEU B C 1
ATOM 3234 O O . LEU B 1 188 ? -26.594 -9.352 9.172 1 35.75 188 LEU B O 1
ATOM 3238 N N . MET B 1 189 ? -24.734 -10.477 8.984 1 35.94 189 MET B N 1
ATOM 3239 C CA . MET B 1 189 ? -25.125 -10.609 7.59 1 35.94 189 MET B CA 1
ATOM 3240 C C . MET B 1 189 ? -26.312 -11.555 7.449 1 35.94 189 MET B C 1
ATOM 3242 O O . MET B 1 189 ? -27.047 -11.5 6.461 1 35.94 189 MET B O 1
ATOM 3246 N N . HIS B 1 190 ? -26.391 -12.602 8.312 1 34.94 190 HIS B N 1
ATOM 3247 C CA . HIS B 1 190 ? -27.438 -13.594 8.133 1 34.94 190 HIS B CA 1
ATOM 3248 C C . HIS B 1 190 ? -28.703 -13.203 8.898 1 34.94 190 HIS B C 1
ATOM 3250 O O . HIS B 1 190 ? -29.672 -13.953 8.922 1 34.94 190 HIS B O 1
ATOM 3256 N N . GLY B 1 191 ? -28.562 -12.188 9.773 1 35.25 191 GLY B N 1
ATOM 3257 C CA . GLY B 1 191 ? -29.703 -12.008 10.664 1 35.25 191 GLY B CA 1
ATOM 3258 C C . GLY B 1 191 ? -30.984 -11.625 9.93 1 35.25 191 GLY B C 1
ATOM 3259 O O . GLY B 1 191 ? -32.031 -11.461 10.539 1 35.25 191 GLY B O 1
ATOM 3260 N N . GLY B 1 192 ? -30.953 -11.07 8.719 1 33.72 192 GLY B N 1
ATOM 3261 C CA . GLY B 1 192 ? -32.188 -10.5 8.242 1 33.72 192 GLY B CA 1
ATOM 3262 C C . GLY B 1 192 ? -33.25 -11.547 7.961 1 33.72 192 GLY B C 1
ATOM 3263 O O . GLY B 1 192 ? -34.375 -11.203 7.59 1 33.72 192 GLY B O 1
ATOM 3264 N N . LYS B 1 193 ? -32.906 -12.859 7.789 1 34.72 193 LYS B N 1
ATOM 3265 C CA . LYS B 1 193 ? -33.969 -13.656 7.16 1 34.72 193 LYS B CA 1
ATOM 3266 C C . LYS B 1 193 ? -35.031 -14.062 8.172 1 34.72 193 LYS B C 1
ATOM 3268 O O . LYS B 1 193 ? -36.062 -14.609 7.805 1 34.72 193 LYS B O 1
ATOM 3273 N N . GLU B 1 194 ? -34.719 -14.086 9.469 1 32.19 194 GLU B N 1
ATOM 3274 C CA . GLU B 1 194 ? -35.656 -14.977 10.141 1 32.19 194 GLU B CA 1
ATOM 3275 C C . GLU B 1 194 ? -36.938 -14.25 10.523 1 32.19 194 GLU B C 1
ATOM 3277 O O . GLU B 1 194 ? -37.844 -14.828 11.148 1 32.19 194 GLU B O 1
ATOM 3282 N N . GLU B 1 195 ? -37.094 -12.992 10.438 1 30.7 195 GLU B N 1
ATOM 3283 C CA . GLU B 1 195 ? -38.219 -12.562 11.266 1 30.7 195 GLU B CA 1
ATOM 3284 C C . GLU B 1 195 ? -39.562 -12.898 10.602 1 30.7 195 GLU B C 1
ATOM 3286 O O . GLU B 1 195 ? -40.625 -12.5 11.094 1 30.7 195 GLU B O 1
ATOM 3291 N N . GLU B 1 196 ? -39.625 -13.383 9.336 1 27.78 196 GLU B N 1
ATOM 3292 C CA . GLU B 1 196 ? -40.938 -13.117 8.82 1 27.78 196 GLU B CA 1
ATOM 3293 C C . GLU B 1 196 ? -42 -13.852 9.633 1 27.78 196 GLU B C 1
ATOM 3295 O O . GLU B 1 196 ? -43.062 -13.281 9.945 1 27.78 196 GLU B O 1
ATOM 3300 N N . THR B 1 197 ? -42.031 -15.125 9.617 1 27.44 197 THR B N 1
ATOM 3301 C CA . THR B 1 197 ? -43.281 -15.758 9.258 1 27.44 197 THR B CA 1
ATOM 3302 C C . THR B 1 197 ? -44.219 -15.875 10.469 1 27.44 197 THR B C 1
ATOM 3304 O O . THR B 1 197 ? -44.906 -16.875 10.641 1 27.44 197 THR B O 1
ATOM 3307 N N . ARG B 1 198 ? -43.969 -15.398 11.664 1 26.33 198 ARG B N 1
ATOM 3308 C CA . ARG B 1 198 ? -44.812 -15.953 12.711 1 26.33 198 ARG B CA 1
ATOM 3309 C C . ARG B 1 198 ? -46.25 -15.398 12.609 1 26.33 198 ARG B C 1
ATOM 3311 O O . ARG B 1 198 ? -46.531 -14.344 13.172 1 26.33 198 ARG B O 1
ATOM 3318 N N . VAL B 1 199 ? -46.875 -15.266 11.406 1 27.05 199 VAL B N 1
ATOM 3319 C CA . VAL B 1 199 ? -48.219 -14.727 11.414 1 27.05 199 VAL B CA 1
ATOM 3320 C C . VAL B 1 199 ? -49.125 -15.602 12.281 1 27.05 199 VAL B C 1
ATOM 3322 O O . VAL B 1 199 ? -49.031 -16.828 12.211 1 27.05 199 VAL B O 1
ATOM 3325 N N . SER B 1 200 ? -49.781 -15.07 13.359 1 25.48 200 SER B N 1
ATOM 3326 C CA . SER B 1 200 ? -50.719 -15.422 14.422 1 25.48 200 SER B CA 1
ATOM 3327 C C . SER B 1 200 ? -52.031 -15.969 13.844 1 25.48 200 SER B C 1
ATOM 3329 O O . SER B 1 200 ? -52.719 -15.289 13.078 1 25.48 200 SER B O 1
ATOM 3331 N N . SER B 1 201 ? -52.25 -17.25 13.516 1 28 201 SER B N 1
ATOM 3332 C CA . SER B 1 201 ? -53.5 -17.906 13.125 1 28 201 SER B CA 1
ATOM 3333 C C . SER B 1 201 ? -54.562 -17.719 14.195 1 28 201 SER B C 1
ATOM 3335 O O . SER B 1 201 ? -54.438 -18.25 15.297 1 28 201 SER B O 1
ATOM 3337 N N . THR B 1 202 ? -55.281 -16.578 14.422 1 27.44 202 THR B N 1
ATOM 3338 C CA . THR B 1 202 ? -56.438 -16.344 15.273 1 27.44 202 THR B CA 1
ATOM 3339 C C . THR B 1 202 ? -57.594 -17.297 14.906 1 27.44 202 THR B C 1
ATOM 3341 O O . THR B 1 202 ? -58 -17.359 13.742 1 27.44 202 THR B O 1
ATOM 3344 N N . THR B 1 203 ? -57.969 -18.359 15.688 1 27.92 203 THR B N 1
ATOM 3345 C CA . THR B 1 203 ? -58.969 -19.406 15.766 1 27.92 203 THR B CA 1
ATOM 3346 C C . THR B 1 203 ? -60.375 -18.781 15.906 1 27.92 203 THR B C 1
ATOM 3348 O O . THR B 1 203 ? -60.594 -17.969 16.797 1 27.92 203 THR B O 1
ATOM 3351 N N . HIS B 1 204 ? -61.219 -18.594 14.875 1 29.47 204 HIS B N 1
ATOM 3352 C CA . HIS B 1 204 ? -62.625 -18.188 14.75 1 29.47 204 HIS B CA 1
ATOM 3353 C C . HIS B 1 204 ? -63.562 -19.188 15.438 1 29.47 204 HIS B C 1
ATOM 3355 O O . HIS B 1 204 ? -63.688 -20.328 14.977 1 29.47 204 HIS B O 1
ATOM 3361 N N . GLU B 1 205 ? -63.688 -19.281 16.781 1 25.31 205 GLU B N 1
ATOM 3362 C CA . GLU B 1 205 ? -64.5 -20.234 17.516 1 25.31 205 GLU B CA 1
ATOM 3363 C C . GLU B 1 205 ? -66 -20 17.266 1 25.31 205 GLU B C 1
ATOM 3365 O O . GLU B 1 205 ? -66.812 -20.891 17.453 1 25.31 205 GLU B O 1
ATOM 3370 N N . ASN B 1 206 ? -66.688 -18.844 17.141 1 30.55 206 ASN B N 1
ATOM 3371 C CA . ASN B 1 206 ? -68 -18.844 17.875 1 30.55 206 ASN B CA 1
ATOM 3372 C C . ASN B 1 206 ? -69.062 -19.672 17.156 1 30.55 206 ASN B C 1
ATOM 3374 O O . ASN B 1 206 ? -70.25 -19.578 17.484 1 30.55 206 ASN B O 1
ATOM 3378 N N . VAL B 1 207 ? -69.062 -20.547 16.266 1 25.25 207 VAL B N 1
ATOM 3379 C CA . VAL B 1 207 ? -70.188 -20.766 15.359 1 25.25 207 VAL B CA 1
ATOM 3380 C C . VAL B 1 207 ? -71.25 -21.594 16.062 1 25.25 207 VAL B C 1
ATOM 3382 O O . VAL B 1 207 ? -72.375 -21.75 15.539 1 25.25 207 VAL B O 1
ATOM 3385 N N . ASN B 1 208 ? -71.062 -22.531 16.938 1 27.69 208 ASN B N 1
ATOM 3386 C CA . ASN B 1 208 ? -72.062 -23.547 16.922 1 27.69 208 ASN B CA 1
ATOM 3387 C 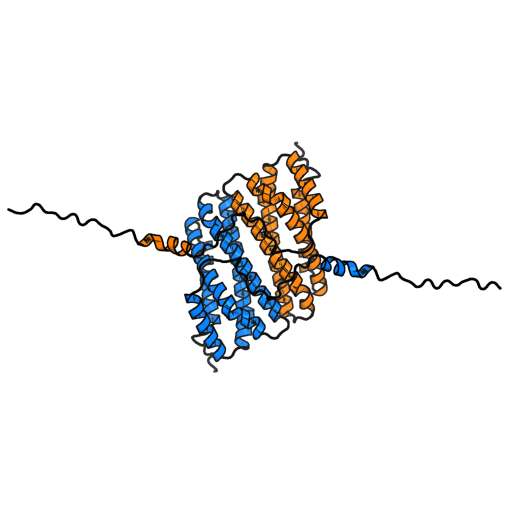C . ASN B 1 208 ? -73.438 -23 17.469 1 27.69 208 ASN B C 1
ATOM 3389 O O . ASN B 1 208 ? -73.438 -22.453 18.578 1 27.69 208 ASN B O 1
ATOM 3393 N N . MET B 1 209 ? -74.562 -23.047 16.469 1 22.62 209 MET B N 1
ATOM 3394 C CA . MET B 1 209 ? -75.938 -23.562 16.562 1 22.62 209 MET B CA 1
ATOM 3395 C C . MET B 1 209 ? -75.938 -24.984 17.109 1 22.62 209 MET B C 1
ATOM 3397 O O . MET B 1 209 ? -75.125 -25.797 16.75 1 22.62 209 MET B O 1
#

pLDDT: mean 81.16, std 25.92, range [22.62, 98.56]

Solvent-accessible surface area (backbone atoms only — not comparable to full-atom values): 24189 Å² total; per-residue (Å²): 128,82,70,77,67,73,53,94,55,43,41,62,58,54,52,47,49,52,50,50,52,52,52,50,51,49,54,51,46,73,71,52,82,53,67,70,60,40,45,54,47,49,53,51,48,42,28,52,48,27,25,53,49,49,35,39,56,69,66,47,46,62,45,35,57,71,66,40,80,55,87,47,20,61,58,52,40,51,49,53,51,49,54,50,48,48,47,25,46,51,49,46,50,43,69,74,39,54,71,60,41,78,78,41,56,70,70,53,35,49,51,52,51,49,51,52,52,51,50,48,53,54,47,52,52,52,52,49,46,37,65,71,46,52,47,54,52,49,58,73,71,47,50,73,67,55,38,44,50,49,22,53,48,42,57,56,36,52,76,72,37,53,55,61,66,61,62,82,52,82,63,86,52,84,74,70,73,76,67,85,78,77,75,61,72,64,47,69,75,58,56,75,67,68,71,68,74,78,70,79,78,76,79,80,74,83,78,78,122,129,83,70,77,68,72,53,93,54,41,42,62,59,54,53,48,49,53,51,50,51,52,52,52,51,48,54,49,45,74,71,51,82,52,65,70,60,42,45,56,46,48,53,51,48,43,30,53,49,27,25,52,49,50,34,40,57,68,66,48,47,60,45,35,56,72,65,40,80,55,86,49,19,60,58,51,40,49,49,54,50,48,53,50,47,49,46,24,46,51,48,46,52,44,68,75,38,52,73,60,41,78,77,39,54,70,70,53,36,48,52,53,51,48,52,52,52,52,50,48,53,53,47,53,51,53,52,48,46,37,66,70,46,51,48,54,52,50,58,74,72,47,51,72,67,55,39,44,52,48,21,53,49,42,57,58,35,52,76,72,36,51,56,58,67,60,62,82,54,82,63,84,50,84,73,68,74,73,66,84,78,76,74,59,72,65,47,68,76,60,56,74,69,70,74,67,76,78,74,82,84,81,83,86,70,87,69,86,127

Sequence (418 aa):
MVESSILLNDPFKLLIKDHDNVRELFNNFKSISSQQQKILIIEQFIKEICIHSSIEERFVYPLITSKIRDSGAKMISDRNYLDHQQAKEVLQYFIDHMHSTLTLNQNEQLLFNKTVEKFIMDLLDHMSEEEQFVFPKLTSLMTQQEMSELYSDLVRGKENAPTLPHPKAPMKMGTKLLHPITGAMDKLMHGGKEEETRVSSTTHENVNMMVESSILLNDPFKLLIKDHDNVRELFNNFKSISSQQQKILIIEQFIKEICIHSSIEERFVYPLITSKIRDSGAKMISDRNYLDHQQAKEVLQYFIDHMHSTLTLNQNEQLLFNKTVEKFIMDLLDHMSEEEQFVFPKLTSLMTQQEMSELYSDLVRGKENAPTLPHPKAPMKMGTKLLHPITGAMDKLMHGGKEEETRVSSTTHENVNM

Organism: Naegleria lovaniensis (NCBI:txid51637)

InterPro domains:
  IPR012312 Hemerythrin-like [PF01814] (11-138)